Protein AF-A0A7H8QL61-F1 (afdb_monomer_lite)

Organism: Talaromyces rugulosus (NCBI:txid121627)

Structure (mmCIF, N/CA/C/O backbone):
data_AF-A0A7H8QL61-F1
#
_entry.id   AF-A0A7H8QL61-F1
#
loop_
_atom_site.group_PDB
_atom_site.id
_atom_site.type_symbol
_atom_site.label_atom_id
_atom_site.label_alt_id
_atom_site.label_comp_id
_atom_site.label_asym_id
_atom_site.label_entity_id
_atom_site.label_seq_id
_atom_site.pdbx_PDB_ins_code
_atom_site.Cartn_x
_atom_site.Cartn_y
_atom_site.Cartn_z
_atom_site.occupancy
_atom_site.B_iso_or_equiv
_atom_site.auth_seq_id
_atom_site.auth_comp_id
_atom_site.auth_asym_id
_atom_site.auth_atom_id
_atom_site.pdbx_PDB_model_num
ATOM 1 N N . MET A 1 1 ? 17.730 62.576 35.583 1.00 36.78 1 MET A N 1
ATOM 2 C CA . MET A 1 1 ? 17.629 61.205 36.121 1.00 36.78 1 MET A CA 1
ATOM 3 C C . MET A 1 1 ? 16.218 60.730 35.845 1.00 36.78 1 MET A C 1
ATOM 5 O O . MET A 1 1 ? 15.299 61.092 36.561 1.00 36.78 1 MET A O 1
ATOM 9 N N . THR A 1 2 ? 16.053 60.047 34.720 1.00 29.55 2 THR A N 1
ATOM 10 C CA . THR A 1 2 ? 14.777 59.590 34.162 1.00 29.55 2 THR A CA 1
ATOM 11 C C . THR A 1 2 ? 14.919 58.086 33.988 1.00 29.55 2 THR A C 1
ATOM 13 O O . THR A 1 2 ? 15.846 57.633 33.322 1.00 29.55 2 THR A O 1
ATOM 16 N N . GLN A 1 3 ? 14.065 57.328 34.669 1.00 27.47 3 GLN A N 1
ATOM 17 C CA . GLN A 1 3 ? 14.129 55.874 34.757 1.00 27.47 3 GLN A CA 1
ATOM 18 C C . GLN A 1 3 ? 13.051 55.303 33.830 1.00 27.47 3 GLN A C 1
ATOM 20 O O . GLN A 1 3 ? 11.861 55.432 34.103 1.00 27.47 3 GLN A O 1
ATOM 25 N N . THR A 1 4 ? 13.469 54.741 32.697 1.00 30.70 4 THR A N 1
ATOM 26 C CA . THR A 1 4 ? 12.606 54.014 31.759 1.00 30.70 4 THR A CA 1
ATOM 27 C C . THR A 1 4 ? 12.599 52.535 32.126 1.00 30.70 4 THR A C 1
ATOM 29 O O . THR A 1 4 ? 13.636 51.877 32.054 1.00 30.70 4 THR A O 1
ATOM 32 N N . HIS A 1 5 ? 11.429 52.032 32.519 1.00 31.16 5 HIS A N 1
ATOM 33 C CA . HIS A 1 5 ? 11.120 50.606 32.595 1.00 31.16 5 HIS A CA 1
ATOM 34 C C . HIS A 1 5 ? 11.002 50.058 31.165 1.00 31.16 5 HIS A C 1
ATOM 36 O O . HIS A 1 5 ? 10.161 50.523 30.400 1.00 31.16 5 HIS A O 1
ATOM 42 N N . PHE A 1 6 ? 11.860 49.104 30.809 1.00 31.16 6 PHE A N 1
ATOM 43 C CA . PHE A 1 6 ? 11.704 48.257 29.629 1.00 31.16 6 PHE A CA 1
ATOM 44 C C . PHE A 1 6 ? 11.325 46.861 30.121 1.00 31.16 6 PHE A C 1
ATOM 46 O O . PHE A 1 6 ? 12.157 46.164 30.700 1.00 31.16 6 PHE A O 1
ATOM 53 N N . ASP A 1 7 ? 10.070 46.481 29.899 1.00 29.92 7 ASP A N 1
ATOM 54 C CA . ASP A 1 7 ? 9.631 45.093 29.965 1.00 29.92 7 ASP A CA 1
ATOM 55 C C . ASP A 1 7 ? 10.060 44.402 28.665 1.00 29.92 7 ASP A C 1
ATOM 57 O O . ASP A 1 7 ? 9.711 44.829 27.564 1.00 29.92 7 ASP A O 1
ATOM 61 N N . HIS A 1 8 ? 10.873 43.354 28.794 1.00 31.70 8 HIS A N 1
ATOM 62 C CA . HIS A 1 8 ? 11.233 42.469 27.693 1.00 31.70 8 HIS A CA 1
ATOM 63 C C . HIS A 1 8 ? 10.261 41.283 27.698 1.00 31.70 8 HIS A C 1
ATOM 65 O O . HIS A 1 8 ? 10.480 40.289 28.390 1.00 31.70 8 HIS A O 1
ATOM 71 N N . GLU A 1 9 ? 9.183 41.382 26.918 1.00 29.83 9 GLU A N 1
ATOM 72 C CA . GLU A 1 9 ? 8.489 40.196 26.418 1.00 29.83 9 GLU A CA 1
ATOM 73 C C . GLU A 1 9 ? 9.414 39.506 25.407 1.00 29.83 9 GLU A C 1
ATOM 75 O O . GLU A 1 9 ? 9.765 40.058 24.364 1.00 29.83 9 GLU A O 1
ATOM 80 N N . MET A 1 10 ? 9.869 38.301 25.756 1.00 28.53 10 MET A N 1
ATOM 81 C CA . MET A 1 10 ? 10.497 37.396 24.803 1.00 28.53 10 MET A CA 1
ATOM 82 C C . MET A 1 10 ? 9.413 36.834 23.885 1.00 28.53 10 MET A C 1
ATOM 84 O O . MET A 1 10 ? 8.697 35.906 24.262 1.00 28.53 10 MET A O 1
ATOM 88 N N . ASP A 1 11 ? 9.340 37.362 22.666 1.00 29.83 11 ASP A N 1
ATOM 89 C CA . ASP A 1 11 ? 8.674 36.701 21.549 1.00 29.83 11 ASP A CA 1
ATOM 90 C C . ASP A 1 11 ? 9.391 35.377 21.252 1.00 29.83 11 ASP A C 1
ATOM 92 O O . ASP A 1 11 ? 10.403 35.307 20.548 1.00 29.83 11 ASP A O 1
ATOM 96 N N . VAL A 1 12 ? 8.861 34.289 21.811 1.00 33.69 12 VAL A N 1
ATOM 97 C CA . VAL A 1 12 ? 9.177 32.935 21.361 1.00 33.69 12 VAL A CA 1
ATOM 98 C C . VAL A 1 12 ? 8.496 32.748 20.010 1.00 33.69 12 VAL A C 1
ATOM 100 O O . VAL A 1 12 ? 7.330 32.360 19.922 1.00 33.69 12 VAL A O 1
ATOM 103 N N . VAL A 1 13 ? 9.243 33.030 18.943 1.00 34.31 13 VAL A N 1
ATOM 104 C CA . VAL A 1 13 ? 8.882 32.675 17.569 1.00 34.31 13 VAL A CA 1
ATOM 105 C C . VAL A 1 13 ? 8.776 31.149 17.490 1.00 34.31 13 VAL A C 1
ATOM 107 O O . VAL A 1 13 ? 9.766 30.437 17.333 1.00 34.31 13 VAL A O 1
ATOM 110 N N . SER A 1 14 ? 7.558 30.637 17.662 1.00 37.06 14 SER A N 1
ATOM 111 C CA . SER A 1 14 ? 7.235 29.225 17.465 1.00 37.06 14 SER A CA 1
ATOM 112 C C . SER A 1 14 ? 7.157 28.940 15.969 1.00 37.06 14 SER A C 1
ATOM 114 O O . SER A 1 14 ? 6.320 29.502 15.263 1.00 37.06 14 SER A O 1
ATOM 116 N N . GLY A 1 15 ? 8.066 28.087 15.501 1.00 34.19 15 GLY A N 1
ATOM 117 C CA . GLY A 1 15 ? 8.167 27.658 14.112 1.00 34.19 15 GLY A CA 1
ATOM 118 C C . GLY A 1 15 ? 6.968 26.838 13.626 1.00 34.19 15 GLY A C 1
ATOM 119 O O . GLY A 1 15 ? 6.341 26.101 14.386 1.00 34.19 15 GLY A O 1
ATOM 120 N N . ASP A 1 16 ? 6.697 26.989 12.329 1.00 37.16 16 ASP A N 1
ATOM 121 C CA . ASP A 1 16 ? 5.943 26.096 11.444 1.00 37.16 16 ASP A CA 1
ATOM 122 C C . ASP A 1 16 ? 4.621 25.520 11.977 1.00 37.16 16 ASP A C 1
ATOM 124 O O . ASP A 1 16 ? 4.396 24.308 12.035 1.00 37.16 16 ASP A O 1
ATOM 128 N N . LEU A 1 17 ? 3.666 26.414 12.249 1.00 33.31 17 LEU A N 1
ATOM 129 C CA . LEU A 1 17 ? 2.247 26.073 12.152 1.00 33.31 17 LEU A CA 1
ATOM 130 C C . LEU A 1 17 ? 1.888 25.893 10.670 1.00 33.31 17 LEU A C 1
ATOM 132 O O . LEU A 1 17 ? 1.946 26.834 9.879 1.00 33.31 17 LEU A O 1
ATOM 136 N N . TRP A 1 18 ? 1.509 24.670 10.295 1.00 33.56 18 TRP A N 1
ATOM 137 C CA . TRP A 1 18 ? 0.942 24.348 8.984 1.00 33.56 18 TRP A CA 1
ATOM 138 C C . TRP A 1 18 ? -0.126 25.380 8.583 1.00 33.56 18 TRP A C 1
ATOM 140 O O . TRP A 1 18 ? -1.030 25.679 9.367 1.00 33.56 18 TRP A O 1
ATOM 150 N N . THR A 1 19 ? -0.047 25.901 7.355 1.00 32.31 19 THR A N 1
ATOM 151 C CA . THR A 1 19 ? -1.044 26.836 6.806 1.00 32.31 19 THR A CA 1
ATOM 152 C C . THR A 1 19 ? -2.458 26.250 6.947 1.00 32.31 19 THR A C 1
ATOM 154 O O . THR A 1 19 ? -2.797 25.236 6.344 1.00 32.31 19 THR A O 1
ATOM 157 N N . GLY A 1 20 ? -3.275 26.856 7.815 1.00 38.41 20 GLY A N 1
ATOM 158 C CA . GLY A 1 20 ? -4.647 26.417 8.104 1.00 38.41 20 GLY A CA 1
ATOM 159 C C . GLY A 1 20 ? -4.865 25.721 9.453 1.00 38.41 20 GLY A C 1
ATOM 160 O O . GLY A 1 20 ? -6.012 25.447 9.804 1.00 38.41 20 GLY A O 1
ATOM 161 N N . GLN A 1 21 ? -3.824 25.480 10.254 1.00 35.97 21 GLN A N 1
ATOM 162 C CA . GLN A 1 21 ? -3.994 24.999 11.625 1.00 35.97 21 GLN A CA 1
ATOM 163 C C . GLN A 1 21 ? -4.376 26.171 12.545 1.00 35.97 21 GLN A C 1
ATOM 165 O O . GLN A 1 21 ? -3.539 26.774 13.212 1.00 35.97 21 GLN A O 1
ATOM 170 N N . ARG A 1 22 ? -5.664 26.530 12.574 1.00 43.59 22 ARG A N 1
ATOM 171 C CA . ARG A 1 22 ? -6.192 27.400 13.632 1.00 43.59 22 ARG A CA 1
ATOM 172 C C . ARG A 1 22 ? -6.087 26.637 14.955 1.00 43.59 22 ARG A C 1
ATOM 174 O O . ARG A 1 22 ? -6.590 25.519 15.058 1.00 43.59 22 ARG A O 1
ATOM 181 N N . ASN A 1 23 ? -5.458 27.235 15.968 1.00 41.97 23 ASN A N 1
ATOM 182 C CA . ASN A 1 23 ? -5.631 26.775 17.345 1.00 41.97 23 ASN A CA 1
ATOM 183 C C . ASN A 1 23 ? -7.133 26.837 17.645 1.00 41.97 23 ASN A C 1
ATOM 185 O O . ASN A 1 23 ? -7.677 27.942 17.544 1.00 41.97 23 ASN A O 1
ATOM 189 N N . PRO A 1 24 ? -7.811 25.708 17.946 1.00 45.84 24 PRO A N 1
ATOM 190 C CA . PRO A 1 24 ? -9.238 25.730 18.232 1.00 45.84 24 PRO A CA 1
ATOM 191 C C . PRO A 1 24 ? -9.469 26.752 19.338 1.00 45.84 24 PRO A C 1
ATOM 193 O O . PRO A 1 24 ? -8.945 26.631 20.448 1.00 45.84 24 PRO A O 1
ATOM 196 N N . GLY A 1 25 ? -10.159 27.830 18.981 1.00 43.91 25 GLY A N 1
ATOM 197 C CA . GLY A 1 25 ? -10.408 28.921 19.900 1.00 43.91 25 GLY A CA 1
ATOM 198 C C . GLY A 1 25 ? -11.442 28.475 20.918 1.00 43.91 25 GLY A C 1
ATOM 199 O O . GLY A 1 25 ? -12.283 27.625 20.632 1.00 43.91 25 GLY A O 1
ATOM 200 N N . ARG A 1 26 ? -11.452 29.108 22.092 1.00 43.12 26 ARG A N 1
ATOM 201 C CA . ARG A 1 26 ? -12.521 28.925 23.090 1.00 43.12 26 ARG A CA 1
ATOM 202 C C . ARG A 1 26 ? -13.927 29.099 22.478 1.00 43.12 26 ARG A C 1
ATOM 204 O O . ARG A 1 26 ? -14.863 28.441 22.912 1.00 43.12 26 ARG A O 1
ATOM 211 N N . LEU A 1 27 ? -14.021 29.913 21.423 1.00 42.91 27 LEU A N 1
ATOM 212 C CA . LEU A 1 27 ? -15.224 30.186 20.636 1.00 42.91 27 LEU A CA 1
ATOM 213 C C . LEU A 1 27 ? -15.675 29.021 19.732 1.00 42.91 27 LEU A C 1
ATOM 215 O O . LEU A 1 27 ? -16.872 28.871 19.521 1.00 42.91 27 LEU A O 1
ATOM 219 N N . ASP A 1 28 ? -14.764 28.165 19.249 1.00 47.31 28 ASP A N 1
ATOM 220 C CA . ASP A 1 28 ? -15.132 27.018 18.393 1.00 47.31 28 ASP A CA 1
ATOM 221 C C . ASP A 1 28 ? -15.873 25.942 19.195 1.00 47.31 28 ASP A C 1
ATOM 223 O O . ASP A 1 28 ? -16.761 25.275 18.682 1.00 47.31 28 ASP A O 1
ATOM 227 N N . GLY A 1 29 ? -15.545 25.815 20.485 1.00 48.03 29 GLY A N 1
ATOM 228 C CA . GLY A 1 29 ? -16.305 24.987 21.416 1.00 48.03 29 GLY A CA 1
ATOM 229 C C . GLY A 1 29 ? -17.595 25.645 21.906 1.00 48.03 29 GLY A C 1
ATOM 230 O O . GLY A 1 29 ? -18.494 24.923 22.303 1.00 48.03 29 GLY A O 1
ATOM 231 N N . GLN A 1 30 ? -17.703 26.980 21.894 1.00 43.88 30 GLN A N 1
ATOM 232 C CA . GLN A 1 30 ? -18.900 27.688 22.366 1.00 43.88 30 GLN A CA 1
ATOM 233 C C . GLN A 1 30 ? -20.026 27.691 21.328 1.00 43.88 30 GLN A C 1
ATOM 235 O O . GLN A 1 30 ? -21.161 27.448 21.709 1.00 43.88 30 GLN A O 1
ATOM 240 N N . HIS A 1 31 ? -19.731 27.852 20.033 1.00 46.06 31 HIS A N 1
ATOM 241 C CA . HIS A 1 31 ? -20.774 27.794 18.997 1.00 46.06 31 HIS A CA 1
ATOM 242 C C . HIS A 1 31 ? -21.376 26.396 18.781 1.00 46.06 31 HIS A C 1
ATOM 244 O O . HIS A 1 31 ? -22.549 26.301 18.441 1.00 46.06 31 HIS A O 1
ATOM 250 N N . ASP A 1 32 ? -20.626 25.319 19.041 1.00 46.34 32 ASP A N 1
ATOM 251 C CA . ASP A 1 32 ? -21.171 23.947 19.067 1.00 46.34 32 ASP A CA 1
ATOM 252 C C . ASP A 1 32 ? -21.830 23.593 20.420 1.00 46.34 32 ASP A C 1
ATOM 254 O O . ASP A 1 32 ? -22.556 22.603 20.519 1.00 46.34 32 ASP A O 1
ATOM 258 N N . GLN A 1 33 ? -21.575 24.377 21.477 1.00 44.91 33 GLN A N 1
ATOM 259 C CA . GLN A 1 33 ? -22.156 24.198 22.816 1.00 44.91 33 GLN A CA 1
ATOM 260 C C . GLN A 1 33 ? -23.347 25.112 23.111 1.00 44.91 33 GLN A C 1
ATOM 262 O O . GLN A 1 33 ? -23.918 24.984 24.193 1.00 44.91 33 GLN A O 1
ATOM 267 N N . ASP A 1 34 ? -23.784 25.937 22.158 1.00 43.25 34 ASP A N 1
ATOM 268 C CA . ASP A 1 34 ? -25.073 26.649 22.198 1.00 43.25 34 ASP A CA 1
ATOM 269 C C . ASP A 1 34 ? -26.264 25.684 21.964 1.00 43.25 34 ASP A C 1
ATOM 271 O O . ASP A 1 34 ? -27.269 26.020 21.342 1.00 43.25 34 ASP A O 1
ATOM 275 N N . VAL A 1 35 ? -26.155 24.446 22.459 1.00 49.41 35 VAL A N 1
ATOM 276 C CA . VAL A 1 35 ? -27.286 23.540 22.662 1.00 49.41 35 VAL A CA 1
ATOM 277 C C . VAL A 1 35 ? -27.703 23.699 24.117 1.00 49.41 35 VAL A C 1
ATOM 279 O O . VAL A 1 35 ? -26.905 23.440 25.018 1.00 49.41 35 VAL A O 1
ATOM 282 N N . ASP A 1 36 ? -28.958 24.092 24.327 1.00 45.34 36 ASP A N 1
ATOM 283 C CA . ASP A 1 36 ? -29.560 24.538 25.593 1.00 45.34 36 ASP A CA 1
ATOM 284 C C . ASP A 1 36 ? -29.460 23.576 26.800 1.00 45.34 36 ASP A C 1
ATOM 286 O O . ASP A 1 36 ? -29.956 23.902 27.877 1.00 45.34 36 ASP A O 1
ATOM 290 N N . ASP A 1 37 ? -28.808 22.410 26.701 1.00 53.06 37 ASP A N 1
ATOM 291 C CA . ASP A 1 37 ? -28.731 21.488 27.836 1.00 53.06 37 ASP A CA 1
ATOM 292 C C . ASP A 1 37 ? -27.472 20.594 27.871 1.00 53.06 37 ASP A C 1
ATOM 294 O O . ASP A 1 37 ? -27.464 19.413 27.503 1.00 53.06 37 ASP A O 1
ATOM 298 N N . GLN A 1 38 ? -26.371 21.143 28.403 1.00 53.56 38 GLN A N 1
ATOM 299 C CA . GLN A 1 38 ? -25.111 20.419 28.654 1.00 53.56 38 GLN A CA 1
ATOM 300 C C . GLN A 1 38 ? -25.268 19.182 29.564 1.00 53.56 38 GLN A C 1
ATOM 302 O O . GLN A 1 38 ? -24.379 18.328 29.597 1.00 53.56 38 GLN A O 1
ATOM 307 N N . ARG A 1 39 ? -26.384 19.051 30.296 1.00 53.34 39 ARG A N 1
ATOM 308 C CA . ARG A 1 39 ? -26.647 17.935 31.223 1.00 53.34 39 ARG A CA 1
ATOM 309 C C . ARG A 1 39 ? -26.895 16.609 30.509 1.00 53.34 39 ARG A C 1
ATOM 311 O O . ARG A 1 39 ? -26.642 15.554 31.083 1.00 53.34 39 ARG A O 1
ATOM 318 N N . LEU A 1 40 ? -27.343 16.658 29.255 1.00 55.00 40 LEU A N 1
ATOM 319 C CA . LEU A 1 40 ? -27.649 15.476 28.447 1.00 55.00 40 LEU A CA 1
ATOM 320 C C . LEU A 1 40 ? -26.459 14.961 27.654 1.00 55.00 40 LEU A C 1
ATOM 322 O O . LEU A 1 40 ? -26.428 13.791 27.277 1.00 55.00 40 LEU A O 1
ATOM 326 N N . LEU A 1 41 ? -25.467 15.818 27.421 1.00 59.81 41 LEU A N 1
ATOM 327 C CA . LEU A 1 41 ? -24.284 15.484 26.648 1.00 59.81 41 LEU A CA 1
ATOM 328 C C . LEU A 1 41 ? -23.544 14.240 27.193 1.00 59.81 41 LEU A C 1
ATOM 330 O O . LEU A 1 41 ? -23.167 13.398 26.380 1.00 59.81 41 LEU A O 1
ATOM 334 N N . PRO A 1 42 ? -23.362 14.037 28.516 1.00 59.12 42 PRO A N 1
ATOM 335 C CA . PRO A 1 42 ? -22.746 12.821 29.049 1.00 59.12 42 PRO A CA 1
ATOM 336 C C . PRO A 1 42 ? -23.552 11.551 28.759 1.00 59.12 42 PRO A C 1
ATOM 338 O O . PRO A 1 42 ? -22.964 10.523 28.438 1.00 59.12 42 PRO A O 1
ATOM 341 N N . ALA A 1 43 ? -24.882 11.617 28.844 1.00 57.09 43 ALA A N 1
ATOM 342 C CA . ALA A 1 43 ? -25.759 10.470 28.636 1.00 57.09 43 ALA A CA 1
ATOM 343 C C . ALA A 1 43 ? -25.941 10.154 27.139 1.00 57.09 43 ALA A C 1
ATOM 345 O O . ALA A 1 43 ? -25.905 8.990 26.751 1.00 57.09 43 ALA A O 1
ATOM 346 N N . PHE A 1 44 ? -25.986 11.179 26.282 1.00 60.72 44 PHE A N 1
ATOM 347 C CA . PHE A 1 44 ? -25.921 11.041 24.825 1.00 60.72 44 PHE A CA 1
ATOM 348 C C . PHE A 1 44 ? -24.585 10.441 24.375 1.00 60.72 44 PHE A C 1
ATOM 350 O O . PHE A 1 44 ? -24.558 9.501 23.584 1.00 60.72 44 PHE A O 1
ATOM 357 N N . LYS A 1 45 ? -23.465 10.926 24.934 1.00 61.62 45 LYS A N 1
ATOM 358 C CA . LYS A 1 45 ? -22.140 10.315 24.753 1.00 61.62 45 LYS A CA 1
ATOM 359 C C . LYS A 1 45 ? -22.156 8.861 25.204 1.00 61.62 45 LYS A C 1
ATOM 361 O O . LYS A 1 45 ? -21.721 7.997 24.459 1.00 61.62 45 LYS A O 1
ATOM 366 N N . ALA A 1 46 ? -22.674 8.570 26.394 1.00 59.59 46 ALA A N 1
ATOM 367 C CA . ALA A 1 46 ? -22.733 7.206 26.904 1.00 59.59 46 ALA A CA 1
ATOM 368 C C . ALA A 1 46 ? -23.570 6.283 26.007 1.00 59.59 46 ALA A C 1
ATOM 370 O O . ALA A 1 46 ? -23.159 5.149 25.798 1.00 59.59 46 ALA A O 1
ATOM 371 N N . ALA A 1 47 ? -24.685 6.767 25.458 1.00 61.72 47 ALA A N 1
ATOM 372 C CA . ALA A 1 47 ? -25.551 6.032 24.544 1.00 61.72 47 ALA A CA 1
ATOM 373 C C . ALA A 1 47 ? -24.878 5.787 23.185 1.00 61.72 47 ALA A C 1
ATOM 375 O O . ALA A 1 47 ? -24.710 4.634 22.790 1.00 61.72 47 ALA A O 1
ATOM 376 N N . LEU A 1 48 ? -24.408 6.847 22.514 1.00 61.66 48 LEU A N 1
ATOM 377 C CA . LEU A 1 48 ? -23.797 6.764 21.182 1.00 61.66 48 LEU A CA 1
ATOM 378 C C . LEU A 1 48 ? -22.478 5.983 21.178 1.00 61.66 48 LEU A C 1
ATOM 380 O O . LEU A 1 48 ? -22.107 5.384 20.174 1.00 61.66 48 LEU A O 1
ATOM 384 N N . LEU A 1 49 ? -21.765 5.995 22.302 1.00 55.22 49 LEU A N 1
ATOM 385 C CA . LEU A 1 49 ? -20.499 5.292 22.465 1.00 55.22 49 LEU A CA 1
ATOM 386 C C . LEU A 1 49 ? -20.660 3.896 23.089 1.00 55.22 49 LEU A C 1
ATOM 388 O O . LEU A 1 49 ? -19.663 3.191 23.245 1.00 55.22 49 LEU A O 1
ATOM 392 N N . SER A 1 50 ? -21.876 3.497 23.478 1.00 56.06 50 SER A N 1
ATOM 393 C CA . SER A 1 50 ? -22.150 2.152 23.987 1.00 56.06 50 SER A CA 1
ATOM 394 C C . SER A 1 50 ? -22.651 1.227 22.886 1.00 56.06 50 SER A C 1
ATOM 396 O O . SER A 1 50 ? -23.495 1.598 22.079 1.00 56.06 50 SER A O 1
ATOM 398 N N . GLN A 1 51 ? -22.185 -0.020 22.901 1.00 47.53 51 GLN A N 1
ATOM 399 C CA . GLN A 1 51 ? -22.709 -1.074 22.025 1.00 47.53 51 GLN A CA 1
ATOM 400 C C . GLN A 1 51 ? -24.027 -1.682 22.525 1.00 47.53 51 GLN A C 1
ATOM 402 O O . GLN A 1 51 ? -24.641 -2.496 21.838 1.00 47.53 51 GLN A O 1
ATOM 407 N N . HIS A 1 52 ? -24.463 -1.310 23.730 1.00 52.12 52 HIS A N 1
ATOM 408 C CA . HIS A 1 52 ? -25.642 -1.874 24.370 1.00 52.12 52 HIS A CA 1
ATOM 409 C C . HIS A 1 52 ? -26.861 -0.985 24.138 1.00 52.12 52 HIS A C 1
ATOM 411 O O . HIS A 1 52 ? -26.943 0.126 24.660 1.00 52.12 52 HIS A O 1
ATOM 417 N N . GLN A 1 53 ? -27.845 -1.527 23.418 1.00 51.22 53 GLN A N 1
ATOM 418 C CA . GLN A 1 53 ? -29.140 -0.889 23.154 1.00 51.22 53 GLN A CA 1
ATOM 419 C C . GLN A 1 53 ? -29.834 -0.375 24.430 1.00 51.22 53 GLN A C 1
ATOM 421 O O . GLN A 1 53 ? -30.510 0.650 24.377 1.00 51.22 53 GLN A O 1
ATOM 426 N N . SER A 1 54 ? -29.605 -1.030 25.577 1.00 51.88 54 SER A N 1
ATOM 427 C CA . SER A 1 54 ? -30.162 -0.641 26.878 1.00 51.88 54 SER A CA 1
ATOM 428 C C . SER A 1 54 ? -29.769 0.774 27.315 1.00 51.88 54 SER A C 1
ATOM 430 O O . SER A 1 54 ? -30.594 1.503 27.852 1.00 51.88 54 SER A O 1
ATOM 432 N N . ARG A 1 55 ? -28.550 1.234 27.015 1.00 54.84 55 ARG A N 1
ATOM 433 C CA . ARG A 1 55 ? -28.115 2.588 27.398 1.00 54.84 55 ARG A CA 1
ATOM 434 C C . ARG A 1 55 ? -28.731 3.683 26.529 1.00 54.84 55 ARG A C 1
ATOM 436 O O . ARG A 1 55 ? -28.924 4.796 27.010 1.00 54.84 55 ARG A O 1
ATOM 443 N N . CYS A 1 56 ? -29.078 3.378 25.278 1.00 52.50 56 CYS A N 1
ATOM 444 C CA . CYS A 1 56 ? -29.872 4.281 24.441 1.00 52.50 56 CYS A CA 1
ATOM 445 C C . CYS A 1 56 ? -31.303 4.416 24.971 1.00 52.50 56 CYS A C 1
ATOM 447 O O . CYS A 1 56 ? -31.832 5.526 25.010 1.00 52.50 56 CYS A O 1
ATOM 449 N N . THR A 1 57 ? -31.922 3.313 25.405 1.00 54.19 57 THR A N 1
ATOM 450 C CA . THR A 1 57 ? -33.257 3.358 26.017 1.00 54.19 57 THR A CA 1
ATOM 451 C C . THR A 1 57 ? -33.242 4.083 27.358 1.00 54.19 57 THR A C 1
ATOM 453 O O . THR A 1 57 ? -34.141 4.878 27.609 1.00 54.19 57 THR A O 1
ATOM 456 N N . ASP A 1 58 ? -32.193 3.906 28.164 1.00 57.47 58 ASP A N 1
ATOM 457 C CA . ASP A 1 58 ? -32.030 4.619 29.435 1.00 57.47 58 ASP A CA 1
ATOM 458 C C . ASP A 1 58 ? -31.823 6.127 29.211 1.00 57.47 58 ASP A C 1
ATOM 460 O O . ASP A 1 58 ? -32.410 6.953 29.911 1.00 57.47 58 ASP A O 1
ATOM 464 N N . TYR A 1 59 ? -31.051 6.509 28.185 1.00 59.97 59 TYR A N 1
ATOM 465 C CA . TYR A 1 59 ? -30.896 7.909 27.782 1.00 59.97 59 TYR A CA 1
ATOM 466 C C . TYR A 1 59 ? -32.236 8.534 27.390 1.00 59.97 59 TYR A C 1
ATOM 468 O O . TYR A 1 59 ? -32.604 9.571 27.938 1.00 59.97 59 TYR A O 1
ATOM 476 N N . LEU A 1 60 ? -32.991 7.883 26.501 1.00 57.78 60 LEU A N 1
ATOM 477 C CA . LEU A 1 60 ? -34.301 8.372 26.068 1.00 57.78 60 LEU A CA 1
ATOM 478 C C . LEU A 1 60 ? -35.307 8.427 27.226 1.00 57.78 60 LEU A C 1
ATOM 480 O O . LEU A 1 60 ? -36.089 9.368 27.299 1.00 57.78 60 LEU A O 1
ATOM 484 N N . ALA A 1 61 ? -35.261 7.469 28.154 1.00 63.66 61 ALA A N 1
ATOM 485 C CA . ALA A 1 61 ? -36.116 7.457 29.341 1.00 63.66 61 ALA A CA 1
ATOM 486 C C . ALA A 1 61 ? -35.770 8.570 30.347 1.00 63.66 61 ALA A C 1
ATOM 488 O O . ALA A 1 61 ? -36.644 9.025 31.081 1.00 63.66 61 ALA A O 1
ATOM 489 N N . SER A 1 62 ? -34.509 9.011 30.382 1.00 62.50 62 SER A N 1
ATOM 490 C CA . SER A 1 62 ? -34.023 10.081 31.269 1.00 62.50 62 SER A CA 1
ATOM 491 C C . SER A 1 62 ? -34.042 11.482 30.643 1.00 62.50 62 SER A C 1
ATOM 493 O O . SER A 1 62 ? -33.731 12.463 31.322 1.00 62.50 62 SER A O 1
ATOM 495 N N . ALA A 1 63 ? -34.389 11.595 29.359 1.00 62.91 63 ALA A N 1
ATOM 496 C CA . ALA A 1 63 ? -34.396 12.864 28.649 1.00 62.91 63 ALA A CA 1
ATOM 497 C C . ALA A 1 63 ? -35.554 13.778 29.119 1.00 62.91 63 ALA A C 1
ATOM 499 O O . ALA A 1 63 ? -36.682 13.304 29.272 1.00 62.91 63 ALA A O 1
ATOM 500 N N . PRO A 1 64 ? -35.315 15.093 29.310 1.00 71.94 64 PRO A N 1
ATOM 501 C CA . PRO A 1 64 ? -36.349 16.079 29.584 1.00 71.94 64 PRO A CA 1
ATOM 502 C C . PRO A 1 64 ? -37.508 15.989 28.580 1.00 71.94 64 PRO A C 1
ATOM 504 O O . PRO A 1 64 ? -37.260 15.798 27.381 1.00 71.94 64 PRO A O 1
ATOM 507 N N . PRO A 1 65 ? -38.763 16.177 29.021 1.00 70.00 65 PRO A N 1
ATOM 508 C CA . PRO A 1 65 ? -39.935 16.146 28.147 1.00 70.00 65 PRO A CA 1
ATOM 509 C C . PRO A 1 65 ? -39.829 17.106 26.954 1.00 70.00 65 PRO A C 1
ATOM 511 O O . PRO A 1 65 ? -40.310 16.790 25.869 1.00 70.00 65 PRO A O 1
ATOM 514 N N . GLU A 1 66 ? -39.175 18.257 27.124 1.00 63.12 66 GLU A N 1
ATOM 515 C CA . GLU A 1 66 ? -38.932 19.254 26.077 1.00 63.12 66 GLU A CA 1
ATOM 516 C C . GLU A 1 66 ? -37.951 18.753 25.006 1.00 63.12 66 GLU A C 1
ATOM 518 O O . GLU A 1 66 ? -38.165 18.975 23.809 1.00 63.12 66 GLU A O 1
ATOM 523 N N . LEU A 1 67 ? -36.907 18.022 25.412 1.00 60.66 67 LEU A N 1
ATOM 524 C CA . LEU A 1 67 ? -35.968 17.382 24.492 1.00 60.66 67 LEU A CA 1
ATOM 525 C C . LEU A 1 67 ? -36.656 16.241 23.745 1.00 60.66 67 LEU A C 1
ATOM 527 O O . LEU A 1 67 ? -36.532 16.147 22.528 1.00 60.66 67 LEU A O 1
ATOM 531 N N . LEU A 1 68 ? -37.431 15.411 24.450 1.00 63.03 68 LEU A N 1
ATOM 532 C CA . LEU A 1 68 ? -38.236 14.363 23.826 1.00 63.03 68 LEU A CA 1
ATOM 533 C C . LEU A 1 68 ? -39.223 14.960 22.827 1.00 63.03 68 LEU A C 1
ATOM 535 O O . LEU A 1 68 ? -39.328 14.445 21.720 1.00 63.03 68 LEU A O 1
ATOM 539 N N . ARG A 1 69 ? -39.878 16.083 23.151 1.00 64.62 69 ARG A N 1
ATOM 540 C CA . ARG A 1 69 ? -40.724 16.826 22.204 1.00 64.62 69 ARG A CA 1
ATOM 541 C C . ARG A 1 69 ? -39.938 17.304 20.994 1.00 64.62 69 ARG A C 1
ATOM 543 O O . ARG A 1 69 ? -40.446 17.187 19.893 1.00 64.62 69 ARG A O 1
ATOM 550 N N . THR A 1 70 ? -38.723 17.811 21.170 1.00 61.31 70 THR A N 1
ATOM 551 C CA . THR A 1 70 ? -37.870 18.258 20.057 1.00 61.31 70 THR A CA 1
ATOM 552 C C . THR A 1 70 ? -37.420 17.087 19.176 1.00 61.31 70 THR A C 1
ATOM 554 O O . THR A 1 70 ? -37.481 17.186 17.957 1.00 61.31 70 THR A O 1
ATOM 557 N N . LEU A 1 71 ? -37.040 15.956 19.780 1.00 57.44 71 LEU A N 1
ATOM 558 C CA . LEU A 1 71 ? -36.600 14.736 19.089 1.00 57.44 71 LEU A CA 1
ATOM 559 C C . LEU A 1 71 ? -37.745 13.975 18.402 1.00 57.44 71 LEU A C 1
ATOM 561 O O . LEU A 1 71 ? -37.515 13.288 17.411 1.00 57.44 71 LEU A O 1
ATOM 565 N N . THR A 1 72 ? -38.966 14.063 18.937 1.00 60.12 72 THR A N 1
ATOM 566 C CA . THR A 1 72 ? -40.164 13.385 18.402 1.00 60.12 72 THR A CA 1
ATOM 567 C C . THR A 1 72 ? -41.051 14.298 17.561 1.00 60.12 72 THR A C 1
ATOM 569 O O . THR A 1 72 ? -41.960 13.808 16.890 1.00 60.12 72 THR A O 1
ATOM 572 N N . SER A 1 73 ? -40.804 15.612 17.569 1.00 58.31 73 SER A N 1
ATOM 573 C CA . SER A 1 73 ? -41.545 16.561 16.745 1.00 58.31 73 SER A CA 1
ATOM 574 C C . SER A 1 73 ? -41.220 16.298 15.271 1.00 58.31 73 SER A C 1
ATOM 576 O O . SER A 1 73 ? -40.065 16.436 14.873 1.00 58.31 73 SER A O 1
ATOM 578 N N . PRO A 1 74 ? -42.216 15.986 14.423 1.00 54.78 74 PRO A N 1
ATOM 579 C CA . PRO A 1 74 ? -42.024 15.727 12.993 1.00 54.78 74 PRO A CA 1
ATOM 580 C C . PRO A 1 74 ? -41.672 16.991 12.182 1.00 54.78 74 PRO A C 1
ATOM 582 O O . PRO A 1 74 ? -41.731 16.989 10.954 1.00 54.78 74 PRO A O 1
ATOM 585 N N . SER A 1 75 ? -41.331 18.098 12.848 1.00 53.69 75 SER A N 1
ATOM 586 C CA . SER A 1 75 ? -40.763 19.279 12.206 1.00 53.69 75 SER A CA 1
ATOM 587 C C . SER A 1 75 ? -39.464 18.913 11.486 1.00 53.69 75 SER A C 1
ATOM 589 O O . SER A 1 75 ? -38.645 18.195 12.043 1.00 53.69 75 SER A O 1
ATOM 591 N N . ASN A 1 76 ? -39.277 19.446 10.274 1.00 50.59 76 ASN A N 1
ATOM 592 C CA . ASN A 1 76 ? -38.140 19.286 9.348 1.00 50.59 76 ASN A CA 1
ATOM 593 C C . ASN A 1 76 ? -36.746 19.683 9.909 1.00 50.59 76 ASN A C 1
ATOM 595 O O . ASN A 1 76 ? -35.922 20.242 9.180 1.00 50.59 76 ASN A O 1
ATOM 599 N N . SER A 1 77 ? -36.451 19.462 11.188 1.00 56.94 77 SER A N 1
ATOM 600 C CA . SER A 1 77 ? -35.118 19.653 11.740 1.00 56.94 77 SER A CA 1
ATOM 601 C C . SER A 1 77 ? -34.219 18.567 11.169 1.00 56.94 77 SER A C 1
ATOM 603 O O . SER A 1 77 ? -34.256 17.415 11.605 1.00 56.94 77 SER A O 1
ATOM 605 N N . ARG A 1 78 ? -33.421 18.940 10.163 1.00 58.28 78 ARG A N 1
ATOM 606 C CA . ARG A 1 78 ? -32.240 18.165 9.781 1.00 58.28 78 ARG A CA 1
ATOM 607 C C . ARG A 1 78 ? -31.470 17.830 11.063 1.00 58.28 78 ARG A C 1
ATOM 609 O O . ARG A 1 78 ? -31.255 18.751 11.857 1.00 58.28 78 ARG A O 1
ATOM 616 N N . PRO A 1 79 ? -31.115 16.560 11.294 1.00 60.47 79 PRO A N 1
ATOM 617 C CA . PRO A 1 79 ? -30.317 16.168 12.444 1.00 60.47 79 PRO A CA 1
ATOM 618 C C . PRO A 1 79 ? -29.126 17.102 12.662 1.00 60.47 79 PRO A C 1
ATOM 620 O O . PRO A 1 79 ? -28.454 17.542 11.727 1.00 60.47 79 PRO A O 1
ATOM 623 N N . SER A 1 80 ? -28.885 17.460 13.920 1.00 65.69 80 SER A N 1
ATOM 624 C CA . SER A 1 80 ? -27.757 18.310 14.282 1.00 65.69 80 SER A CA 1
ATOM 625 C C . SER A 1 80 ? -26.451 17.523 14.190 1.00 65.69 80 SER A C 1
ATOM 627 O O . SER A 1 80 ? -26.415 16.288 14.246 1.00 65.69 80 SER A O 1
ATOM 629 N N . PHE A 1 81 ? -25.337 18.229 14.045 1.00 60.44 81 PHE A N 1
ATOM 630 C CA . PHE A 1 81 ? -24.022 17.618 14.192 1.00 60.44 81 PHE A CA 1
ATOM 631 C C . PHE A 1 81 ? -23.875 17.008 15.607 1.00 60.44 81 PHE A C 1
ATOM 633 O O . PHE A 1 81 ? -24.286 17.649 16.572 1.00 60.44 81 PHE A O 1
ATOM 640 N N . PRO A 1 82 ? -23.314 15.791 15.777 1.00 66.12 82 PRO A N 1
ATOM 641 C CA . PRO A 1 82 ? -22.763 14.885 14.764 1.00 66.12 82 PRO A CA 1
ATOM 642 C C . PRO A 1 82 ? -23.761 13.835 14.232 1.00 66.12 82 PRO A C 1
ATOM 644 O O . PRO A 1 82 ? -23.381 12.986 13.427 1.00 66.12 82 PRO A O 1
ATOM 647 N N . THR A 1 83 ? -25.029 13.846 14.660 1.00 65.44 83 THR A N 1
ATOM 648 C CA . THR A 1 83 ? -26.041 12.867 14.206 1.00 65.44 83 THR A CA 1
ATOM 649 C C . THR A 1 83 ? -26.328 12.940 12.707 1.00 65.44 83 THR A C 1
ATOM 651 O O . THR A 1 83 ? -26.623 11.914 12.091 1.00 65.44 83 THR A O 1
ATOM 654 N N . SER A 1 84 ? -26.114 14.107 12.095 1.00 70.06 84 SER A N 1
ATOM 655 C CA . SER A 1 84 ? -26.184 14.300 10.644 1.00 70.06 84 SER A CA 1
ATOM 656 C C . SER A 1 84 ? -25.265 13.375 9.840 1.00 70.06 84 SER A C 1
ATOM 658 O O . SER A 1 84 ? -25.576 13.036 8.697 1.00 70.06 84 SER A O 1
ATOM 660 N N . TYR A 1 85 ? -24.178 12.858 10.432 1.00 69.88 85 TYR A N 1
ATOM 661 C CA . TYR A 1 85 ? -23.329 11.860 9.773 1.00 69.88 85 TYR A CA 1
ATOM 662 C C . TYR A 1 85 ? -24.059 10.543 9.469 1.00 69.88 85 TYR A C 1
ATOM 664 O O . TYR A 1 85 ? -23.645 9.810 8.564 1.00 69.88 85 TYR A O 1
ATOM 672 N N . PHE A 1 86 ? -25.144 10.239 10.186 1.00 72.69 86 PHE A N 1
ATOM 673 C CA . PHE A 1 86 ? -25.894 8.989 10.057 1.00 72.69 86 PHE A CA 1
ATOM 674 C C . PHE A 1 86 ? -27.233 9.130 9.326 1.00 72.69 86 PHE A C 1
ATOM 676 O O . PHE A 1 86 ? -27.854 8.111 9.048 1.00 72.69 86 PHE A O 1
ATOM 683 N N . GLU A 1 87 ? -27.640 10.337 8.919 1.00 66.81 87 GLU A N 1
ATOM 684 C CA . GLU A 1 87 ? -28.908 10.601 8.207 1.00 66.81 87 GLU A CA 1
ATOM 685 C C . GLU A 1 87 ? -29.146 9.707 6.983 1.00 66.81 87 GLU A C 1
ATOM 687 O O . GLU A 1 87 ? -30.275 9.353 6.662 1.00 66.81 87 GLU A O 1
ATOM 692 N N . SER A 1 88 ? -28.070 9.331 6.290 1.00 65.88 88 SER A N 1
ATOM 693 C CA . SER A 1 88 ? -28.122 8.496 5.081 1.00 65.88 88 SER A CA 1
ATOM 694 C C . SER A 1 88 ? -27.907 7.001 5.343 1.00 65.88 88 SER A C 1
ATOM 696 O O . SER A 1 88 ? -27.756 6.229 4.396 1.00 65.88 88 SER A O 1
ATOM 698 N N . VAL A 1 89 ? -27.835 6.570 6.606 1.00 70.44 89 VAL A N 1
ATOM 699 C CA . VAL A 1 89 ? -27.700 5.153 6.969 1.00 70.44 89 VAL A CA 1
ATOM 700 C C . VAL A 1 89 ? -29.100 4.576 7.141 1.00 70.44 89 VAL A C 1
ATOM 702 O O . VAL A 1 89 ? -29.716 4.740 8.185 1.00 70.44 89 VAL A O 1
ATOM 705 N N . ALA A 1 90 ? -29.603 3.911 6.097 1.00 59.84 90 ALA A N 1
ATOM 706 C CA . ALA A 1 90 ? -30.969 3.386 6.079 1.00 59.84 90 ALA A CA 1
ATOM 707 C C . ALA A 1 90 ? -31.246 2.416 7.242 1.00 59.84 90 ALA A C 1
ATOM 709 O O . ALA A 1 90 ? -32.306 2.502 7.854 1.00 59.84 90 ALA A O 1
ATOM 710 N N . GLN A 1 91 ? -30.291 1.531 7.564 1.00 75.81 91 GLN A N 1
ATOM 711 C CA . GLN A 1 91 ? -30.319 0.643 8.732 1.00 75.81 91 GLN A CA 1
ATOM 712 C C . GLN A 1 91 ? -28.881 0.308 9.178 1.00 75.81 91 GLN A C 1
ATOM 714 O O . GLN A 1 91 ? -28.023 0.090 8.315 1.00 75.81 91 GLN A O 1
ATOM 719 N N . PRO A 1 92 ? -28.577 0.280 10.490 1.00 77.50 92 PRO A N 1
ATOM 720 C CA . PRO A 1 92 ? -27.295 -0.221 10.982 1.00 77.50 92 PRO A CA 1
ATOM 721 C C . PRO A 1 92 ? -27.178 -1.740 10.742 1.00 77.50 92 PRO A C 1
ATOM 723 O O . PRO A 1 92 ? -28.197 -2.433 10.740 1.00 77.50 92 PRO A O 1
ATOM 726 N N . PRO A 1 93 ? -25.960 -2.279 10.550 1.00 87.00 93 PRO A N 1
ATOM 727 C CA . PRO A 1 93 ? -25.770 -3.718 10.411 1.00 87.00 93 PRO A CA 1
ATOM 728 C C . PRO A 1 93 ? -26.139 -4.436 11.710 1.00 87.00 93 PRO A C 1
ATOM 730 O O . PRO A 1 93 ? -25.953 -3.896 12.802 1.00 87.00 93 PRO A O 1
ATOM 733 N N . LEU A 1 94 ? -26.618 -5.675 11.592 1.00 88.12 94 LEU A N 1
ATOM 734 C CA . LEU A 1 94 ? -26.829 -6.542 12.749 1.00 88.12 94 LEU A CA 1
ATOM 735 C C . LEU A 1 94 ? -25.486 -6.813 13.441 1.00 88.12 94 LEU A C 1
ATOM 737 O O . LEU A 1 94 ? -24.497 -7.131 12.779 1.00 88.12 94 LEU A O 1
ATOM 741 N N . ASN A 1 95 ? -25.457 -6.727 14.773 1.00 88.75 95 ASN A N 1
ATOM 742 C CA . ASN A 1 95 ? -24.232 -6.942 15.553 1.00 88.75 95 ASN A CA 1
ATOM 743 C C . ASN A 1 95 ? -23.615 -8.327 15.296 1.00 88.75 95 ASN A C 1
ATOM 745 O O . ASN A 1 95 ? -22.401 -8.432 15.148 1.00 88.75 95 ASN A O 1
ATOM 749 N N . GLU A 1 96 ? -24.451 -9.362 15.160 1.00 92.00 96 GLU A N 1
ATOM 750 C CA . GLU A 1 96 ? -24.020 -10.733 14.852 1.00 92.00 96 GLU A CA 1
ATOM 751 C C . GLU A 1 96 ? -23.256 -10.819 13.524 1.00 92.00 96 GLU A C 1
ATOM 753 O O . GLU A 1 96 ? -22.261 -11.535 13.413 1.00 92.00 96 GLU A O 1
ATOM 758 N N . GLU A 1 97 ? -23.686 -10.048 12.522 1.00 93.50 97 GLU A N 1
ATOM 759 C CA . GLU A 1 97 ? -23.045 -10.015 11.211 1.00 93.50 97 GLU A CA 1
ATOM 760 C C . GLU A 1 97 ? -21.703 -9.276 11.268 1.00 93.50 97 GLU A C 1
ATOM 762 O O . GLU A 1 97 ? -20.706 -9.762 10.731 1.00 93.50 97 GLU A O 1
ATOM 767 N N . VAL A 1 98 ? -21.637 -8.142 11.978 1.00 93.50 98 VAL A N 1
ATOM 768 C CA . VAL A 1 98 ? -20.375 -7.412 12.202 1.00 93.50 98 VAL A CA 1
ATOM 769 C C . VAL A 1 98 ? -19.367 -8.294 12.934 1.00 93.50 98 VAL A C 1
ATOM 771 O O . VAL A 1 98 ? -18.200 -8.348 12.547 1.00 93.50 98 VAL A O 1
ATOM 774 N N . GLU A 1 99 ? -19.803 -9.020 13.961 1.00 92.06 99 GLU A N 1
ATOM 775 C CA . GLU A 1 99 ? -18.962 -9.951 14.710 1.00 92.06 99 GLU A CA 1
ATOM 776 C C . GLU A 1 99 ? -18.487 -11.120 13.836 1.00 92.06 99 GLU A C 1
ATOM 778 O O . GLU A 1 99 ? -17.304 -11.472 13.854 1.00 92.06 99 GLU A O 1
ATOM 783 N N . ARG A 1 100 ? -19.382 -11.719 13.041 1.00 94.81 100 ARG A N 1
ATOM 784 C CA . ARG A 1 100 ? -19.040 -12.800 12.105 1.00 94.81 100 ARG A CA 1
ATOM 785 C C . ARG A 1 100 ? -17.986 -12.348 11.092 1.00 94.81 100 ARG A C 1
ATOM 787 O O . ARG A 1 100 ? -16.988 -13.041 10.900 1.00 94.81 100 ARG A O 1
ATOM 794 N N . LEU A 1 101 ? -18.177 -11.184 10.473 1.00 95.25 101 LEU A N 1
ATOM 795 C CA . LEU A 1 101 ? -17.234 -10.614 9.508 1.00 95.25 101 LEU A CA 1
ATOM 796 C C . LEU A 1 101 ? -15.908 -10.203 10.167 1.00 95.25 101 LEU A C 1
ATOM 798 O O . LEU A 1 101 ? -14.844 -10.437 9.600 1.00 95.25 101 LEU A O 1
ATOM 802 N N . SER A 1 102 ? -15.937 -9.655 11.383 1.00 93.00 102 SER A N 1
ATOM 803 C CA . SER A 1 102 ? -14.714 -9.318 12.130 1.00 93.00 102 SER A CA 1
ATOM 804 C C . SER A 1 102 ? -13.880 -10.564 12.443 1.00 93.00 102 SER A C 1
ATOM 806 O O . SER A 1 102 ? -12.656 -10.538 12.325 1.00 93.00 102 SER A O 1
ATOM 808 N N . ARG A 1 103 ? -14.531 -11.691 12.762 1.00 92.12 103 ARG A N 1
ATOM 809 C CA . ARG A 1 103 ? -13.851 -12.986 12.931 1.00 92.12 103 ARG A CA 1
ATOM 810 C C . ARG A 1 103 ? -13.206 -13.480 11.636 1.00 92.12 103 ARG A C 1
ATOM 812 O O . ARG A 1 103 ? -12.100 -14.009 11.686 1.00 92.12 103 ARG A O 1
ATOM 819 N N . LEU A 1 104 ? -13.845 -13.263 10.484 1.00 92.44 104 LEU A N 1
ATOM 820 C CA . LEU A 1 104 ? -13.243 -13.568 9.181 1.00 92.44 104 LEU A CA 1
ATOM 821 C C . LEU A 1 104 ? -12.012 -12.701 8.899 1.00 92.44 104 LEU A C 1
ATOM 823 O O . LEU A 1 104 ? -11.028 -13.210 8.374 1.00 92.44 104 LEU A O 1
ATOM 827 N N . TYR A 1 105 ? -12.024 -11.421 9.281 1.00 91.81 105 TYR A N 1
ATOM 828 C CA . TYR A 1 105 ? -10.823 -10.583 9.226 1.00 91.81 105 TYR A CA 1
ATOM 829 C C . TYR A 1 105 ? -9.686 -11.164 10.073 1.00 91.81 105 TYR A C 1
ATOM 831 O O . TYR A 1 105 ? -8.567 -11.298 9.579 1.00 91.81 105 TYR A O 1
ATOM 839 N N . LEU A 1 106 ? -9.968 -11.546 11.321 1.00 90.38 106 LEU A N 1
ATOM 840 C CA . LEU A 1 106 ? -8.953 -12.122 12.203 1.00 90.38 106 LEU A CA 1
ATOM 841 C C . LEU A 1 106 ? -8.374 -13.420 11.627 1.00 90.38 106 LEU A C 1
ATOM 843 O O . LEU A 1 106 ? -7.159 -13.584 11.594 1.00 90.38 106 LEU A O 1
ATOM 847 N N . ALA A 1 107 ? -9.233 -14.311 11.128 1.00 89.19 107 ALA A N 1
ATOM 848 C CA . ALA A 1 107 ? -8.821 -15.603 10.590 1.00 89.19 107 ALA A CA 1
ATOM 849 C C . ALA A 1 107 ? -8.049 -15.490 9.266 1.00 89.19 107 ALA A C 1
ATOM 851 O O . ALA A 1 107 ? -7.046 -16.181 9.085 1.00 89.19 107 ALA A O 1
ATOM 852 N N . ASN A 1 108 ? -8.508 -14.625 8.355 1.00 86.81 108 ASN A N 1
ATOM 853 C CA . ASN A 1 108 ? -8.041 -14.612 6.968 1.00 86.81 108 ASN A CA 1
ATOM 854 C C . ASN A 1 108 ? -7.042 -13.501 6.656 1.00 86.81 108 ASN A C 1
ATOM 856 O O . ASN A 1 108 ? -6.349 -13.607 5.656 1.00 86.81 108 ASN A O 1
ATOM 860 N N . VAL A 1 109 ? -6.997 -12.421 7.438 1.00 87.25 109 VAL A N 1
ATOM 861 C CA . VAL A 1 109 ? -6.199 -11.233 7.096 1.00 87.25 109 VAL A CA 1
ATOM 862 C C . VAL A 1 109 ? -5.223 -10.885 8.209 1.00 87.25 109 VAL A C 1
ATOM 864 O O . VAL A 1 109 ? -4.033 -10.749 7.949 1.00 87.25 109 VAL A O 1
ATOM 867 N N . HIS A 1 110 ? -5.692 -10.777 9.455 1.00 87.69 110 HIS A N 1
ATOM 868 C CA . HIS A 1 110 ? -4.850 -10.356 10.579 1.00 87.69 110 HIS A CA 1
ATOM 869 C C . HIS A 1 110 ? -3.645 -11.278 10.779 1.00 87.69 110 HIS A C 1
ATOM 871 O O . HIS A 1 110 ? -2.520 -10.807 10.889 1.00 87.69 110 HIS A O 1
ATOM 877 N N . THR A 1 111 ? -3.878 -12.591 10.777 1.00 83.75 111 THR A N 1
ATOM 878 C CA . THR A 1 111 ? -2.840 -13.627 10.920 1.00 83.75 111 THR A CA 1
ATOM 879 C C . THR A 1 111 ? -1.801 -13.601 9.806 1.00 83.75 111 THR A C 1
ATOM 881 O O . THR A 1 111 ? -0.680 -14.063 10.006 1.00 83.75 111 THR A O 1
ATOM 884 N N . GLN A 1 112 ? -2.166 -13.073 8.638 1.00 81.38 112 GLN A N 1
ATOM 885 C CA . GLN A 1 112 ? -1.284 -13.025 7.480 1.00 81.38 112 GLN A CA 1
ATOM 886 C C . GLN A 1 112 ? -0.511 -11.703 7.373 1.00 81.38 112 GLN A C 1
ATOM 888 O O . GLN A 1 112 ? 0.468 -11.603 6.638 1.00 81.38 112 GLN A O 1
ATOM 893 N N . LEU A 1 113 ? -0.925 -10.679 8.120 1.00 80.44 113 LEU A N 1
ATOM 894 C CA . LEU A 1 113 ? -0.225 -9.407 8.206 1.00 80.44 113 LEU A CA 1
ATOM 895 C C . LEU A 1 113 ? 0.732 -9.449 9.397 1.00 80.44 113 LEU A C 1
ATOM 897 O O . LEU A 1 113 ? 0.371 -9.060 10.503 1.00 80.44 113 LEU A O 1
ATOM 901 N N . HIS A 1 114 ? 1.968 -9.902 9.167 1.00 74.75 114 HIS A N 1
ATOM 902 C CA . HIS A 1 114 ? 2.960 -10.153 10.223 1.00 74.75 114 HIS A CA 1
ATOM 903 C C . HIS A 1 114 ? 3.145 -9.002 11.229 1.00 74.75 114 HIS A C 1
ATOM 905 O O . HIS A 1 114 ? 3.332 -9.251 12.417 1.00 74.75 114 HIS A O 1
ATOM 911 N N . PHE A 1 115 ? 3.034 -7.748 10.791 1.00 74.44 115 PHE A N 1
ATOM 912 C CA . PHE A 1 115 ? 3.138 -6.570 11.659 1.00 74.44 115 PHE A CA 1
ATOM 913 C C . PHE A 1 115 ? 1.912 -6.362 12.561 1.00 74.44 115 PHE A C 1
ATOM 915 O O . PHE A 1 115 ? 2.032 -5.709 13.589 1.00 74.44 115 PHE A O 1
ATOM 922 N N . LEU A 1 116 ? 0.741 -6.911 12.230 1.00 77.81 116 LEU A N 1
ATOM 923 C CA . LEU A 1 116 ? -0.414 -6.892 13.129 1.00 77.81 116 LEU A CA 1
ATOM 924 C C . LEU A 1 116 ? -0.305 -7.953 14.222 1.00 77.81 116 LEU A C 1
ATOM 926 O O . LEU A 1 116 ? -1.016 -7.846 15.208 1.00 77.81 116 LEU A O 1
ATOM 930 N N . ASN A 1 117 ? 0.612 -8.922 14.134 1.00 77.00 117 ASN A N 1
ATOM 931 C CA . ASN A 1 117 ? 0.783 -9.920 15.199 1.00 77.00 117 ASN A CA 1
ATOM 932 C C . ASN A 1 117 ? 1.228 -9.299 16.534 1.00 77.00 117 ASN A C 1
ATOM 934 O O . ASN A 1 117 ? 0.955 -9.864 17.590 1.00 77.00 117 ASN A O 1
ATOM 938 N N . GLY A 1 118 ? 1.886 -8.133 16.498 1.00 75.12 118 GLY A N 1
ATOM 939 C CA . GLY A 1 118 ? 2.208 -7.352 17.697 1.00 75.12 118 GLY A CA 1
ATOM 940 C C . GLY A 1 118 ? 0.993 -6.659 18.328 1.00 75.12 118 GLY A C 1
ATOM 941 O O . GLY A 1 118 ? 1.073 -6.172 19.453 1.00 75.12 118 GLY A O 1
ATOM 942 N N . ILE A 1 119 ? -0.136 -6.619 17.620 1.00 77.62 119 ILE A N 1
ATOM 943 C CA . ILE A 1 119 ? -1.417 -6.107 18.092 1.00 77.62 119 ILE A CA 1
ATOM 944 C C . ILE A 1 119 ? -2.246 -7.321 18.513 1.00 77.62 119 ILE A C 1
ATOM 946 O O . ILE A 1 119 ? -2.628 -8.143 17.684 1.00 77.62 119 ILE A O 1
ATOM 950 N N . SER A 1 120 ? -2.503 -7.469 19.816 1.00 79.31 120 SER A N 1
ATOM 951 C CA . SER A 1 120 ? -3.266 -8.621 20.313 1.00 79.31 120 SER A CA 1
ATOM 952 C C . SER A 1 120 ? -4.614 -8.725 19.592 1.00 79.31 120 SER A C 1
ATOM 954 O O . SER A 1 120 ? -5.324 -7.725 19.473 1.00 79.31 120 SER A O 1
ATOM 956 N N . ALA A 1 121 ? -5.017 -9.927 19.173 1.00 78.00 121 ALA A N 1
ATOM 957 C CA . ALA A 1 121 ? -6.362 -10.154 18.642 1.00 78.00 121 ALA A CA 1
ATOM 958 C C . ALA A 1 121 ? -7.447 -9.716 19.649 1.00 78.00 121 ALA A C 1
ATOM 960 O O . ALA A 1 121 ? -8.506 -9.237 19.248 1.00 78.00 121 ALA A O 1
ATOM 961 N N . ASP A 1 122 ? -7.139 -9.765 20.950 1.00 75.38 122 ASP A N 1
ATOM 962 C CA . ASP A 1 122 ? -8.012 -9.279 22.023 1.00 75.38 122 ASP A CA 1
ATOM 963 C C . ASP A 1 122 ? -8.131 -7.746 22.042 1.00 75.38 122 ASP A C 1
ATOM 965 O O . ASP A 1 122 ? -9.128 -7.201 22.512 1.00 75.38 122 ASP A O 1
ATOM 969 N N . SER A 1 123 ? -7.153 -7.013 21.499 1.00 68.00 123 SER A N 1
ATOM 970 C CA . SER A 1 123 ? -7.278 -5.559 21.287 1.00 68.00 123 SER A CA 1
ATOM 971 C C . SER A 1 123 ? -8.214 -5.225 20.121 1.00 68.00 123 SER A C 1
ATOM 973 O O . SER A 1 123 ? -8.797 -4.149 20.068 1.00 68.00 123 SER A O 1
ATOM 975 N N . VAL A 1 124 ? -8.471 -6.190 19.234 1.00 64.69 124 VAL A N 1
ATOM 976 C CA . VAL A 1 124 ? -9.581 -6.118 18.272 1.00 64.69 124 VAL A CA 1
ATOM 977 C C . VAL A 1 124 ? -10.913 -6.484 18.947 1.00 64.69 124 VAL A C 1
ATOM 979 O O . VAL A 1 124 ? -11.935 -6.590 18.269 1.00 64.69 124 VAL A O 1
ATOM 982 N N . SER A 1 125 ? -10.946 -6.650 20.282 1.00 62.66 125 SER A N 1
ATOM 983 C CA . SER A 1 125 ? -12.200 -6.823 21.016 1.00 62.66 125 SER A CA 1
ATOM 984 C C . SER A 1 125 ? -13.179 -5.731 20.613 1.00 62.66 125 SER A C 1
ATOM 986 O O . SER A 1 125 ? -12.847 -4.544 20.552 1.00 62.66 125 SER A O 1
ATOM 988 N N . LEU A 1 126 ? -14.409 -6.162 20.337 1.00 62.00 126 LEU A N 1
ATOM 989 C CA . LEU A 1 126 ? -15.455 -5.374 19.695 1.00 62.00 126 LEU A CA 1
ATOM 990 C C . LEU A 1 126 ? -15.817 -4.083 20.445 1.00 62.00 126 LEU A C 1
ATOM 992 O O . LEU A 1 126 ? -16.617 -3.322 19.940 1.00 62.00 126 LEU A O 1
ATOM 996 N N . THR A 1 127 ? -15.225 -3.782 21.601 1.00 68.81 127 THR A N 1
ATOM 997 C CA . THR A 1 127 ? -15.515 -2.620 22.455 1.00 68.81 127 THR A CA 1
ATOM 998 C C . THR A 1 127 ? -15.627 -1.285 21.709 1.00 68.81 127 THR A C 1
ATOM 1000 O O . THR A 1 127 ? -16.514 -0.491 22.026 1.00 68.81 127 THR A O 1
ATOM 1003 N N . GLU A 1 128 ? -14.792 -1.037 20.694 1.00 83.44 128 GLU A N 1
ATOM 1004 C CA . GLU A 1 128 ? -14.901 0.152 19.845 1.00 83.44 128 GLU A CA 1
ATOM 1005 C C . GLU A 1 128 ? -15.652 -0.154 18.543 1.00 83.44 128 GLU A C 1
ATOM 1007 O O . GLU A 1 128 ? -15.201 -0.911 17.676 1.00 83.44 128 GLU A O 1
ATOM 1012 N N . GLN A 1 129 ? -16.804 0.500 18.368 1.00 86.06 129 GLN A N 1
ATOM 1013 C CA . GLN A 1 129 ? -17.680 0.289 17.214 1.00 86.06 129 GLN A CA 1
ATOM 1014 C C . GLN A 1 129 ? -16.981 0.608 15.884 1.00 86.06 129 GLN A C 1
ATOM 1016 O O . GLN A 1 129 ? -17.145 -0.125 14.910 1.00 86.06 129 GLN A O 1
ATOM 1021 N N . CYS A 1 130 ? -16.175 1.675 15.826 1.00 90.56 130 CYS A N 1
ATOM 1022 C CA . CYS A 1 130 ? -15.462 2.036 14.599 1.00 90.56 130 CYS A CA 1
ATOM 1023 C C . CYS A 1 130 ? -14.455 0.951 14.179 1.00 90.56 130 CYS A C 1
ATOM 1025 O O . CYS A 1 130 ? -14.413 0.601 12.999 1.00 90.56 130 CYS A O 1
ATOM 1027 N N . LEU A 1 131 ? -13.715 0.368 15.128 1.00 91.81 131 LEU A N 1
ATOM 1028 C CA . LEU A 1 131 ? -12.775 -0.719 14.860 1.00 91.81 131 LEU A CA 1
ATOM 1029 C C . LEU A 1 131 ? -13.506 -1.986 14.415 1.00 91.81 131 LEU A C 1
ATOM 1031 O O . LEU A 1 131 ? -13.131 -2.565 13.401 1.00 91.81 131 LEU A O 1
ATOM 1035 N N . SER A 1 132 ? -14.593 -2.349 15.097 1.00 92.00 132 SER A N 1
ATOM 1036 C CA . SER A 1 132 ? -15.434 -3.500 14.732 1.00 92.00 132 SER A CA 1
ATOM 1037 C C . SER A 1 132 ? -15.955 -3.394 13.298 1.00 92.00 132 SER A C 1
ATOM 1039 O O . SER A 1 132 ? -15.856 -4.329 12.512 1.00 92.00 132 SER A O 1
ATOM 1041 N N . LEU A 1 133 ? -16.453 -2.216 12.913 1.00 94.25 133 LEU A N 1
ATOM 1042 C CA . LEU A 1 133 ? -16.926 -1.965 11.552 1.00 94.25 133 LEU A CA 1
ATOM 1043 C C . LEU A 1 133 ? -15.787 -1.978 10.521 1.00 94.25 133 LEU A C 1
ATOM 1045 O O . LEU A 1 133 ? -15.992 -2.442 9.403 1.00 94.25 133 LEU A O 1
ATOM 1049 N N . ALA A 1 134 ? -14.595 -1.482 10.872 1.00 94.25 134 ALA A N 1
ATOM 1050 C CA . ALA A 1 134 ? -13.431 -1.523 9.985 1.00 94.25 134 ALA A CA 1
ATOM 1051 C C . ALA A 1 134 ? -12.944 -2.965 9.769 1.00 94.25 134 ALA A C 1
ATOM 1053 O O . ALA A 1 134 ? -12.707 -3.373 8.633 1.00 94.25 134 ALA A O 1
ATOM 1054 N N . ALA A 1 135 ? -12.847 -3.749 10.845 1.00 93.94 135 ALA A N 1
ATOM 1055 C CA . ALA A 1 135 ? -12.507 -5.166 10.796 1.00 93.94 135 ALA A CA 1
ATOM 1056 C C . ALA A 1 135 ? -13.539 -5.948 9.971 1.00 93.94 135 ALA A C 1
ATOM 1058 O O . ALA A 1 135 ? -13.167 -6.669 9.049 1.00 93.94 135 ALA A O 1
ATOM 1059 N N . ALA A 1 136 ? -14.835 -5.735 10.217 1.00 94.75 136 ALA A N 1
ATOM 1060 C CA . ALA A 1 136 ? -15.906 -6.334 9.427 1.00 94.75 136 ALA A CA 1
ATOM 1061 C C . ALA A 1 136 ? -15.838 -5.941 7.942 1.00 94.75 136 ALA A C 1
ATOM 1063 O O . ALA A 1 136 ? -16.058 -6.787 7.078 1.00 94.75 136 ALA A O 1
ATOM 1064 N N . ALA A 1 137 ? -15.484 -4.691 7.623 1.00 95.44 137 ALA A N 1
ATOM 1065 C CA . ALA A 1 137 ? -15.301 -4.250 6.242 1.00 95.44 137 ALA A CA 1
ATOM 1066 C C . ALA A 1 137 ? -14.211 -5.057 5.523 1.00 95.44 137 ALA A C 1
ATOM 1068 O O . ALA A 1 137 ? -14.426 -5.534 4.408 1.00 95.44 137 ALA A O 1
ATOM 1069 N N . LEU A 1 138 ? -13.058 -5.246 6.168 1.00 93.62 138 LEU A N 1
ATOM 1070 C CA . LEU A 1 138 ? -11.951 -6.010 5.596 1.00 93.62 138 LEU A CA 1
ATOM 1071 C C . LEU A 1 138 ? -12.237 -7.523 5.574 1.00 93.62 138 LEU A C 1
ATOM 1073 O O . LEU A 1 138 ? -11.853 -8.206 4.629 1.00 93.62 138 LEU A O 1
ATOM 1077 N N . GLY A 1 139 ? -12.981 -8.037 6.556 1.00 94.19 139 GLY A N 1
ATOM 1078 C CA . GLY A 1 139 ? -13.476 -9.415 6.569 1.00 94.19 139 GLY A CA 1
ATOM 1079 C C . GLY A 1 139 ? -14.503 -9.703 5.470 1.00 94.19 139 GLY A C 1
ATOM 1080 O O . GLY A 1 139 ? -14.488 -10.776 4.881 1.00 94.19 139 GLY A O 1
ATOM 1081 N N . SER A 1 140 ? -15.353 -8.731 5.131 1.00 95.38 140 SER A N 1
ATOM 1082 C CA . SER A 1 140 ? -16.261 -8.807 3.977 1.00 95.38 140 SER A CA 1
ATOM 1083 C C . SER A 1 140 ? -15.488 -8.860 2.657 1.00 95.38 140 SER A C 1
ATOM 1085 O O . SER A 1 140 ? -15.816 -9.630 1.758 1.00 95.38 140 SER A O 1
ATOM 1087 N N . ILE A 1 141 ? -14.417 -8.073 2.549 1.00 93.88 141 ILE A N 1
ATOM 1088 C CA . ILE A 1 141 ? -13.546 -8.059 1.370 1.00 93.88 141 ILE A CA 1
ATOM 1089 C C . ILE A 1 141 ? -12.801 -9.380 1.198 1.00 93.88 141 ILE A C 1
ATOM 1091 O O . ILE A 1 141 ? -12.679 -9.848 0.069 1.00 93.88 141 ILE A O 1
ATOM 1095 N N . SER A 1 142 ? -12.335 -9.996 2.288 1.00 91.25 142 SER A N 1
ATOM 1096 C CA . SER A 1 142 ? -11.579 -11.253 2.214 1.00 91.25 142 SER A CA 1
ATOM 1097 C C . SER A 1 142 ? -12.409 -12.433 1.695 1.00 91.25 142 SER A C 1
ATOM 1099 O O . SER A 1 142 ? -11.840 -13.408 1.214 1.00 91.25 142 SER A O 1
ATOM 1101 N N . ILE A 1 143 ? -13.744 -12.330 1.729 1.00 92.25 143 ILE A N 1
ATOM 1102 C CA . ILE A 1 143 ? -14.677 -13.295 1.124 1.00 92.25 143 ILE A CA 1
ATOM 1103 C C . ILE A 1 143 ? -15.245 -12.829 -0.230 1.00 92.25 143 ILE A C 1
ATOM 1105 O O . ILE A 1 143 ? -16.160 -13.454 -0.760 1.00 92.25 143 ILE A O 1
ATOM 1109 N N . GLY A 1 144 ? -14.727 -11.733 -0.791 1.00 90.62 144 GLY A N 1
ATOM 1110 C CA . GLY A 1 144 ? -15.118 -11.201 -2.100 1.00 90.62 144 GLY A CA 1
ATOM 1111 C C . GLY A 1 144 ? -16.325 -10.253 -2.106 1.00 90.62 144 GLY A C 1
ATOM 1112 O O . GLY A 1 144 ? -16.672 -9.727 -3.164 1.00 90.62 144 GLY A O 1
ATOM 1113 N N . ASP A 1 145 ? -16.947 -9.962 -0.959 1.00 94.25 145 ASP A N 1
ATOM 1114 C CA . ASP A 1 145 ? -18.072 -9.023 -0.872 1.00 94.25 145 ASP A CA 1
ATOM 1115 C C . ASP A 1 145 ? -17.576 -7.573 -0.720 1.00 94.25 145 ASP A C 1
ATOM 1117 O O . ASP A 1 145 ? -17.481 -6.997 0.372 1.00 94.25 145 ASP A O 1
ATOM 1121 N N . THR A 1 146 ? -17.227 -6.981 -1.865 1.00 93.62 146 THR A N 1
ATOM 1122 C CA . THR A 1 146 ? -16.705 -5.609 -1.969 1.00 93.62 146 THR A CA 1
ATOM 1123 C C . THR A 1 146 ? -17.753 -4.531 -1.709 1.00 93.62 146 THR A C 1
ATOM 1125 O O . THR A 1 146 ? -17.407 -3.447 -1.234 1.00 93.62 146 THR A O 1
ATOM 1128 N N . VAL A 1 147 ? -19.028 -4.799 -2.010 1.00 93.62 147 VAL A N 1
ATOM 1129 C CA . VAL A 1 147 ? -20.115 -3.822 -1.860 1.00 93.62 147 VAL A CA 1
ATOM 1130 C C . VAL A 1 147 ? -20.401 -3.603 -0.382 1.00 93.62 147 VAL A C 1
ATOM 1132 O O . VAL A 1 147 ? -20.396 -2.455 0.081 1.00 93.62 147 VAL A O 1
ATOM 1135 N N . ASN A 1 148 ? -20.578 -4.694 0.364 1.00 93.94 148 ASN A N 1
ATOM 1136 C CA . ASN A 1 148 ? -20.766 -4.644 1.806 1.00 93.94 148 ASN A CA 1
ATOM 1137 C C . ASN A 1 148 ? -19.505 -4.119 2.507 1.00 93.94 148 ASN A C 1
ATOM 1139 O O . ASN A 1 148 ? -19.596 -3.214 3.335 1.00 93.94 148 ASN A O 1
ATOM 1143 N N . GLY A 1 149 ? -18.313 -4.565 2.088 1.00 93.75 149 GLY A N 1
ATOM 1144 C CA . GLY A 1 149 ? -17.040 -4.059 2.611 1.00 93.75 149 GLY A CA 1
ATOM 1145 C C . GLY A 1 149 ? -16.887 -2.540 2.460 1.00 93.75 149 GLY A C 1
ATOM 1146 O O . GLY A 1 149 ? -16.570 -1.837 3.422 1.00 93.75 149 GLY A O 1
ATOM 1147 N N . ALA A 1 150 ? -17.196 -1.991 1.282 1.00 92.94 150 ALA A N 1
ATOM 1148 C CA . ALA A 1 150 ? -17.167 -0.547 1.051 1.00 92.94 150 ALA A CA 1
ATOM 1149 C C . ALA A 1 150 ? -18.206 0.209 1.899 1.00 92.94 150 ALA A C 1
ATOM 1151 O O . ALA A 1 150 ? -17.936 1.317 2.374 1.00 92.94 150 ALA A O 1
ATOM 1152 N N . TRP A 1 151 ? -19.400 -0.360 2.088 1.00 92.94 151 TRP A N 1
ATOM 1153 C CA . TRP A 1 151 ? -20.438 0.227 2.937 1.00 92.94 151 TRP A CA 1
ATOM 1154 C C . TRP A 1 151 ? -20.034 0.240 4.419 1.00 92.94 151 TRP A C 1
ATOM 1156 O O . TRP A 1 151 ? -20.069 1.309 5.036 1.00 92.94 151 TRP A O 1
ATOM 1166 N N . LEU A 1 152 ? -19.553 -0.884 4.958 1.00 94.31 152 LEU A N 1
ATOM 1167 C CA . LEU A 1 152 ? -19.039 -0.997 6.327 1.00 94.31 152 LEU A CA 1
ATOM 1168 C C . LEU A 1 152 ? -17.858 -0.051 6.573 1.00 94.31 152 LEU A C 1
ATOM 1170 O O . LEU A 1 152 ? -17.799 0.601 7.614 1.00 94.31 152 LEU A O 1
ATOM 1174 N N . CYS A 1 153 ? -16.959 0.108 5.597 1.00 93.75 153 CYS A N 1
ATOM 1175 C CA . CYS A 1 153 ? -15.847 1.056 5.684 1.00 93.75 153 CYS A CA 1
ATOM 1176 C C . CYS A 1 153 ? -16.335 2.508 5.820 1.00 93.75 153 CYS A C 1
ATOM 1178 O O . CYS A 1 153 ? -15.817 3.267 6.642 1.00 93.75 153 CYS A O 1
ATOM 1180 N N . ARG A 1 154 ? -17.354 2.909 5.044 1.00 91.38 154 ARG A N 1
ATOM 1181 C CA . ARG A 1 154 ? -17.961 4.248 5.162 1.00 91.38 154 ARG A CA 1
ATOM 1182 C C . ARG A 1 154 ? -18.666 4.433 6.502 1.00 91.38 154 ARG A C 1
ATOM 1184 O O . ARG A 1 154 ? -18.565 5.508 7.093 1.00 91.38 154 ARG A O 1
ATOM 1191 N N . LEU A 1 155 ? -19.362 3.405 6.985 1.00 90.62 155 LEU A N 1
ATOM 1192 C CA . LEU A 1 155 ? -20.022 3.447 8.286 1.00 90.62 155 LEU A CA 1
ATOM 1193 C C . LEU A 1 155 ? -18.997 3.567 9.422 1.00 90.62 155 LEU A C 1
ATOM 1195 O O . LEU A 1 155 ? -19.151 4.419 10.289 1.00 90.62 155 LEU A O 1
ATOM 1199 N N . SER A 1 156 ? -17.904 2.805 9.355 1.00 92.38 156 SER A N 1
ATOM 1200 C CA . SER A 1 156 ? -16.777 2.891 10.285 1.00 92.38 156 SER A CA 1
ATOM 1201 C C . SER A 1 156 ? -16.176 4.302 10.331 1.00 92.38 156 SER A C 1
ATOM 1203 O O . SER A 1 156 ? -15.951 4.844 11.415 1.00 92.38 156 SER A O 1
ATOM 1205 N N . ALA A 1 157 ? -15.970 4.939 9.173 1.00 90.31 157 ALA A N 1
ATOM 1206 C CA . ALA A 1 157 ? -15.474 6.313 9.095 1.00 90.31 157 ALA A CA 1
ATOM 1207 C C . ALA A 1 157 ? -16.431 7.308 9.768 1.00 90.31 157 ALA A C 1
ATOM 1209 O O . ALA A 1 157 ? -15.997 8.153 10.548 1.00 90.31 157 ALA A O 1
ATOM 1210 N N . ARG A 1 158 ? -17.740 7.181 9.525 1.00 88.25 158 ARG A N 1
ATOM 1211 C CA . ARG A 1 158 ? -18.771 8.013 10.170 1.00 88.25 158 ARG A CA 1
ATOM 1212 C C . ARG A 1 158 ? -18.809 7.809 11.684 1.00 88.25 158 ARG A C 1
ATOM 1214 O O . ARG A 1 158 ? -18.819 8.793 12.417 1.00 88.25 158 ARG A O 1
ATOM 1221 N N . SER A 1 159 ? -18.748 6.561 12.155 1.00 87.25 159 SER A N 1
ATOM 1222 C CA . SER A 1 159 ? -18.638 6.235 13.584 1.00 87.25 159 SER A CA 1
ATOM 1223 C C . SER A 1 159 ? -17.391 6.843 14.218 1.00 87.25 159 SER A C 1
ATOM 1225 O O . SER A 1 159 ? -17.465 7.372 15.324 1.00 87.25 159 SER A O 1
ATOM 1227 N N . MET A 1 160 ? -16.262 6.835 13.509 1.00 88.00 160 MET A N 1
ATOM 1228 C CA . MET A 1 160 ? -15.038 7.492 13.959 1.00 88.00 160 MET A CA 1
ATOM 1229 C C . MET A 1 160 ? -15.226 9.007 14.105 1.00 88.00 160 MET A C 1
ATOM 1231 O O . MET A 1 160 ? -14.920 9.558 15.159 1.00 88.00 160 MET A O 1
ATOM 1235 N N . PHE A 1 161 ? -15.765 9.678 13.082 1.00 85.25 161 PHE A N 1
ATOM 1236 C CA . PHE A 1 161 ? -16.018 11.122 13.115 1.00 85.25 161 PHE A CA 1
ATOM 1237 C C . PHE A 1 161 ? -16.982 11.526 14.221 1.00 85.25 161 PHE A C 1
ATOM 1239 O O . PHE A 1 161 ? -16.713 12.482 14.941 1.00 85.25 161 PHE A O 1
ATOM 1246 N N . ALA A 1 162 ? -18.079 10.787 14.379 1.00 83.94 162 ALA A N 1
ATOM 1247 C CA . ALA A 1 162 ? -19.033 11.032 15.449 1.00 83.94 162 ALA A CA 1
ATOM 1248 C C . ALA A 1 162 ? -18.382 10.841 16.827 1.00 83.94 162 ALA A C 1
ATOM 1250 O O . ALA A 1 162 ? -18.542 11.687 17.703 1.00 83.94 162 ALA A O 1
ATOM 1251 N N . GLY A 1 163 ? -17.584 9.782 17.000 1.00 81.50 163 GLY A N 1
ATOM 1252 C CA . GLY A 1 163 ? -16.835 9.539 18.232 1.00 81.50 163 GLY A CA 1
ATOM 1253 C C . GLY A 1 163 ? -15.848 10.662 18.562 1.00 81.50 163 GLY A C 1
ATOM 1254 O O . GLY A 1 163 ? -15.795 11.105 19.707 1.00 81.50 163 GLY A O 1
ATOM 1255 N N . LEU A 1 164 ? -15.111 11.160 17.564 1.00 80.25 164 LEU A N 1
ATOM 1256 C CA . LEU A 1 164 ? -14.164 12.270 17.719 1.00 80.25 164 LEU A CA 1
ATOM 1257 C C . LEU A 1 164 ? -14.866 13.598 18.021 1.00 80.25 164 LEU A C 1
ATOM 1259 O O . LEU A 1 164 ? -14.445 14.317 18.922 1.00 80.25 164 LEU A O 1
ATOM 1263 N N . ALA A 1 165 ? -15.954 13.898 17.309 1.00 79.88 165 ALA A N 1
ATOM 1264 C CA . ALA A 1 165 ? -16.765 15.093 17.530 1.00 79.88 165 ALA A CA 1
ATOM 1265 C C . ALA A 1 165 ? -17.317 15.153 18.960 1.00 79.88 165 ALA A C 1
ATOM 1267 O O . ALA A 1 165 ? -17.319 16.205 19.595 1.00 79.88 165 ALA A O 1
ATOM 1268 N N . LEU A 1 166 ? -17.752 14.007 19.487 1.00 77.62 166 LEU A N 1
ATOM 1269 C CA . LEU A 1 166 ? -18.263 13.913 20.847 1.00 77.62 166 LEU A CA 1
ATOM 1270 C C . LEU A 1 166 ? -17.159 13.933 21.898 1.00 77.62 166 LEU A C 1
ATOM 1272 O O . LEU A 1 166 ? -17.295 14.588 22.933 1.00 77.62 166 LEU A O 1
ATOM 1276 N N . ASP A 1 167 ? -16.078 13.200 21.675 1.00 77.31 167 ASP A N 1
ATOM 1277 C CA . ASP A 1 167 ? -14.994 13.106 22.633 1.00 77.31 167 ASP A CA 1
ATOM 1278 C C . ASP A 1 167 ? -13.635 13.052 21.941 1.00 77.31 167 ASP A C 1
ATOM 1280 O O . ASP A 1 167 ? -13.085 11.991 21.644 1.00 77.31 167 ASP A O 1
ATOM 1284 N N . ASN A 1 168 ? -13.031 14.229 21.790 1.00 76.75 168 ASN A N 1
ATOM 1285 C CA . ASN A 1 168 ? -11.670 14.369 21.286 1.00 76.75 168 ASN A CA 1
ATOM 1286 C C . ASN A 1 168 ? -10.624 13.615 22.128 1.00 76.75 168 ASN A C 1
ATOM 1288 O O . ASN A 1 168 ? -9.518 13.390 21.641 1.00 76.75 168 ASN A O 1
ATOM 1292 N N . ARG A 1 169 ? -10.916 13.189 23.368 1.00 75.25 169 ARG A N 1
ATOM 1293 C CA . ARG A 1 169 ? -9.988 12.337 24.134 1.00 75.25 169 ARG A CA 1
ATOM 1294 C C . ARG A 1 169 ? -9.884 10.939 23.531 1.00 75.25 169 ARG A C 1
ATOM 1296 O O . ARG A 1 169 ? -8.814 10.341 23.607 1.00 75.25 169 ARG A O 1
ATOM 1303 N N . ARG A 1 170 ? -10.927 10.460 22.839 1.00 69.94 170 ARG A N 1
ATOM 1304 C CA . ARG A 1 170 ? -10.882 9.216 22.049 1.00 69.94 170 ARG A CA 1
ATOM 1305 C C . ARG A 1 170 ? -9.907 9.292 20.880 1.00 69.94 170 ARG A C 1
ATOM 1307 O O . ARG A 1 170 ? -9.448 8.255 20.415 1.00 69.94 170 ARG A O 1
ATOM 1314 N N . ALA A 1 171 ? -9.483 10.499 20.492 1.00 68.19 171 ALA A N 1
ATOM 1315 C CA . ALA A 1 171 ? -8.364 10.699 19.574 1.00 68.19 171 ALA A CA 1
ATOM 1316 C C . ALA A 1 171 ? -7.014 10.185 20.129 1.00 68.19 171 ALA A C 1
ATOM 1318 O O . ALA A 1 171 ? -5.996 10.280 19.453 1.00 68.19 171 ALA A O 1
ATOM 1319 N N . ARG A 1 172 ? -6.964 9.679 21.367 1.00 72.50 172 ARG A N 1
ATOM 1320 C CA . ARG A 1 172 ? -5.785 9.025 21.956 1.00 72.50 172 ARG A CA 1
ATOM 1321 C C . ARG A 1 172 ? -5.935 7.503 22.058 1.00 72.50 172 ARG A C 1
ATOM 1323 O O . ARG A 1 172 ? -5.101 6.857 22.673 1.00 72.50 172 ARG A O 1
ATOM 1330 N N . ASN A 1 173 ? -6.991 6.924 21.484 1.00 83.12 173 ASN A N 1
ATOM 1331 C CA . ASN A 1 173 ? -7.208 5.482 21.508 1.00 83.12 173 ASN A CA 1
ATOM 1332 C C . ASN A 1 173 ? -6.536 4.813 20.292 1.00 83.12 173 ASN A C 1
ATOM 1334 O O . ASN A 1 173 ? -6.848 5.137 19.142 1.00 83.12 173 ASN A O 1
ATOM 1338 N N . HIS A 1 174 ? -5.643 3.852 20.540 1.00 85.19 174 HIS A N 1
ATOM 1339 C CA . HIS A 1 174 ? -4.975 3.068 19.500 1.00 85.19 174 HIS A CA 1
ATOM 1340 C C . HIS A 1 174 ? -5.964 2.264 18.637 1.00 85.19 174 HIS A C 1
ATOM 1342 O O . HIS A 1 174 ? -5.719 2.098 17.444 1.00 85.19 174 HIS A O 1
ATOM 1348 N N . HIS A 1 175 ? -7.125 1.866 19.175 1.00 87.00 175 HIS A N 1
ATOM 1349 C CA . HIS A 1 175 ? -8.192 1.224 18.398 1.00 87.00 175 HIS A CA 1
ATOM 1350 C C . HIS A 1 175 ? -8.714 2.124 17.271 1.00 87.00 175 HIS A C 1
ATOM 1352 O O . HIS A 1 175 ? -9.009 1.644 16.179 1.00 87.00 175 HIS A O 1
ATOM 1358 N N . VAL A 1 176 ? -8.801 3.437 17.507 1.00 88.06 176 VAL A N 1
ATOM 1359 C CA . VAL A 1 176 ? -9.257 4.407 16.500 1.00 88.06 176 VAL A CA 1
ATOM 1360 C C . VAL A 1 176 ? -8.200 4.593 15.407 1.00 88.06 176 VAL A C 1
ATOM 1362 O O . VAL A 1 176 ? -8.541 4.671 14.226 1.00 88.06 176 VAL A O 1
ATOM 1365 N N . ILE A 1 177 ? -6.914 4.605 15.783 1.00 89.31 177 ILE A N 1
ATOM 1366 C CA . ILE A 1 177 ? -5.794 4.625 14.830 1.00 89.31 177 ILE A CA 1
ATOM 1367 C C . ILE A 1 177 ? -5.849 3.372 13.952 1.00 89.31 177 ILE A C 1
ATOM 1369 O O . ILE A 1 177 ? -5.879 3.485 12.727 1.00 89.31 177 ILE A O 1
ATOM 1373 N N . LEU A 1 178 ? -5.937 2.191 14.571 1.00 90.75 178 LEU A N 1
ATOM 1374 C CA . LEU A 1 178 ? -6.026 0.913 13.871 1.00 90.75 178 LEU A CA 1
ATOM 1375 C C . LEU A 1 178 ? -7.241 0.859 12.938 1.00 90.75 178 LEU A C 1
ATOM 1377 O O . LEU A 1 178 ? -7.099 0.469 11.781 1.00 90.75 178 LEU A O 1
ATOM 1381 N N . ALA A 1 179 ? -8.411 1.320 13.394 1.00 92.25 179 ALA A N 1
ATOM 1382 C CA . ALA A 1 179 ? -9.611 1.408 12.567 1.00 92.25 179 ALA A CA 1
ATOM 1383 C C . ALA A 1 179 ? -9.366 2.258 11.311 1.00 92.25 179 ALA A C 1
ATOM 1385 O O . ALA A 1 179 ? -9.712 1.846 10.206 1.00 92.25 179 ALA A O 1
ATOM 1386 N N . GLY A 1 180 ? -8.718 3.417 11.457 1.00 92.50 180 GLY A N 1
ATOM 1387 C CA . GLY A 1 180 ? -8.365 4.272 10.327 1.00 92.50 180 GLY A CA 1
ATOM 1388 C C . GLY A 1 180 ? -7.342 3.650 9.369 1.00 92.50 180 GLY A C 1
ATOM 1389 O O . GLY A 1 180 ? -7.462 3.834 8.159 1.00 92.50 180 GLY A O 1
ATOM 1390 N N . LEU A 1 181 ? -6.370 2.881 9.868 1.00 92.50 181 LEU A N 1
ATOM 1391 C CA . LEU A 1 181 ? -5.412 2.153 9.023 1.00 92.50 181 LEU A CA 1
ATOM 1392 C C . LEU A 1 181 ? -6.077 0.993 8.263 1.00 92.50 181 LEU A C 1
ATOM 1394 O O . LEU A 1 181 ? -5.839 0.812 7.067 1.00 92.50 181 LEU A O 1
ATOM 1398 N N . ILE A 1 182 ? -6.978 0.250 8.915 1.00 93.00 182 ILE A N 1
ATOM 1399 C CA . ILE A 1 182 ? -7.785 -0.793 8.265 1.00 93.00 182 ILE A CA 1
ATOM 1400 C C . ILE A 1 182 ? -8.678 -0.179 7.179 1.00 93.00 182 ILE A C 1
ATOM 1402 O O . ILE A 1 182 ? -8.724 -0.699 6.069 1.00 93.00 182 ILE A O 1
ATOM 1406 N N . GLN A 1 183 ? -9.325 0.963 7.436 1.00 93.12 183 GLN A N 1
ATOM 1407 C CA . GLN A 1 183 ? -10.100 1.678 6.412 1.00 93.12 183 GLN A CA 1
ATOM 1408 C C . GLN A 1 183 ? -9.246 2.065 5.198 1.00 93.12 183 GLN A C 1
ATOM 1410 O O . GLN A 1 183 ? -9.676 1.893 4.060 1.00 93.12 183 GLN A O 1
ATOM 1415 N N . GLN A 1 184 ? -8.028 2.570 5.416 1.00 92.25 184 GLN A N 1
ATOM 1416 C CA . GLN A 1 184 ? -7.114 2.894 4.317 1.00 92.25 184 GLN A CA 1
ATOM 1417 C C . GLN A 1 184 ? -6.708 1.646 3.523 1.00 92.25 184 GLN A C 1
ATOM 1419 O O . GLN A 1 184 ? -6.616 1.708 2.298 1.00 92.25 184 GLN A O 1
ATOM 1424 N N . THR A 1 185 ? -6.541 0.509 4.199 1.00 93.00 185 THR A N 1
ATOM 1425 C CA . THR A 1 185 ? -6.291 -0.790 3.557 1.00 93.00 185 THR A CA 1
ATOM 1426 C C . THR A 1 185 ? -7.472 -1.207 2.692 1.00 93.00 185 THR A C 1
ATOM 1428 O O . THR A 1 185 ? -7.292 -1.507 1.518 1.00 93.00 185 THR A O 1
ATOM 1431 N N . VAL A 1 186 ? -8.696 -1.134 3.224 1.00 92.94 186 VAL A N 1
ATOM 1432 C CA . VAL A 1 186 ? -9.931 -1.382 2.466 1.00 92.94 186 VAL A CA 1
ATOM 1433 C C . VAL A 1 186 ? -9.983 -0.508 1.211 1.00 92.94 186 VAL A C 1
ATOM 1435 O O . VAL A 1 186 ? -10.231 -1.010 0.118 1.00 92.94 186 VAL A O 1
ATOM 1438 N N . ALA A 1 187 ? -9.710 0.791 1.341 1.00 91.25 187 ALA A N 1
ATOM 1439 C CA . ALA A 1 187 ? -9.721 1.699 0.201 1.00 91.25 187 ALA A CA 1
ATOM 1440 C C . ALA A 1 187 ? -8.634 1.397 -0.833 1.00 91.25 187 ALA A C 1
ATOM 1442 O O . ALA A 1 187 ? -8.888 1.584 -2.016 1.00 91.25 187 ALA A O 1
ATOM 1443 N N . ALA A 1 188 ? -7.455 0.933 -0.418 1.00 90.12 188 ALA A N 1
ATOM 1444 C CA . ALA A 1 188 ? -6.418 0.482 -1.343 1.00 90.12 188 ALA A CA 1
ATOM 1445 C C . ALA A 1 188 ? -6.801 -0.835 -2.042 1.00 90.12 188 ALA A C 1
ATOM 1447 O O . ALA A 1 188 ? -6.474 -1.046 -3.205 1.00 90.12 188 ALA A O 1
ATOM 1448 N N . MET A 1 189 ? -7.515 -1.730 -1.358 1.00 91.00 189 MET A N 1
ATOM 1449 C CA . MET A 1 189 ? -7.864 -3.047 -1.901 1.00 91.00 189 MET A CA 1
ATOM 1450 C C . MET A 1 189 ? -9.138 -3.044 -2.755 1.00 91.00 189 MET A C 1
ATOM 1452 O O . MET A 1 189 ? -9.353 -3.973 -3.530 1.00 91.00 189 MET A O 1
ATOM 1456 N N . ILE A 1 190 ? -9.973 -2.006 -2.661 1.00 89.94 190 ILE A N 1
ATOM 1457 C CA . ILE A 1 190 ? -11.144 -1.818 -3.521 1.00 89.94 190 ILE A CA 1
ATOM 1458 C C . ILE A 1 190 ? -10.834 -0.721 -4.544 1.00 89.94 190 ILE A C 1
ATOM 1460 O O . ILE A 1 190 ? -10.593 0.425 -4.174 1.00 89.94 190 ILE A O 1
ATOM 1464 N N . HIS A 1 191 ? -10.946 -1.012 -5.843 1.00 81.50 191 HIS A N 1
ATOM 1465 C CA . HIS A 1 191 ? -10.870 0.004 -6.902 1.00 81.50 191 HIS A CA 1
ATOM 1466 C C . HIS A 1 191 ? -12.149 0.879 -6.953 1.00 81.50 191 HIS A C 1
ATOM 1468 O O . HIS A 1 191 ? -12.839 0.995 -7.965 1.00 81.50 191 HIS A O 1
ATOM 1474 N N . ASN A 1 192 ? -12.524 1.506 -5.835 1.00 83.81 192 ASN A N 1
ATOM 1475 C CA . ASN A 1 192 ? -13.706 2.356 -5.725 1.00 83.81 192 ASN A CA 1
ATOM 1476 C C . ASN A 1 192 ? -13.296 3.787 -5.363 1.00 83.81 192 ASN A C 1
ATOM 1478 O O . ASN A 1 192 ? -12.933 4.092 -4.226 1.00 83.81 192 ASN A O 1
ATOM 1482 N N . THR A 1 193 ? -13.430 4.688 -6.338 1.00 79.00 193 THR A N 1
ATOM 1483 C CA . THR A 1 193 ? -13.088 6.110 -6.204 1.00 79.00 193 THR A CA 1
ATOM 1484 C C . THR A 1 193 ? -13.835 6.822 -5.083 1.00 79.00 193 THR A C 1
ATOM 1486 O O . THR A 1 193 ? -13.280 7.733 -4.476 1.00 79.00 193 THR A O 1
ATOM 1489 N N . ASP A 1 194 ? -15.074 6.431 -4.787 1.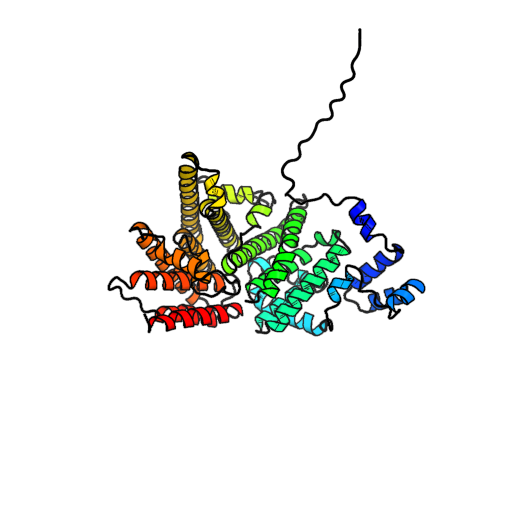00 84.56 194 ASP A N 1
ATOM 1490 C CA . ASP A 1 194 ? -15.848 7.063 -3.719 1.00 84.56 194 ASP A CA 1
ATOM 1491 C C . ASP A 1 194 ? -15.354 6.610 -2.350 1.00 84.56 194 ASP A C 1
ATOM 1493 O O . ASP A 1 194 ? -15.204 7.437 -1.452 1.00 84.56 194 ASP A O 1
ATOM 1497 N N . THR A 1 195 ? -15.033 5.322 -2.203 1.00 85.00 195 THR A N 1
ATOM 1498 C CA . THR A 1 195 ? -14.417 4.788 -0.975 1.00 85.00 195 THR A CA 1
ATOM 1499 C C . THR A 1 195 ? -13.071 5.465 -0.731 1.00 85.00 195 THR A C 1
ATOM 1501 O O . THR A 1 195 ? -12.844 5.988 0.356 1.00 85.00 195 THR A O 1
ATOM 1504 N N . TRP A 1 196 ? -12.249 5.590 -1.776 1.00 81.94 196 TRP A N 1
ATOM 1505 C CA . TRP A 1 196 ? -10.979 6.313 -1.732 1.00 81.94 196 TRP A CA 1
ATOM 1506 C C . TRP A 1 196 ? -11.128 7.786 -1.323 1.00 81.94 196 TRP A C 1
ATOM 1508 O O . TRP A 1 196 ? -10.406 8.261 -0.443 1.00 81.94 196 TRP A O 1
ATOM 1518 N N . ARG A 1 197 ? -12.079 8.523 -1.921 1.00 82.81 197 ARG A N 1
ATOM 1519 C CA . ARG A 1 197 ? -12.354 9.923 -1.546 1.00 82.81 197 ARG A CA 1
ATOM 1520 C C . ARG A 1 197 ? -12.685 10.034 -0.062 1.00 82.81 197 ARG A C 1
ATOM 1522 O O . ARG A 1 197 ? -12.130 10.894 0.613 1.00 82.81 197 ARG A O 1
ATOM 1529 N N . HIS A 1 198 ? -13.539 9.148 0.447 1.00 81.69 198 HIS A N 1
ATOM 1530 C CA . HIS A 1 198 ? -13.912 9.139 1.861 1.00 81.69 198 HIS A CA 1
ATOM 1531 C C . HIS A 1 198 ? -12.714 8.844 2.767 1.00 81.69 198 HIS A C 1
ATOM 1533 O O . HIS A 1 198 ? -12.494 9.564 3.738 1.00 81.69 198 HIS A O 1
ATOM 1539 N N . THR A 1 199 ? -11.897 7.842 2.440 1.00 81.69 199 THR A N 1
ATOM 1540 C CA . THR A 1 199 ? -10.724 7.507 3.259 1.00 81.69 199 THR A CA 1
ATOM 1541 C C . THR A 1 199 ? -9.616 8.552 3.189 1.00 81.69 199 THR A C 1
ATOM 1543 O O . THR A 1 199 ? -8.858 8.716 4.138 1.00 81.69 199 THR A O 1
ATOM 1546 N N . ASN A 1 200 ? -9.518 9.315 2.099 1.00 81.50 200 ASN A N 1
ATOM 1547 C CA . ASN A 1 200 ? -8.595 10.447 2.043 1.00 81.50 200 ASN A CA 1
ATOM 1548 C C . ASN A 1 200 ? -9.000 11.571 2.999 1.00 81.50 200 ASN A C 1
ATOM 1550 O O . ASN A 1 200 ? -8.122 12.189 3.596 1.00 81.50 200 ASN A O 1
ATOM 1554 N N . ILE A 1 201 ? -10.305 11.808 3.176 1.00 81.19 201 ILE A N 1
ATOM 1555 C CA . ILE A 1 201 ? -10.807 12.763 4.173 1.00 81.19 201 ILE A CA 1
ATOM 1556 C C . ILE A 1 201 ? -10.446 12.273 5.584 1.00 81.19 201 ILE A C 1
ATOM 1558 O O . ILE A 1 201 ? -10.050 13.074 6.428 1.00 81.19 201 ILE A O 1
ATOM 1562 N N . THR A 1 202 ? -10.510 10.960 5.842 1.00 81.81 202 THR A N 1
ATOM 1563 C CA . THR A 1 202 ? -10.188 10.395 7.164 1.00 81.81 202 THR A CA 1
ATOM 1564 C C . THR A 1 202 ? -8.687 10.212 7.419 1.00 81.81 202 THR A C 1
ATOM 1566 O O . THR A 1 202 ? -8.280 10.101 8.572 1.00 81.81 202 THR A O 1
ATOM 1569 N N . ARG A 1 203 ? -7.829 10.226 6.388 1.00 83.06 203 ARG A N 1
ATOM 1570 C CA . ARG A 1 203 ? -6.381 9.943 6.507 1.00 83.06 203 ARG A CA 1
ATOM 1571 C C . ARG A 1 203 ? -5.655 10.851 7.499 1.00 83.06 203 ARG A C 1
ATOM 1573 O O . ARG A 1 203 ? -4.745 10.408 8.195 1.00 83.06 203 ARG A O 1
ATOM 1580 N N . GLY A 1 204 ? -6.030 12.129 7.554 1.00 81.69 204 GLY A N 1
ATOM 1581 C CA . GLY A 1 204 ? -5.382 13.096 8.443 1.00 81.69 204 GLY A CA 1
ATOM 1582 C C . GLY A 1 204 ? -5.504 12.727 9.924 1.00 81.69 204 GLY A C 1
ATOM 1583 O O . GLY A 1 204 ? -4.614 13.060 10.708 1.00 81.69 204 GLY A O 1
ATOM 1584 N N . PHE A 1 205 ? -6.563 12.001 10.301 1.00 83.19 205 PHE A N 1
ATOM 1585 C CA . PHE A 1 205 ? -6.855 11.690 11.698 1.00 83.19 205 PHE A CA 1
ATOM 1586 C C . PHE A 1 205 ? -5.891 10.656 12.282 1.00 83.19 205 PHE A C 1
ATOM 1588 O O . PHE A 1 205 ? -5.200 11.027 13.231 1.00 83.19 205 PHE A O 1
ATOM 1595 N N . PRO A 1 206 ? -5.734 9.432 11.727 1.00 84.94 206 PRO A N 1
ATOM 1596 C CA . PRO A 1 206 ? -4.750 8.479 12.239 1.00 84.94 206 PRO A CA 1
ATOM 1597 C C . PRO A 1 206 ? -3.346 9.076 12.320 1.00 84.94 206 PRO A C 1
ATOM 1599 O O . PRO A 1 206 ? -2.668 8.890 13.323 1.00 84.94 206 PRO A O 1
ATOM 1602 N N . ASN A 1 207 ? -2.936 9.870 11.325 1.00 84.06 207 ASN A N 1
ATOM 1603 C CA . ASN A 1 207 ? -1.611 10.495 11.299 1.00 84.06 207 ASN A CA 1
ATOM 1604 C C . ASN A 1 207 ? -1.425 11.490 12.453 1.00 84.06 207 ASN A C 1
ATOM 1606 O O . ASN A 1 207 ? -0.448 11.412 13.199 1.00 84.06 207 ASN A O 1
ATOM 1610 N N . GLY A 1 208 ? -2.380 12.408 12.629 1.00 84.12 208 GLY A N 1
ATOM 1611 C CA . GLY A 1 208 ? -2.346 13.373 13.727 1.00 84.12 208 GLY A CA 1
ATOM 1612 C C . GLY A 1 208 ? -2.443 12.705 15.101 1.00 84.12 208 GLY A C 1
ATOM 1613 O O . GLY A 1 208 ? -1.798 13.151 16.050 1.00 84.12 208 GLY A O 1
ATOM 1614 N N . MET A 1 209 ? -3.216 11.623 15.206 1.00 84.25 209 MET A N 1
ATOM 1615 C CA . MET A 1 209 ? -3.380 10.843 16.432 1.00 84.25 209 MET A CA 1
ATOM 1616 C C . MET A 1 209 ? -2.112 10.074 16.796 1.00 84.25 209 MET A C 1
ATOM 1618 O O . MET A 1 209 ? -1.674 10.180 17.936 1.00 84.25 209 MET A O 1
ATOM 1622 N N . MET A 1 210 ? -1.477 9.385 15.843 1.00 85.06 210 MET A N 1
ATOM 1623 C CA . MET A 1 210 ? -0.190 8.714 16.059 1.00 85.06 210 MET A CA 1
ATOM 1624 C C . MET A 1 210 ? 0.875 9.702 16.529 1.00 85.06 210 MET A C 1
ATOM 1626 O O . MET A 1 210 ? 1.541 9.443 17.527 1.00 85.06 210 MET A O 1
ATOM 1630 N N . LYS A 1 211 ? 0.985 10.870 15.877 1.00 83.00 211 LYS A N 1
ATOM 1631 C CA . LYS A 1 211 ? 1.927 11.912 16.306 1.00 83.00 211 LYS A CA 1
ATOM 1632 C C . LYS A 1 211 ? 1.675 12.314 17.760 1.00 83.00 211 LYS A C 1
ATOM 1634 O O . LYS A 1 211 ? 2.592 12.322 18.563 1.00 83.00 211 LYS A O 1
ATOM 1639 N N . ARG A 1 212 ? 0.423 12.585 18.138 1.00 79.94 212 ARG A N 1
ATOM 1640 C CA . ARG A 1 212 ? 0.080 12.970 19.520 1.00 79.94 212 ARG A CA 1
ATOM 1641 C C . ARG A 1 212 ? 0.315 11.857 20.538 1.00 79.94 212 ARG A C 1
ATOM 1643 O O . ARG A 1 212 ? 0.762 12.156 21.640 1.00 79.94 212 ARG A O 1
ATOM 1650 N N . LEU A 1 213 ? -0.032 10.618 20.193 1.00 77.75 213 LEU A N 1
ATOM 1651 C CA . LEU A 1 213 ? 0.069 9.474 21.094 1.00 77.75 213 LEU A CA 1
ATOM 1652 C C . LEU A 1 213 ? 1.538 9.178 21.408 1.00 77.75 213 LEU A C 1
ATOM 1654 O O . LEU A 1 213 ? 1.928 9.137 22.571 1.00 77.75 213 LEU A O 1
ATOM 1658 N N . TYR A 1 214 ? 2.368 9.095 20.371 1.00 74.81 214 TYR A N 1
ATOM 1659 C CA . TYR A 1 214 ? 3.762 8.678 20.505 1.00 74.81 214 TYR A CA 1
ATOM 1660 C C . TYR A 1 214 ? 4.750 9.828 20.741 1.00 74.81 214 TYR A C 1
ATOM 1662 O O . TYR A 1 214 ? 5.899 9.570 21.076 1.00 74.81 214 TYR A O 1
ATOM 1670 N N . SER A 1 215 ? 4.333 11.093 20.624 1.00 74.69 215 SER A N 1
ATOM 1671 C CA . SER A 1 215 ? 5.115 12.226 21.148 1.00 74.69 215 SER A CA 1
ATOM 1672 C C . SER A 1 215 ? 5.005 12.380 22.670 1.00 74.69 215 SER A C 1
ATOM 1674 O O . SER A 1 215 ? 5.742 13.178 23.242 1.00 74.69 215 SER A O 1
ATOM 1676 N N . SER A 1 216 ? 4.086 11.671 23.336 1.00 67.94 216 SER A N 1
ATOM 1677 C CA . SER A 1 216 ? 4.004 11.681 24.799 1.00 67.94 216 SER A CA 1
ATOM 1678 C C . SER A 1 216 ? 5.030 10.712 25.400 1.00 67.94 216 SER A C 1
ATOM 1680 O O . SER A 1 216 ? 5.225 9.626 24.864 1.00 67.94 216 SER A O 1
ATOM 1682 N N . ASP A 1 217 ? 5.677 11.079 26.512 1.00 64.94 217 ASP A N 1
ATOM 1683 C CA . ASP A 1 217 ? 6.755 10.322 27.193 1.00 64.94 217 ASP A CA 1
ATOM 1684 C C . ASP A 1 217 ? 6.339 8.930 27.748 1.00 64.94 217 ASP A C 1
ATOM 1686 O O . ASP A 1 217 ? 7.024 8.326 28.580 1.00 64.94 217 ASP A O 1
ATOM 1690 N N . ASN A 1 218 ? 5.201 8.385 27.315 1.00 64.31 218 ASN A N 1
ATOM 1691 C CA . ASN A 1 218 ? 4.590 7.194 27.882 1.00 64.31 218 ASN A CA 1
ATOM 1692 C C . ASN A 1 218 ? 5.208 5.902 27.310 1.00 64.31 218 ASN A C 1
ATOM 1694 O O . ASN A 1 218 ? 4.703 5.284 26.372 1.00 64.31 218 ASN A O 1
ATOM 1698 N N . ARG A 1 219 ? 6.334 5.472 27.895 1.00 58.91 219 ARG A N 1
ATOM 1699 C CA . ARG A 1 219 ? 7.171 4.374 27.372 1.00 58.91 219 ARG A CA 1
ATOM 1700 C C . ARG A 1 219 ? 6.518 2.983 27.319 1.00 58.91 219 ARG A C 1
ATOM 1702 O O . ARG A 1 219 ? 7.004 2.124 26.587 1.00 58.91 219 ARG A O 1
ATOM 1709 N N . GLN A 1 220 ? 5.447 2.729 28.073 1.00 58.22 220 GLN A N 1
ATOM 1710 C CA . GLN A 1 220 ? 4.794 1.408 28.104 1.00 58.22 220 GLN A CA 1
ATOM 1711 C C . GLN A 1 220 ? 3.944 1.107 26.853 1.00 58.22 220 GLN A C 1
ATOM 1713 O O . GLN A 1 220 ? 3.667 -0.056 26.576 1.00 58.22 220 GLN A O 1
ATOM 1718 N N . GLU A 1 221 ? 3.599 2.115 26.044 1.00 62.44 221 GLU A N 1
ATOM 1719 C CA . GLU A 1 221 ? 2.827 1.945 24.799 1.00 62.44 221 GLU A CA 1
ATOM 1720 C C . GLU A 1 221 ? 3.709 1.718 23.550 1.00 62.44 221 GLU A C 1
ATOM 1722 O O . GLU A 1 221 ? 3.195 1.536 22.443 1.00 62.44 221 GLU A O 1
ATOM 1727 N N . ILE A 1 222 ? 5.040 1.695 23.706 1.00 60.59 222 ILE A N 1
ATOM 1728 C CA . ILE A 1 222 ? 5.994 1.726 22.583 1.00 60.59 222 ILE A CA 1
ATOM 1729 C C . ILE A 1 222 ? 5.936 0.459 21.714 1.00 60.59 222 ILE A C 1
ATOM 1731 O O . ILE A 1 222 ? 6.025 0.564 20.491 1.00 60.59 222 ILE A O 1
ATOM 1735 N N . THR A 1 223 ? 5.751 -0.734 22.293 1.00 65.44 223 THR A N 1
ATOM 1736 C CA . THR A 1 223 ? 5.804 -1.991 21.517 1.00 65.44 223 THR A CA 1
ATOM 1737 C C . THR A 1 223 ? 4.667 -2.091 20.500 1.00 65.44 223 THR A C 1
ATOM 1739 O O . THR A 1 223 ? 4.916 -2.338 19.324 1.00 65.44 223 THR A O 1
ATOM 1742 N N . HIS A 1 224 ? 3.430 -1.801 20.921 1.00 73.38 224 HIS A N 1
ATOM 1743 C CA . HIS A 1 224 ? 2.279 -1.723 20.013 1.00 73.38 224 HIS A CA 1
ATOM 1744 C C . HIS A 1 224 ? 2.428 -0.556 19.025 1.00 73.38 224 HIS A C 1
ATOM 1746 O O . HIS A 1 224 ? 1.969 -0.633 17.884 1.00 73.38 224 HIS A O 1
ATOM 1752 N N . GLY A 1 225 ? 3.105 0.517 19.451 1.00 80.31 225 GLY A N 1
ATOM 1753 C CA . GLY A 1 225 ? 3.403 1.665 18.605 1.00 80.31 225 GLY A CA 1
ATOM 1754 C C . GLY A 1 225 ? 4.271 1.334 17.409 1.00 80.31 225 GLY A C 1
ATOM 1755 O O . GLY A 1 225 ? 3.956 1.761 16.302 1.00 80.31 225 GLY A O 1
ATOM 1756 N N . ARG A 1 226 ? 5.304 0.511 17.585 1.00 83.75 226 ARG A N 1
ATOM 1757 C CA . ARG A 1 226 ? 6.170 0.096 16.478 1.00 83.75 226 ARG A CA 1
ATOM 1758 C C . ARG A 1 226 ? 5.389 -0.618 15.370 1.00 83.75 226 ARG A C 1
ATOM 1760 O O . ARG A 1 226 ? 5.499 -0.238 14.202 1.00 83.75 226 ARG A O 1
ATOM 1767 N N . SER A 1 227 ? 4.578 -1.606 15.737 1.00 85.56 227 SER A N 1
ATOM 1768 C CA . SER A 1 227 ? 3.748 -2.374 14.806 1.00 85.56 227 SER A CA 1
ATOM 1769 C C . SER A 1 227 ? 2.743 -1.487 14.065 1.00 85.56 227 SER A C 1
ATOM 1771 O O . SER A 1 227 ? 2.635 -1.550 12.839 1.00 85.56 227 SER A O 1
ATOM 1773 N N . LEU A 1 228 ? 2.061 -0.590 14.787 1.00 87.19 228 LEU A N 1
ATOM 1774 C CA . LEU A 1 228 ? 1.115 0.365 14.201 1.00 87.19 228 LEU A CA 1
ATOM 1775 C C . LEU A 1 228 ? 1.789 1.359 13.250 1.00 87.19 228 LEU A C 1
ATOM 1777 O O . LEU A 1 228 ? 1.247 1.643 12.185 1.00 87.19 228 LEU A O 1
ATOM 1781 N N . ILE A 1 229 ? 2.969 1.871 13.604 1.00 87.25 229 ILE A N 1
ATOM 1782 C CA . ILE A 1 229 ? 3.718 2.819 12.770 1.00 87.25 229 ILE A CA 1
ATOM 1783 C C . ILE A 1 229 ? 4.227 2.132 11.504 1.00 87.25 229 ILE A C 1
ATOM 1785 O O . ILE A 1 229 ? 4.083 2.680 10.412 1.00 87.25 229 ILE A O 1
ATOM 1789 N N . THR A 1 230 ? 4.754 0.913 11.625 1.00 88.31 230 THR A N 1
ATOM 1790 C CA . THR A 1 230 ? 5.187 0.112 10.471 1.00 88.31 230 THR A CA 1
ATOM 1791 C C . THR A 1 230 ? 4.009 -0.178 9.541 1.00 88.31 230 THR A C 1
ATOM 1793 O O . THR A 1 230 ? 4.111 0.039 8.333 1.00 88.31 230 THR A O 1
ATOM 1796 N N . TYR A 1 231 ? 2.854 -0.562 10.097 1.00 90.69 231 TYR A N 1
ATOM 1797 C CA . TYR A 1 231 ? 1.632 -0.749 9.317 1.00 90.69 231 TYR A CA 1
ATOM 1798 C C . TYR A 1 231 ? 1.179 0.539 8.625 1.00 90.69 231 TYR A C 1
ATOM 1800 O O . TYR A 1 231 ? 0.825 0.529 7.447 1.00 90.69 231 TYR A O 1
ATOM 1808 N N . ALA A 1 232 ? 1.228 1.666 9.332 1.00 91.31 232 ALA A N 1
ATOM 1809 C CA . ALA A 1 232 ? 0.860 2.955 8.775 1.00 91.31 232 ALA A CA 1
ATOM 1810 C C . ALA A 1 232 ? 1.745 3.330 7.578 1.00 91.31 232 ALA A C 1
ATOM 1812 O O . ALA A 1 232 ? 1.228 3.696 6.524 1.00 91.31 232 ALA A O 1
ATOM 1813 N N . LEU A 1 233 ? 3.066 3.180 7.705 1.00 91.06 233 LEU A N 1
ATOM 1814 C CA . LEU A 1 233 ? 4.020 3.440 6.622 1.00 91.06 233 LEU A CA 1
ATOM 1815 C C . LEU A 1 233 ? 3.769 2.547 5.412 1.00 91.06 233 LEU A C 1
ATOM 1817 O O . LEU A 1 233 ? 3.785 3.029 4.278 1.00 91.06 233 LEU A O 1
ATOM 1821 N N . LEU A 1 234 ? 3.500 1.264 5.650 1.00 92.12 234 LEU A N 1
ATOM 1822 C CA . LEU A 1 234 ? 3.169 0.313 4.601 1.00 92.12 234 LEU A CA 1
ATOM 1823 C C . LEU A 1 234 ? 1.911 0.738 3.840 1.00 92.12 234 LEU A C 1
ATOM 1825 O O . LEU A 1 234 ? 1.937 0.842 2.617 1.00 92.12 234 LEU A O 1
ATOM 1829 N N . ILE A 1 235 ? 0.814 1.018 4.541 1.00 91.94 235 ILE A N 1
ATOM 1830 C CA . ILE A 1 235 ? -0.449 1.385 3.892 1.00 91.94 235 ILE A CA 1
ATOM 1831 C C . ILE A 1 235 ? -0.350 2.731 3.179 1.00 91.94 235 ILE A C 1
ATOM 1833 O O . ILE A 1 235 ? -0.883 2.885 2.079 1.00 91.94 235 ILE A O 1
ATOM 1837 N N . ASP A 1 236 ? 0.384 3.691 3.738 1.00 91.56 236 ASP A N 1
ATOM 1838 C CA . ASP A 1 236 ? 0.638 4.961 3.065 1.00 91.56 236 ASP A CA 1
ATOM 1839 C C . ASP A 1 236 ? 1.475 4.780 1.792 1.00 91.56 236 ASP A C 1
ATOM 1841 O O . ASP A 1 236 ? 1.181 5.419 0.781 1.00 91.56 236 ASP A O 1
ATOM 1845 N N . THR A 1 237 ? 2.437 3.851 1.811 1.00 91.31 237 THR A N 1
ATOM 1846 C CA . THR A 1 237 ? 3.239 3.443 0.648 1.00 91.31 237 THR A CA 1
ATOM 1847 C C . THR A 1 237 ? 2.375 2.791 -0.430 1.00 91.31 237 THR A C 1
ATOM 1849 O O . THR A 1 237 ? 2.392 3.215 -1.585 1.00 91.31 237 THR A O 1
ATOM 1852 N N . VAL A 1 238 ? 1.558 1.800 -0.062 1.00 91.50 238 VAL A N 1
ATOM 1853 C CA . VAL A 1 238 ? 0.646 1.107 -0.986 1.00 91.50 238 VAL A CA 1
ATOM 1854 C C . VAL A 1 238 ? -0.328 2.093 -1.619 1.00 91.50 238 VAL A C 1
ATOM 1856 O O . VAL A 1 238 ? -0.509 2.098 -2.834 1.00 91.50 238 VAL A O 1
ATOM 1859 N N . ARG A 1 239 ? -0.919 2.980 -0.815 1.00 89.38 239 ARG A N 1
ATOM 1860 C CA . ARG A 1 239 ? -1.836 4.022 -1.287 1.00 89.38 239 ARG A CA 1
ATOM 1861 C C . ARG A 1 239 ? -1.128 5.000 -2.223 1.00 89.38 239 ARG A C 1
ATOM 1863 O O . ARG A 1 239 ? -1.697 5.377 -3.246 1.00 89.38 239 ARG A O 1
ATOM 1870 N N . SER A 1 240 ? 0.095 5.399 -1.878 1.00 90.12 240 SER A N 1
ATOM 1871 C CA . SER A 1 240 ? 0.924 6.284 -2.694 1.00 90.12 240 SER A CA 1
ATOM 1872 C C . SER A 1 240 ? 1.138 5.702 -4.088 1.00 90.12 240 SER A C 1
ATOM 1874 O O . SER A 1 240 ? 0.759 6.315 -5.087 1.00 90.12 240 SER A O 1
ATOM 1876 N N . LEU A 1 241 ? 1.582 4.447 -4.141 1.00 90.88 241 LEU A N 1
ATOM 1877 C CA . LEU A 1 241 ? 1.792 3.696 -5.373 1.00 90.88 241 LEU A CA 1
ATOM 1878 C C . LEU A 1 241 ? 0.511 3.463 -6.168 1.00 90.88 241 LEU A C 1
ATOM 1880 O O . LEU A 1 241 ? 0.484 3.651 -7.382 1.00 90.88 241 LEU A O 1
ATOM 1884 N N . HIS A 1 242 ? -0.565 3.047 -5.506 1.00 89.44 242 HIS A N 1
ATOM 1885 C CA . HIS A 1 242 ? -1.792 2.652 -6.189 1.00 89.44 242 HIS A CA 1
ATOM 1886 C C . HIS A 1 242 ? -2.518 3.851 -6.797 1.00 89.44 242 HIS A C 1
ATOM 1888 O O . HIS A 1 242 ? -2.963 3.785 -7.946 1.00 89.44 242 HIS A O 1
ATOM 1894 N N . PHE A 1 243 ? -2.557 4.978 -6.082 1.00 85.06 243 PHE A N 1
ATOM 1895 C CA . PHE A 1 243 ? -3.331 6.157 -6.476 1.00 85.06 243 PHE A CA 1
ATOM 1896 C C . PHE A 1 243 ? -2.498 7.323 -7.019 1.00 85.06 243 PHE A C 1
ATOM 1898 O O . PHE A 1 243 ? -3.091 8.301 -7.467 1.00 85.06 243 PHE A O 1
ATOM 1905 N N . GLY A 1 244 ? -1.165 7.243 -6.995 1.00 85.31 244 GLY A N 1
ATOM 1906 C CA . GLY A 1 244 ? -0.294 8.340 -7.434 1.00 85.31 244 GLY A CA 1
ATOM 1907 C C . GLY A 1 244 ? -0.415 9.561 -6.522 1.00 85.31 244 GLY A C 1
ATOM 1908 O O . GLY A 1 244 ? -0.546 10.690 -6.990 1.00 85.31 244 GLY A O 1
ATOM 1909 N N . VAL A 1 245 ? -0.471 9.331 -5.209 1.00 84.94 245 VAL A N 1
ATOM 1910 C CA . VAL A 1 245 ? -0.613 10.382 -4.190 1.00 84.94 245 VAL A CA 1
ATOM 1911 C C . VAL A 1 245 ? 0.624 10.407 -3.302 1.00 84.94 245 VAL A C 1
ATOM 1913 O O . VAL A 1 245 ? 1.084 9.344 -2.917 1.00 84.94 245 VAL A O 1
ATOM 1916 N N . PRO A 1 246 ? 1.134 11.567 -2.865 1.00 84.88 246 PRO A N 1
ATOM 1917 C CA . PRO A 1 246 ? 2.328 11.580 -2.029 1.00 84.88 246 PRO A CA 1
ATOM 1918 C C . PRO A 1 246 ? 2.146 10.795 -0.720 1.00 84.88 246 PRO A C 1
ATOM 1920 O O . PRO A 1 246 ? 1.138 10.954 -0.005 1.00 84.88 246 PRO A O 1
ATOM 1923 N N . ALA A 1 247 ? 3.155 9.987 -0.389 1.00 86.44 247 ALA A N 1
ATOM 1924 C CA . ALA A 1 247 ? 3.336 9.461 0.955 1.00 86.44 247 ALA A CA 1
ATOM 1925 C C . ALA A 1 247 ? 3.602 10.628 1.923 1.00 86.44 247 ALA A C 1
ATOM 1927 O O . ALA A 1 247 ? 4.308 11.590 1.618 1.00 86.44 247 ALA A O 1
ATOM 1928 N N . SER A 1 248 ? 2.975 10.573 3.090 1.00 84.88 248 SER A N 1
ATOM 1929 C CA . SER A 1 248 ? 2.982 11.631 4.103 1.00 84.88 248 SER A CA 1
ATOM 1930 C C . SER A 1 248 ? 3.362 11.142 5.494 1.00 84.88 248 SER A C 1
ATOM 1932 O O . SER A 1 248 ? 3.806 11.951 6.307 1.00 84.88 248 SER A O 1
ATOM 1934 N N . ILE A 1 249 ? 3.204 9.846 5.780 1.00 84.25 249 ILE A N 1
ATOM 1935 C CA . ILE A 1 249 ? 3.354 9.313 7.133 1.00 84.25 249 ILE A CA 1
ATOM 1936 C C . ILE A 1 249 ? 4.807 9.388 7.585 1.00 84.25 249 ILE A C 1
ATOM 1938 O O . ILE A 1 249 ? 5.054 9.944 8.653 1.00 84.25 249 ILE A O 1
ATOM 1942 N N . ALA A 1 250 ? 5.753 8.958 6.744 1.00 80.00 250 ALA A N 1
ATOM 1943 C CA . ALA A 1 250 ? 7.187 9.017 7.037 1.00 80.00 250 ALA A CA 1
ATOM 1944 C C . ALA A 1 250 ? 7.642 10.430 7.446 1.00 80.00 250 ALA A C 1
ATOM 1946 O O . ALA A 1 250 ? 8.302 10.602 8.467 1.00 80.00 250 ALA A O 1
ATOM 1947 N N . ARG A 1 251 ? 7.194 11.461 6.715 1.00 80.94 251 ARG A N 1
ATOM 1948 C CA . ARG A 1 251 ? 7.476 12.865 7.062 1.00 80.94 251 ARG A CA 1
ATOM 1949 C C . ARG A 1 251 ? 6.766 13.297 8.343 1.00 80.94 251 ARG A C 1
ATOM 1951 O O . ARG A 1 251 ? 7.349 13.986 9.169 1.00 80.94 251 ARG A O 1
ATOM 1958 N N . SER A 1 252 ? 5.502 12.910 8.517 1.00 81.44 252 SER A N 1
ATOM 1959 C CA . SER A 1 252 ? 4.701 13.340 9.671 1.00 81.44 252 SER A CA 1
ATOM 1960 C C . SER A 1 252 ? 5.160 12.733 11.000 1.00 81.44 252 SER A C 1
ATOM 1962 O O . SER A 1 252 ? 4.966 13.357 12.044 1.00 81.44 252 SER A O 1
ATOM 1964 N N . LEU A 1 253 ? 5.766 11.542 10.952 1.00 80.25 253 LEU A N 1
ATOM 1965 C CA . LEU A 1 253 ? 6.232 10.787 12.113 1.00 80.25 253 LEU A CA 1
ATOM 1966 C C . LEU A 1 253 ? 7.753 10.863 12.307 1.00 80.25 253 LEU A C 1
ATOM 1968 O O . LEU A 1 253 ? 8.275 10.163 13.168 1.00 80.25 253 LEU A O 1
ATOM 1972 N N . ALA A 1 254 ? 8.461 11.713 11.555 1.00 80.44 254 ALA A N 1
ATOM 1973 C CA . ALA A 1 254 ? 9.917 11.843 11.618 1.00 80.44 254 ALA A CA 1
ATOM 1974 C C . ALA A 1 254 ? 10.440 12.031 13.057 1.00 80.44 254 ALA A C 1
ATOM 1976 O O . ALA A 1 254 ? 11.390 11.371 13.471 1.00 80.44 254 ALA A O 1
ATOM 1977 N N . ASP A 1 255 ? 9.771 12.854 13.860 1.00 80.19 255 ASP A N 1
ATOM 1978 C CA . ASP A 1 255 ? 10.213 13.160 15.227 1.00 80.19 255 ASP A CA 1
ATOM 1979 C C . ASP A 1 255 ? 9.686 12.181 16.285 1.00 80.19 255 ASP A C 1
ATOM 1981 O O . ASP A 1 255 ? 9.945 12.351 17.475 1.00 80.19 255 ASP A O 1
ATOM 1985 N N . VAL A 1 256 ? 8.931 11.157 15.883 1.00 76.69 256 VAL A N 1
ATOM 1986 C CA . VAL A 1 256 ? 8.312 10.228 16.828 1.00 76.69 256 VAL A CA 1
ATOM 1987 C C . VAL A 1 256 ? 9.359 9.230 17.350 1.00 76.69 256 VAL A C 1
ATOM 1989 O O . VAL A 1 256 ? 10.037 8.585 16.543 1.00 76.69 256 VAL A O 1
ATOM 1992 N N . PRO A 1 257 ? 9.516 9.077 18.681 1.00 74.38 257 PRO A N 1
ATOM 1993 C CA . PRO A 1 257 ? 10.378 8.066 19.288 1.00 74.38 257 PRO A CA 1
ATOM 1994 C C . PRO A 1 257 ? 9.750 6.673 19.141 1.00 74.38 257 PRO A C 1
ATOM 1996 O O . PRO A 1 257 ? 8.996 6.212 19.992 1.00 74.38 257 PRO A O 1
ATOM 1999 N N . CYS A 1 258 ? 10.045 5.999 18.031 1.00 67.00 258 CYS A N 1
ATOM 2000 C CA . CYS A 1 258 ? 9.454 4.696 17.709 1.00 67.00 258 CYS A CA 1
ATOM 2001 C C . CYS A 1 258 ? 10.275 3.511 18.239 1.00 67.00 258 CYS A C 1
ATOM 2003 O O . CYS A 1 258 ? 9.744 2.409 18.369 1.00 67.00 258 CYS A O 1
ATOM 2005 N N . PHE A 1 259 ? 11.569 3.712 18.519 1.00 70.44 259 PHE A N 1
ATOM 2006 C CA . PHE A 1 259 ? 12.493 2.622 18.827 1.00 70.44 259 PHE A CA 1
ATOM 2007 C C . PHE A 1 259 ? 13.185 2.855 20.172 1.00 70.44 259 PHE A C 1
ATOM 2009 O O . PHE A 1 259 ? 13.939 3.821 20.300 1.00 70.44 259 PHE A O 1
ATOM 2016 N N . PRO A 1 260 ? 13.019 1.949 21.158 1.00 62.72 260 PRO A N 1
ATOM 2017 C CA . PRO A 1 260 ? 13.635 2.089 22.479 1.00 62.72 260 PRO A CA 1
ATOM 2018 C C . PRO A 1 260 ? 15.159 2.274 22.440 1.00 62.72 260 PRO A C 1
ATOM 2020 O O . PRO A 1 260 ? 15.715 2.912 23.328 1.00 62.72 260 PRO A O 1
ATOM 2023 N N . GLN A 1 261 ? 15.826 1.704 21.428 1.00 66.44 261 GLN A N 1
ATOM 2024 C CA . GLN A 1 261 ? 17.288 1.707 21.292 1.00 66.44 261 GLN A CA 1
ATOM 2025 C C . GLN A 1 261 ? 17.810 2.626 20.176 1.00 66.44 261 GLN A C 1
ATOM 2027 O O . GLN A 1 261 ? 18.939 3.096 20.270 1.00 66.44 261 GLN A O 1
ATOM 2032 N N . ASN A 1 262 ? 16.995 2.923 19.156 1.00 64.50 262 ASN A N 1
ATOM 2033 C CA . ASN A 1 262 ? 17.428 3.676 17.966 1.00 64.50 262 ASN A CA 1
ATOM 2034 C C . ASN A 1 262 ? 16.860 5.101 17.904 1.00 64.50 262 ASN A C 1
ATOM 2036 O O . ASN A 1 262 ? 17.079 5.808 16.922 1.00 64.50 262 ASN A O 1
ATOM 2040 N N . GLY A 1 263 ? 16.137 5.514 18.948 1.00 79.31 263 GLY A N 1
ATOM 2041 C CA . GLY A 1 263 ? 15.600 6.858 19.089 1.00 79.31 263 GLY A CA 1
ATOM 2042 C C . GLY A 1 263 ? 14.428 7.145 18.149 1.00 79.31 263 GLY A C 1
ATOM 2043 O O . GLY A 1 263 ? 13.486 6.349 18.058 1.00 79.31 263 GLY A O 1
ATOM 2044 N N . SER A 1 264 ? 14.438 8.317 17.510 1.00 81.44 264 SER A N 1
ATOM 2045 C CA . SER A 1 264 ? 13.337 8.753 16.643 1.00 81.44 264 SER A CA 1
ATOM 2046 C C . SER A 1 264 ? 13.359 8.091 15.268 1.00 81.44 264 SER A C 1
ATOM 2048 O O . SER A 1 264 ? 14.381 7.592 14.795 1.00 81.44 264 SER A O 1
ATOM 2050 N N . PHE A 1 265 ? 12.217 8.116 14.586 1.00 77.50 265 PHE A N 1
ATOM 2051 C CA . PHE A 1 265 ? 12.102 7.653 13.206 1.00 77.50 265 PHE A CA 1
ATOM 2052 C C . PHE A 1 265 ? 13.094 8.353 12.262 1.00 77.50 265 PHE A C 1
ATOM 2054 O O . PHE A 1 265 ? 13.739 7.703 11.446 1.00 77.50 265 PHE A O 1
ATOM 2061 N N . SER A 1 266 ? 13.279 9.665 12.424 1.00 81.06 266 SER A N 1
ATOM 2062 C CA . SER A 1 266 ? 14.252 10.485 11.692 1.00 81.06 266 SER A CA 1
ATOM 2063 C C . SER A 1 266 ? 15.690 10.053 11.974 1.00 81.06 266 SER A C 1
ATOM 2065 O O . SER A 1 266 ? 16.507 9.989 11.059 1.00 81.06 266 SER A O 1
ATOM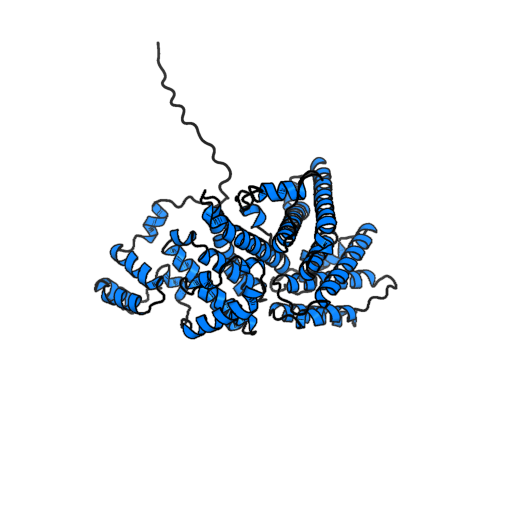 2067 N N . GLN A 1 267 ? 16.008 9.679 13.217 1.00 84.44 267 GLN A N 1
ATOM 2068 C CA . GLN A 1 267 ? 17.324 9.135 13.557 1.00 84.44 267 GLN A CA 1
ATOM 2069 C C . GLN A 1 267 ? 17.555 7.767 12.908 1.00 84.44 267 GLN A C 1
ATOM 2071 O O . GLN A 1 267 ? 18.621 7.544 12.332 1.00 84.44 267 GLN A O 1
ATOM 2076 N N . LEU A 1 268 ? 16.563 6.871 12.926 1.00 84.19 268 LEU A N 1
ATOM 2077 C CA . LEU A 1 268 ? 16.662 5.591 12.221 1.00 84.19 268 LEU A CA 1
ATOM 2078 C C . LEU A 1 268 ? 16.814 5.802 10.710 1.00 84.19 268 LEU A C 1
ATOM 2080 O O . LEU A 1 268 ? 17.649 5.166 10.072 1.00 84.19 268 LEU A O 1
ATOM 2084 N N . LEU A 1 269 ? 16.059 6.734 10.134 1.00 83.69 269 LEU A N 1
ATOM 2085 C CA . LEU A 1 269 ? 16.142 7.052 8.717 1.00 83.69 269 LEU A CA 1
ATOM 2086 C C . LEU A 1 269 ? 17.505 7.639 8.346 1.00 83.69 269 LEU A C 1
ATOM 2088 O O . LEU A 1 269 ? 18.147 7.187 7.401 1.00 83.69 269 LEU A O 1
ATOM 2092 N N . SER A 1 270 ? 17.981 8.597 9.138 1.00 85.56 270 SER A N 1
ATOM 2093 C CA . SER A 1 270 ? 19.275 9.242 8.951 1.00 85.56 270 SER A CA 1
ATOM 2094 C C . SER A 1 270 ? 20.422 8.240 9.068 1.00 85.56 270 SER A C 1
ATOM 2096 O O . SER A 1 270 ? 21.303 8.207 8.212 1.00 85.56 270 SER A O 1
ATOM 2098 N N . THR A 1 271 ? 20.384 7.345 10.057 1.00 84.75 271 THR A N 1
ATOM 2099 C CA . THR A 1 271 ? 21.391 6.280 10.197 1.00 84.75 271 THR A CA 1
ATOM 2100 C C . THR A 1 271 ? 21.309 5.241 9.077 1.00 84.75 271 THR A C 1
ATOM 2102 O O . THR A 1 271 ? 22.340 4.718 8.658 1.00 84.75 271 THR A O 1
ATOM 2105 N N . THR A 1 272 ? 20.119 4.979 8.538 1.00 82.88 272 THR A N 1
ATOM 2106 C CA . THR A 1 272 ? 19.914 4.035 7.429 1.00 82.88 272 THR A CA 1
ATOM 2107 C C . THR A 1 272 ? 20.409 4.603 6.094 1.00 82.88 272 THR A C 1
ATOM 2109 O O . THR A 1 272 ? 21.113 3.919 5.350 1.00 82.88 272 THR A O 1
ATOM 2112 N N . ILE A 1 273 ? 20.084 5.861 5.787 1.00 84.31 273 ILE A N 1
ATOM 2113 C CA . ILE A 1 273 ? 20.346 6.482 4.477 1.00 84.31 273 ILE A CA 1
ATOM 2114 C C . ILE A 1 273 ? 21.694 7.208 4.440 1.00 84.31 273 ILE A C 1
ATOM 2116 O O . ILE A 1 273 ? 22.444 7.089 3.470 1.00 84.31 273 ILE A O 1
ATOM 2120 N N . PHE A 1 274 ? 22.020 7.950 5.496 1.00 83.31 274 PHE A N 1
ATOM 2121 C CA . PHE A 1 274 ? 23.210 8.805 5.570 1.00 83.31 274 PHE A CA 1
ATOM 2122 C C . PHE A 1 274 ? 24.260 8.299 6.562 1.00 83.31 274 PHE A C 1
ATOM 2124 O O . PHE A 1 274 ? 25.341 8.883 6.667 1.00 83.31 274 PHE A O 1
ATOM 2131 N N . GLY A 1 275 ? 23.969 7.220 7.290 1.00 78.25 275 GLY A N 1
ATOM 2132 C CA . GLY A 1 275 ? 24.901 6.645 8.244 1.00 78.25 275 GLY A CA 1
ATOM 2133 C C . GLY A 1 275 ? 26.180 6.144 7.580 1.00 78.25 275 GLY A C 1
ATOM 2134 O O . GLY A 1 275 ? 26.214 5.741 6.414 1.00 78.25 275 GLY A O 1
ATOM 2135 N N . SER A 1 276 ? 27.263 6.144 8.357 1.00 75.06 276 SER A N 1
ATOM 2136 C CA . SER A 1 276 ? 28.508 5.509 7.929 1.00 75.06 276 SER A CA 1
ATOM 2137 C C . SER A 1 276 ? 28.281 4.020 7.637 1.00 75.06 276 SER A C 1
ATOM 2139 O O . SER A 1 276 ? 27.409 3.385 8.233 1.00 75.06 276 SER A O 1
ATOM 2141 N N . SER A 1 277 ? 29.125 3.418 6.795 1.00 71.81 277 SER A N 1
ATOM 2142 C CA . SER A 1 277 ? 29.117 1.964 6.553 1.00 71.81 277 SER A CA 1
ATOM 2143 C C . SER A 1 277 ? 29.291 1.125 7.827 1.00 71.81 277 SER A C 1
ATOM 2145 O O . SER A 1 277 ? 29.019 -0.069 7.808 1.00 71.81 277 SER A O 1
ATOM 2147 N N . ARG A 1 278 ? 29.721 1.744 8.936 1.00 72.12 278 ARG A N 1
ATOM 2148 C CA . ARG A 1 278 ? 29.897 1.120 10.253 1.00 72.12 278 ARG A CA 1
ATOM 2149 C C . ARG A 1 278 ? 28.679 1.240 11.172 1.00 72.12 278 ARG A C 1
ATOM 2151 O O . ARG A 1 278 ? 28.706 0.662 12.253 1.00 72.12 278 ARG A O 1
ATOM 2158 N N . ALA A 1 279 ? 27.640 1.991 10.796 1.00 80.06 279 ALA A N 1
ATOM 2159 C CA . ALA A 1 279 ? 26.426 2.092 11.604 1.00 80.06 279 ALA A CA 1
ATOM 2160 C C . ALA A 1 279 ? 25.780 0.707 11.708 1.00 80.06 279 ALA A C 1
ATOM 2162 O O . ALA A 1 279 ? 25.497 0.106 10.673 1.00 80.06 279 ALA A O 1
ATOM 2163 N N . GLN A 1 280 ? 25.581 0.188 12.920 1.00 83.12 280 GLN A N 1
ATOM 2164 C CA . GLN A 1 280 ? 24.934 -1.108 13.114 1.00 83.12 280 GLN A CA 1
ATOM 2165 C C . GLN A 1 280 ? 23.479 -1.020 12.656 1.00 83.12 280 GLN A C 1
ATOM 2167 O O . GLN A 1 280 ? 22.753 -0.105 13.042 1.00 83.12 280 GLN A O 1
ATOM 2172 N N . TRP A 1 281 ? 23.084 -1.939 11.780 1.00 86.62 281 TRP A N 1
ATOM 2173 C CA . TRP A 1 281 ? 21.687 -2.105 11.411 1.00 86.62 281 TRP A CA 1
ATOM 2174 C C . TRP A 1 281 ? 20.964 -2.931 12.470 1.00 86.62 281 TRP A C 1
ATOM 2176 O O . TRP A 1 281 ? 21.594 -3.588 13.300 1.00 86.62 281 TRP A O 1
ATOM 2186 N N . LEU A 1 282 ? 19.635 -2.855 12.450 1.00 86.94 282 LEU A N 1
ATOM 2187 C CA . LEU A 1 282 ? 18.789 -3.692 13.289 1.00 86.94 282 LEU A CA 1
ATOM 2188 C C . LEU A 1 282 ? 19.143 -5.181 13.093 1.00 86.94 282 LEU A C 1
ATOM 2190 O O . LEU A 1 282 ? 19.506 -5.580 11.989 1.00 86.94 282 LEU A O 1
ATOM 2194 N N . PRO A 1 283 ? 19.063 -6.024 14.135 1.00 90.75 283 PRO A N 1
ATOM 2195 C CA . PRO A 1 283 ? 19.186 -7.462 13.939 1.00 90.75 283 PRO A CA 1
ATOM 2196 C C . PRO A 1 283 ? 18.092 -7.949 12.982 1.00 90.75 283 PRO A C 1
ATOM 2198 O O . PRO A 1 283 ? 16.991 -7.395 12.955 1.00 90.75 283 PRO A O 1
ATOM 2201 N N . TYR A 1 284 ? 18.389 -8.991 12.201 1.00 93.19 284 TYR A N 1
ATOM 2202 C CA . TYR A 1 284 ? 17.407 -9.518 11.261 1.00 93.19 284 TYR A CA 1
ATOM 2203 C C . TYR A 1 284 ? 16.160 -10.016 12.003 1.00 93.19 284 TYR A C 1
ATOM 2205 O O . TYR A 1 284 ? 16.204 -10.947 12.807 1.00 93.19 284 TYR A O 1
ATOM 2213 N N . SER A 1 285 ? 15.042 -9.384 11.678 1.00 91.19 285 SER A N 1
ATOM 2214 C CA . SER A 1 285 ? 13.684 -9.864 11.871 1.00 91.19 285 SER A CA 1
ATOM 2215 C C . SER A 1 285 ? 12.925 -9.511 10.589 1.00 91.19 285 SER A C 1
ATOM 2217 O O . SER A 1 285 ? 13.300 -8.567 9.886 1.00 91.19 285 SER A O 1
ATOM 2219 N N . GLU A 1 286 ? 11.866 -10.245 10.261 1.00 88.75 286 GLU A N 1
ATOM 2220 C CA . GLU A 1 286 ? 11.085 -9.953 9.055 1.00 88.75 286 GLU A CA 1
ATOM 2221 C C . GLU A 1 286 ? 10.447 -8.550 9.113 1.00 88.75 286 GLU A C 1
ATOM 2223 O O . GLU A 1 286 ? 10.430 -7.824 8.118 1.00 88.75 286 GLU A O 1
ATOM 2228 N N . GLU A 1 287 ? 10.018 -8.116 10.303 1.00 87.25 287 GLU A N 1
ATOM 2229 C CA . GLU A 1 287 ? 9.485 -6.771 10.542 1.00 87.25 287 GLU A CA 1
ATOM 2230 C C . GLU A 1 287 ? 10.567 -5.690 10.387 1.00 87.25 287 GLU A C 1
ATOM 2232 O O . GLU A 1 287 ? 10.326 -4.657 9.764 1.00 87.25 287 GLU A O 1
ATOM 2237 N N . ASP A 1 288 ? 11.770 -5.923 10.918 1.00 89.81 288 ASP A N 1
ATOM 2238 C CA . ASP A 1 288 ? 12.902 -4.988 10.861 1.00 89.81 288 ASP A CA 1
ATOM 2239 C C . ASP A 1 288 ? 13.393 -4.823 9.417 1.00 89.81 288 ASP A C 1
ATOM 2241 O O . ASP A 1 288 ? 13.625 -3.704 8.953 1.00 89.81 288 ASP A O 1
ATOM 2245 N N . ALA A 1 289 ? 13.496 -5.932 8.682 1.00 92.75 289 ALA A N 1
ATOM 2246 C CA . ALA A 1 289 ? 13.891 -5.934 7.282 1.00 92.75 289 ALA A CA 1
ATOM 2247 C C . ALA A 1 289 ? 12.863 -5.201 6.403 1.00 92.75 289 ALA A C 1
ATOM 2249 O O . ALA A 1 289 ? 13.258 -4.376 5.572 1.00 92.75 289 ALA A O 1
ATOM 2250 N N . LEU A 1 290 ? 11.561 -5.443 6.613 1.00 91.69 290 LEU A N 1
ATOM 2251 C CA . LEU A 1 290 ? 10.482 -4.735 5.916 1.00 91.69 290 LEU A CA 1
ATOM 2252 C C . LEU A 1 290 ? 10.481 -3.242 6.234 1.00 91.69 290 LEU A C 1
ATOM 2254 O O . LEU A 1 290 ? 10.410 -2.421 5.321 1.00 91.69 290 LEU A O 1
ATOM 2258 N N . LEU A 1 291 ? 10.564 -2.888 7.517 1.00 90.44 291 LEU A N 1
ATOM 2259 C CA . LEU A 1 291 ? 10.604 -1.503 7.966 1.00 90.44 291 LEU A CA 1
ATOM 2260 C C . LEU A 1 291 ? 11.738 -0.751 7.268 1.00 90.44 291 LEU A C 1
ATOM 2262 O O . LEU A 1 291 ? 11.498 0.315 6.712 1.00 90.44 291 LEU A O 1
ATOM 2266 N N . LEU A 1 292 ? 12.949 -1.314 7.240 1.00 92.56 292 LEU A N 1
ATOM 2267 C CA . LEU A 1 292 ? 14.086 -0.690 6.563 1.00 92.56 292 LEU A CA 1
ATOM 2268 C C . LEU A 1 292 ? 13.835 -0.518 5.056 1.00 92.56 292 LEU A C 1
ATOM 2270 O O . LEU A 1 292 ? 14.150 0.545 4.527 1.00 92.56 292 LEU A O 1
ATOM 2274 N N . LEU A 1 293 ? 13.211 -1.484 4.366 1.00 94.69 293 LEU A N 1
ATOM 2275 C CA . LEU A 1 293 ? 12.803 -1.287 2.965 1.00 94.69 293 LEU A CA 1
ATOM 2276 C C . LEU A 1 293 ? 11.777 -0.164 2.812 1.00 94.69 293 LEU A C 1
ATOM 2278 O O . LEU A 1 293 ? 11.923 0.655 1.910 1.00 94.69 293 LEU A O 1
ATOM 2282 N N . LEU A 1 294 ? 10.770 -0.095 3.686 1.00 93.12 294 LEU A N 1
ATOM 2283 C CA . LEU A 1 294 ? 9.762 0.969 3.668 1.00 93.12 294 LEU A CA 1
ATOM 2284 C C . LEU A 1 294 ? 10.392 2.346 3.891 1.00 93.12 294 LEU A C 1
ATOM 2286 O O . LEU A 1 294 ? 10.011 3.298 3.218 1.00 93.12 294 LEU A O 1
ATOM 2290 N N . LEU A 1 295 ? 11.380 2.451 4.786 1.00 90.56 295 LEU A N 1
ATOM 2291 C CA . LEU A 1 295 ? 12.146 3.680 5.002 1.00 90.56 295 LEU A CA 1
ATOM 2292 C C . LEU A 1 295 ? 12.874 4.110 3.733 1.00 90.56 295 LEU A C 1
ATOM 2294 O O . LEU A 1 295 ? 12.701 5.241 3.277 1.00 90.56 295 LEU A O 1
ATOM 2298 N N . ILE A 1 296 ? 13.647 3.194 3.149 1.00 93.19 296 ILE A N 1
ATOM 2299 C CA . ILE A 1 296 ? 14.420 3.448 1.932 1.00 93.19 296 ILE A CA 1
ATOM 2300 C C . ILE A 1 296 ? 13.495 3.863 0.789 1.00 93.19 296 ILE A C 1
ATOM 2302 O O . ILE A 1 296 ? 13.740 4.868 0.124 1.00 93.19 296 ILE A O 1
ATOM 2306 N N . PHE A 1 297 ? 12.398 3.130 0.612 1.00 93.75 297 PHE A N 1
ATOM 2307 C CA . PHE A 1 297 ? 11.404 3.407 -0.410 1.00 93.75 297 PHE A CA 1
ATOM 2308 C C . PHE A 1 297 ? 10.715 4.759 -0.195 1.00 93.75 297 PHE A C 1
ATOM 2310 O O . PHE A 1 297 ? 10.529 5.525 -1.138 1.00 93.75 297 PHE A O 1
ATOM 2317 N N . SER A 1 298 ? 10.364 5.090 1.051 1.00 90.75 298 SER A N 1
ATOM 2318 C CA . SER A 1 298 ? 9.727 6.367 1.369 1.00 90.75 298 SER A CA 1
ATOM 2319 C C . SER A 1 298 ? 10.626 7.554 1.023 1.00 90.75 298 SER A C 1
ATOM 2321 O O . SER A 1 298 ? 10.154 8.498 0.391 1.00 90.75 298 SER A O 1
ATOM 2323 N N . GLU A 1 299 ? 11.923 7.487 1.335 1.00 89.56 299 GLU A N 1
ATOM 2324 C CA . GLU A 1 299 ? 12.886 8.529 0.956 1.00 89.56 299 GLU A CA 1
ATOM 2325 C C . GLU A 1 299 ? 13.035 8.643 -0.551 1.00 89.56 299 GLU A C 1
ATOM 2327 O O . GLU A 1 299 ? 13.079 9.745 -1.094 1.00 89.56 299 GLU A O 1
ATOM 2332 N N . GLU A 1 300 ? 13.019 7.514 -1.250 1.00 90.69 300 GLU A N 1
ATOM 2333 C CA . GLU A 1 300 ? 13.039 7.520 -2.699 1.00 90.69 300 GLU A CA 1
ATOM 2334 C C . GLU A 1 300 ? 11.816 8.228 -3.300 1.00 90.69 300 GLU A C 1
ATOM 2336 O O . GLU A 1 300 ? 11.956 9.057 -4.204 1.00 90.69 300 GLU A O 1
ATOM 2341 N N . GLN A 1 301 ? 10.615 7.976 -2.772 1.00 89.50 301 GLN A N 1
ATOM 2342 C CA . GLN A 1 301 ? 9.406 8.690 -3.192 1.00 89.50 301 GLN A CA 1
ATOM 2343 C C . GLN A 1 301 ? 9.498 10.192 -2.905 1.00 89.50 301 GLN A C 1
ATOM 2345 O O . GLN A 1 301 ? 9.111 11.015 -3.744 1.00 89.50 301 GLN A O 1
ATOM 2350 N N . VAL A 1 302 ? 10.019 10.566 -1.731 1.00 86.25 302 VAL A N 1
ATOM 2351 C CA . VAL A 1 302 ? 10.233 11.968 -1.354 1.00 86.25 302 VAL A CA 1
ATOM 2352 C C . VAL A 1 302 ? 11.185 12.646 -2.335 1.00 86.25 302 VAL A C 1
ATOM 2354 O O . VAL A 1 302 ? 10.836 13.699 -2.872 1.00 86.25 302 VAL A O 1
ATOM 2357 N N . TRP A 1 303 ? 12.333 12.026 -2.606 1.00 86.75 303 TRP A N 1
ATOM 2358 C CA . TRP A 1 303 ? 13.340 12.529 -3.533 1.00 86.75 303 TRP A CA 1
ATOM 2359 C C . TRP A 1 303 ? 12.774 12.703 -4.945 1.00 86.75 303 TRP A C 1
ATOM 2361 O O . TRP A 1 303 ? 12.909 13.777 -5.529 1.00 86.75 303 TRP A O 1
ATOM 2371 N N . ARG A 1 304 ? 12.052 11.707 -5.474 1.00 85.50 304 ARG A N 1
ATOM 2372 C CA . ARG A 1 304 ? 11.410 11.806 -6.798 1.00 85.50 304 ARG A CA 1
ATOM 2373 C C . ARG A 1 304 ? 10.417 12.953 -6.875 1.00 85.50 304 ARG A C 1
ATOM 2375 O O . ARG A 1 304 ? 10.454 13.737 -7.818 1.00 85.50 304 ARG A O 1
ATOM 2382 N N . THR A 1 305 ? 9.568 13.090 -5.860 1.00 83.31 305 THR A N 1
ATOM 2383 C CA . THR A 1 305 ? 8.582 14.178 -5.799 1.00 83.31 305 THR A CA 1
ATOM 2384 C C . THR A 1 305 ? 9.263 15.550 -5.826 1.00 83.31 305 THR A C 1
ATOM 2386 O O . THR A 1 305 ? 8.744 16.480 -6.439 1.00 83.31 305 THR A O 1
ATOM 2389 N N . MET A 1 306 ? 10.420 15.686 -5.169 1.00 81.50 306 MET A N 1
ATOM 2390 C CA . MET A 1 306 ? 11.207 16.924 -5.180 1.00 81.50 306 MET A CA 1
ATOM 2391 C C . MET A 1 306 ? 11.862 17.191 -6.540 1.00 81.50 306 MET A C 1
ATOM 2393 O O . MET A 1 306 ? 11.942 18.345 -6.947 1.00 81.50 306 MET A O 1
ATOM 2397 N N . MET A 1 307 ? 12.307 16.147 -7.246 1.00 79.88 307 MET A N 1
ATOM 2398 C CA . MET A 1 307 ? 13.014 16.281 -8.526 1.00 79.88 307 MET A CA 1
ATOM 2399 C C . MET A 1 307 ? 12.089 16.512 -9.724 1.00 79.88 307 MET A C 1
ATOM 2401 O O . MET A 1 307 ? 12.454 17.268 -10.622 1.00 79.88 307 MET A O 1
ATOM 2405 N N . PHE A 1 308 ? 10.916 15.873 -9.752 1.00 72.44 308 PHE A N 1
ATOM 2406 C CA . PHE A 1 308 ? 10.044 15.828 -10.935 1.00 72.44 308 PHE A CA 1
ATOM 2407 C C . PHE A 1 308 ? 8.826 16.761 -10.878 1.00 72.44 308 PHE A C 1
ATOM 2409 O O . PHE A 1 308 ? 8.108 16.879 -11.866 1.00 72.44 308 PHE A O 1
ATOM 2416 N N . ASN A 1 309 ? 8.575 17.448 -9.760 1.00 72.19 309 ASN A N 1
ATOM 2417 C CA . ASN A 1 309 ? 7.562 18.504 -9.734 1.00 72.19 309 ASN A CA 1
ATOM 2418 C C . ASN A 1 309 ? 8.163 19.827 -10.239 1.00 72.19 309 ASN A C 1
ATOM 2420 O O . ASN A 1 309 ? 8.791 20.565 -9.476 1.00 72.19 309 ASN A O 1
ATOM 2424 N N . ASP A 1 310 ? 7.914 20.140 -11.516 1.00 55.91 310 ASP A N 1
ATOM 2425 C CA . ASP A 1 310 ? 8.377 21.338 -12.246 1.00 55.91 310 ASP A CA 1
ATOM 2426 C C . ASP A 1 310 ? 8.130 22.665 -11.509 1.00 55.91 310 ASP A C 1
ATOM 2428 O O . ASP A 1 310 ? 8.916 23.608 -11.614 1.00 55.91 310 ASP A O 1
ATOM 2432 N N . SER A 1 311 ? 7.073 22.745 -10.697 1.00 56.84 311 SER A N 1
ATOM 2433 C CA . SER A 1 311 ? 6.765 23.932 -9.892 1.00 56.84 311 SER A CA 1
ATOM 2434 C C . SER A 1 311 ? 7.809 24.236 -8.809 1.00 56.84 311 SER A C 1
ATOM 2436 O O . SER A 1 311 ? 7.885 25.375 -8.358 1.00 56.84 311 SER A O 1
ATOM 2438 N N . HIS A 1 312 ? 8.629 23.260 -8.406 1.00 48.94 312 HIS A N 1
ATOM 2439 C CA . HIS A 1 312 ? 9.754 23.486 -7.496 1.00 48.94 312 HIS A CA 1
ATOM 2440 C C . HIS A 1 312 ? 11.075 23.740 -8.230 1.00 48.94 312 HIS A C 1
ATOM 2442 O O . HIS A 1 312 ? 11.906 24.482 -7.708 1.00 48.94 312 HIS A O 1
ATOM 2448 N N . GLN A 1 313 ? 11.268 23.215 -9.447 1.00 51.62 313 GLN A N 1
ATOM 2449 C CA . GLN A 1 313 ? 12.502 23.448 -10.211 1.00 51.62 313 GLN A CA 1
ATOM 2450 C C . GLN A 1 313 ? 12.732 24.933 -10.525 1.00 51.62 313 GLN A C 1
ATOM 2452 O O . GLN A 1 313 ? 13.870 25.390 -10.470 1.00 51.62 313 GLN A O 1
ATOM 2457 N N . ALA A 1 314 ? 11.665 25.710 -10.746 1.00 56.56 314 ALA A N 1
ATOM 2458 C CA . ALA A 1 314 ? 11.767 27.146 -11.017 1.00 56.56 314 ALA A CA 1
ATOM 2459 C C . ALA A 1 314 ? 12.397 27.967 -9.868 1.00 56.56 314 ALA A C 1
ATOM 2461 O O . ALA A 1 314 ? 12.898 29.065 -10.110 1.00 56.56 314 ALA A O 1
ATOM 2462 N N . CYS A 1 315 ? 12.394 27.454 -8.631 1.00 54.66 315 CYS A N 1
ATOM 2463 C CA . CYS A 1 315 ? 12.980 28.131 -7.469 1.00 54.66 315 CYS A CA 1
ATOM 2464 C C . CYS A 1 315 ? 14.402 27.658 -7.122 1.00 54.66 315 CYS A C 1
ATOM 2466 O O . CYS A 1 315 ? 15.080 28.333 -6.350 1.00 54.66 315 CYS A O 1
ATOM 2468 N N . PHE A 1 316 ? 14.868 26.531 -7.671 1.00 52.44 316 PHE A N 1
ATOM 2469 C CA . PHE A 1 316 ? 16.151 25.904 -7.311 1.00 52.44 316 PHE A CA 1
ATOM 2470 C C . PHE A 1 316 ? 17.205 25.967 -8.428 1.00 52.44 316 PHE A C 1
ATOM 2472 O O . PHE A 1 316 ? 18.122 25.151 -8.453 1.00 52.44 316 PHE A O 1
ATOM 2479 N N . SER A 1 317 ? 17.115 26.952 -9.323 1.00 49.72 317 SER A N 1
ATOM 2480 C CA . SER A 1 317 ? 17.953 27.150 -10.520 1.00 49.72 317 SER A CA 1
ATOM 2481 C C . SER A 1 317 ? 19.439 27.487 -10.259 1.00 49.72 317 SER A C 1
ATOM 2483 O O . SER A 1 317 ? 20.045 28.234 -11.024 1.00 49.72 317 SER A O 1
ATOM 2485 N N . GLY A 1 318 ? 20.036 26.986 -9.175 1.00 60.28 318 GLY A N 1
ATOM 2486 C CA . GLY A 1 318 ? 21.467 27.081 -8.889 1.00 60.28 318 GLY A CA 1
ATOM 2487 C C . GLY A 1 318 ? 22.178 25.740 -9.096 1.00 60.28 318 GLY A C 1
ATOM 2488 O O . GLY A 1 318 ? 21.650 24.689 -8.730 1.00 60.28 318 GLY A O 1
ATOM 2489 N N . ASP A 1 319 ? 23.411 25.777 -9.611 1.00 60.75 319 ASP A N 1
ATOM 2490 C CA . ASP A 1 319 ? 24.252 24.597 -9.895 1.00 60.75 319 ASP A CA 1
ATOM 2491 C C . ASP A 1 319 ? 24.413 23.632 -8.699 1.00 60.75 319 ASP A C 1
ATOM 2493 O O . ASP A 1 319 ? 24.624 22.430 -8.881 1.00 60.75 319 ASP A O 1
ATOM 2497 N N . SER A 1 320 ? 24.247 24.121 -7.464 1.00 61.25 320 SER A N 1
ATOM 2498 C CA . SER A 1 320 ? 24.338 23.330 -6.230 1.00 61.25 320 SER A CA 1
ATOM 2499 C C . SER A 1 320 ? 23.205 22.311 -6.038 1.00 61.25 320 SER A C 1
ATOM 2501 O O . SER A 1 320 ? 23.414 21.288 -5.379 1.00 61.25 320 SER A O 1
ATOM 2503 N N . ALA A 1 321 ? 22.021 22.528 -6.624 1.00 62.50 321 ALA A N 1
ATOM 2504 C CA . ALA A 1 321 ? 20.886 21.610 -6.490 1.00 62.50 321 ALA A CA 1
ATOM 2505 C C . ALA A 1 321 ? 21.128 20.281 -7.230 1.00 62.50 321 ALA A C 1
ATOM 2507 O O . ALA A 1 321 ? 20.780 19.205 -6.732 1.00 62.50 321 ALA A O 1
ATOM 2508 N N . SER A 1 322 ? 21.807 20.343 -8.381 1.00 67.00 322 SER A N 1
ATOM 2509 C CA . SER A 1 322 ? 22.114 19.171 -9.208 1.00 67.00 322 SER A CA 1
ATOM 2510 C C . SER A 1 322 ? 23.089 18.208 -8.514 1.00 67.00 322 SER A C 1
ATOM 2512 O O . SER A 1 322 ? 22.840 17.003 -8.465 1.00 67.00 322 SER A O 1
ATOM 2514 N N . ALA A 1 323 ? 24.149 18.719 -7.880 1.00 72.69 323 ALA A N 1
ATOM 2515 C CA . ALA A 1 323 ? 25.145 17.896 -7.193 1.00 72.69 323 ALA A CA 1
ATOM 2516 C C . ALA A 1 323 ? 24.553 17.159 -5.976 1.00 72.69 323 ALA A C 1
ATOM 2518 O O . ALA A 1 323 ? 24.819 15.969 -5.771 1.00 72.69 323 ALA A O 1
ATOM 2519 N N . ASN A 1 324 ? 23.692 17.836 -5.210 1.00 78.50 324 ASN A N 1
ATOM 2520 C CA . ASN A 1 324 ? 23.014 17.253 -4.050 1.00 78.50 324 ASN A CA 1
ATOM 2521 C C . ASN A 1 324 ? 22.029 16.141 -4.454 1.00 78.50 324 ASN A C 1
ATOM 2523 O O . ASN A 1 324 ? 21.925 15.130 -3.756 1.00 78.50 324 ASN A O 1
ATOM 2527 N N . SER A 1 325 ? 21.366 16.280 -5.611 1.00 79.88 325 SER A N 1
ATOM 2528 C CA . SER A 1 325 ? 20.434 15.272 -6.136 1.00 79.88 325 SER A CA 1
ATOM 2529 C C . SER A 1 325 ? 21.109 13.923 -6.407 1.00 79.88 325 SER A C 1
ATOM 2531 O O . SER A 1 325 ? 20.626 12.880 -5.959 1.00 79.88 325 SER A O 1
ATOM 2533 N N . VAL A 1 326 ? 22.269 13.956 -7.069 1.00 84.75 326 VAL A N 1
ATOM 2534 C CA . VAL A 1 326 ? 23.054 12.770 -7.432 1.00 84.75 326 VAL A CA 1
ATOM 2535 C C . VAL A 1 326 ? 23.653 12.124 -6.186 1.00 84.75 326 VAL A C 1
ATOM 2537 O O . VAL A 1 326 ? 23.694 10.896 -6.083 1.00 84.75 326 VAL A O 1
ATOM 2540 N N . GLY A 1 327 ? 24.105 12.933 -5.222 1.00 87.62 327 GLY A N 1
ATOM 2541 C CA . GLY A 1 327 ? 24.597 12.446 -3.934 1.00 87.62 327 GLY A CA 1
ATOM 2542 C C . GLY A 1 327 ? 23.536 11.655 -3.166 1.00 87.62 327 GLY A C 1
ATOM 2543 O O . GLY A 1 327 ? 23.823 10.560 -2.681 1.00 87.62 327 GLY A O 1
ATOM 2544 N N . HIS A 1 328 ? 22.303 12.167 -3.113 1.00 88.38 328 HIS A N 1
ATOM 2545 C CA . HIS A 1 328 ? 21.194 11.512 -2.421 1.00 88.38 328 HIS A CA 1
ATOM 2546 C C . HIS A 1 328 ? 20.787 10.189 -3.090 1.00 88.38 328 HIS A C 1
ATOM 2548 O O . HIS A 1 328 ? 20.704 9.165 -2.411 1.00 88.38 328 HIS A O 1
ATOM 2554 N N . LEU A 1 329 ? 20.649 10.165 -4.422 1.00 89.50 329 LEU A N 1
ATOM 2555 C CA . LEU A 1 329 ? 20.348 8.936 -5.168 1.00 89.50 329 LEU A CA 1
ATOM 2556 C C . LEU A 1 329 ? 21.412 7.848 -4.942 1.00 89.50 329 LEU A C 1
ATOM 2558 O O . LEU A 1 329 ? 21.085 6.687 -4.693 1.00 89.50 329 LEU A O 1
ATOM 2562 N N . LYS A 1 330 ? 22.698 8.224 -4.965 1.00 91.38 330 LYS A N 1
ATOM 2563 C CA . LYS A 1 330 ? 23.806 7.302 -4.664 1.00 91.38 330 LYS A CA 1
ATOM 2564 C C . LYS A 1 330 ? 23.738 6.758 -3.238 1.00 91.38 330 LYS A C 1
ATOM 2566 O O . LYS A 1 330 ? 24.128 5.611 -3.018 1.00 91.38 330 LYS A O 1
ATOM 2571 N N . SER A 1 331 ? 23.275 7.557 -2.276 1.00 92.12 331 SER A N 1
ATOM 2572 C CA . SER A 1 331 ? 23.067 7.102 -0.899 1.00 92.12 331 SER A CA 1
ATOM 2573 C C . SER A 1 331 ? 21.934 6.083 -0.814 1.00 92.12 331 SER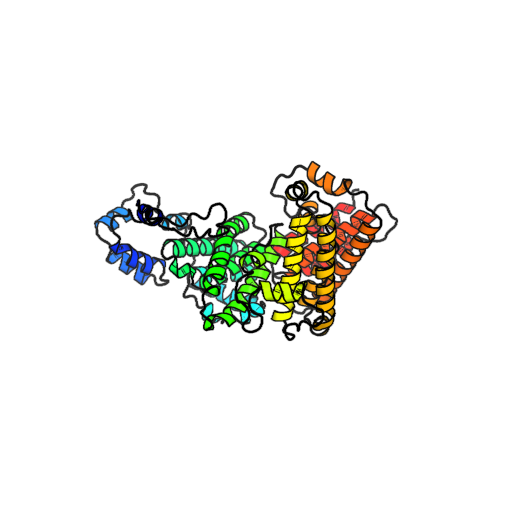 A C 1
ATOM 2575 O O . SER A 1 331 ? 22.177 5.000 -0.292 1.00 92.12 331 SER A O 1
ATOM 2577 N N . ILE A 1 332 ? 20.774 6.342 -1.432 1.00 93.56 332 ILE A N 1
ATOM 2578 C CA . ILE A 1 332 ? 19.661 5.375 -1.491 1.00 93.56 332 ILE A CA 1
ATOM 2579 C C . ILE A 1 332 ? 20.119 4.047 -2.117 1.00 93.56 332 ILE A C 1
ATOM 2581 O O . ILE A 1 332 ? 19.938 2.985 -1.522 1.00 93.56 332 ILE A O 1
ATOM 2585 N N . GLN A 1 333 ? 20.793 4.096 -3.272 1.00 94.38 333 GLN A N 1
ATOM 2586 C CA . GLN A 1 333 ? 21.327 2.900 -3.939 1.00 94.38 333 GLN A CA 1
ATOM 2587 C C . GLN A 1 333 ? 22.322 2.131 -3.059 1.00 94.38 333 GLN A C 1
ATOM 2589 O O . GLN A 1 333 ? 22.305 0.901 -3.010 1.00 94.38 333 GLN A O 1
ATOM 2594 N N . ARG A 1 334 ? 23.217 2.837 -2.356 1.00 94.25 334 ARG A N 1
ATOM 2595 C CA . ARG A 1 334 ? 24.167 2.209 -1.427 1.00 94.25 334 ARG A CA 1
ATOM 2596 C C . ARG A 1 334 ? 23.429 1.515 -0.286 1.00 94.25 334 ARG A C 1
ATOM 2598 O O . ARG A 1 334 ? 23.797 0.398 0.073 1.00 94.25 334 ARG A O 1
ATOM 2605 N N . THR A 1 335 ? 22.401 2.157 0.255 1.00 94.62 335 THR A N 1
ATOM 2606 C CA . THR A 1 335 ? 21.585 1.612 1.336 1.00 94.62 335 THR A CA 1
ATOM 2607 C C . THR A 1 335 ? 20.804 0.376 0.884 1.00 94.62 335 THR A C 1
ATOM 2609 O O . THR A 1 335 ? 20.844 -0.626 1.592 1.00 94.62 335 THR A O 1
ATOM 2612 N N . LEU A 1 336 ? 20.198 0.360 -0.311 1.00 96.00 336 LEU A N 1
ATOM 2613 C CA . LEU A 1 336 ? 19.572 -0.858 -0.853 1.00 96.00 336 LEU A CA 1
ATOM 2614 C C . LEU A 1 336 ? 20.574 -2.000 -1.047 1.00 96.00 336 LEU A C 1
ATOM 2616 O O . LEU A 1 336 ? 20.297 -3.133 -0.660 1.00 96.00 336 LEU A O 1
ATOM 2620 N N . ARG A 1 337 ? 21.767 -1.723 -1.587 1.00 96.00 337 ARG A N 1
ATOM 2621 C CA . ARG A 1 337 ? 22.813 -2.753 -1.733 1.00 96.00 337 ARG A CA 1
ATOM 2622 C C . ARG A 1 337 ? 23.243 -3.325 -0.390 1.00 96.00 337 ARG A C 1
ATOM 2624 O O . ARG A 1 337 ? 23.476 -4.527 -0.287 1.00 96.00 337 ARG A O 1
ATOM 2631 N N . ARG A 1 338 ? 23.339 -2.475 0.634 1.00 94.81 338 ARG A N 1
ATOM 2632 C CA . ARG A 1 338 ? 23.611 -2.917 2.001 1.00 94.81 338 ARG A CA 1
ATOM 2633 C C . ARG A 1 338 ? 22.476 -3.789 2.536 1.00 94.81 338 ARG A C 1
ATOM 2635 O O . ARG A 1 338 ? 22.758 -4.849 3.077 1.00 94.81 338 ARG A O 1
ATOM 2642 N N . TRP A 1 339 ? 21.221 -3.401 2.304 1.00 96.69 339 TRP A N 1
ATOM 2643 C CA . TRP A 1 339 ? 20.062 -4.216 2.675 1.00 96.69 339 TRP A CA 1
ATOM 2644 C C . TRP A 1 339 ? 20.116 -5.602 2.054 1.00 96.69 339 TRP A C 1
ATOM 2646 O O . TRP A 1 339 ? 19.958 -6.600 2.754 1.00 96.69 339 TRP A O 1
ATOM 2656 N N . LYS A 1 340 ? 20.439 -5.671 0.760 1.00 97.56 340 LYS A N 1
ATOM 2657 C CA . LYS A 1 340 ? 20.636 -6.942 0.071 1.00 97.56 340 LYS A CA 1
ATOM 2658 C C . LYS A 1 340 ? 21.740 -7.773 0.729 1.00 97.56 340 LYS A C 1
ATOM 2660 O O . LYS A 1 340 ? 21.527 -8.951 0.971 1.00 97.56 340 LYS A O 1
ATOM 2665 N N . ALA A 1 341 ? 22.896 -7.182 1.021 1.00 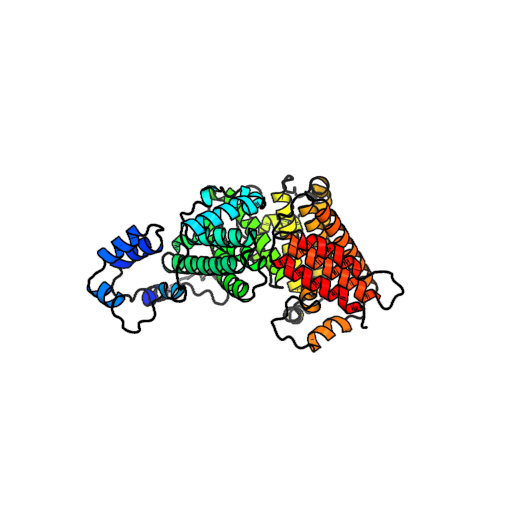96.19 341 ALA A N 1
ATOM 2666 C CA . ALA A 1 341 ? 24.022 -7.911 1.604 1.00 96.19 341 ALA A CA 1
ATOM 2667 C C . ALA A 1 341 ? 23.726 -8.483 3.003 1.00 96.19 341 ALA A C 1
ATOM 2669 O O . ALA A 1 341 ? 24.201 -9.567 3.319 1.00 96.19 341 ALA A O 1
ATOM 2670 N N . GLU A 1 342 ? 22.955 -7.769 3.825 1.00 95.38 342 GLU A N 1
ATOM 2671 C CA . GLU A 1 342 ? 22.690 -8.152 5.221 1.00 95.38 342 GLU A CA 1
ATOM 2672 C C . GLU A 1 342 ? 21.492 -9.110 5.354 1.00 95.38 342 GLU A C 1
ATOM 2674 O O . GLU A 1 342 ? 21.503 -10.010 6.197 1.00 95.38 342 GLU A O 1
ATOM 2679 N N . TYR A 1 343 ? 20.444 -8.933 4.537 1.00 96.75 343 TYR A N 1
ATOM 2680 C CA . TYR A 1 343 ? 19.154 -9.597 4.769 1.00 96.75 343 TYR A CA 1
ATOM 2681 C C . TYR A 1 343 ? 18.647 -10.480 3.631 1.00 96.75 343 TYR A C 1
ATOM 2683 O O . TYR A 1 343 ? 17.780 -11.314 3.886 1.00 96.75 343 TYR A O 1
ATOM 2691 N N . MET A 1 344 ? 19.150 -10.343 2.397 1.00 97.00 344 MET A N 1
ATOM 2692 C CA . MET A 1 344 ? 18.575 -11.034 1.229 1.00 97.00 344 MET A CA 1
ATOM 2693 C C . MET A 1 344 ? 18.496 -12.550 1.418 1.00 97.00 344 MET A C 1
ATOM 2695 O O . MET A 1 344 ? 17.476 -13.151 1.095 1.00 97.00 344 MET A O 1
ATOM 2699 N N . ASP A 1 345 ? 19.535 -13.176 1.967 1.00 97.06 345 ASP A N 1
ATOM 2700 C CA . ASP A 1 345 ? 19.585 -14.637 2.092 1.00 97.06 345 ASP A CA 1
ATOM 2701 C C . ASP A 1 345 ? 18.542 -15.178 3.082 1.00 97.06 345 ASP A C 1
ATOM 2703 O O . ASP A 1 345 ? 17.994 -16.261 2.876 1.00 97.06 345 ASP A O 1
ATOM 2707 N N . GLN A 1 346 ? 18.210 -14.394 4.110 1.00 96.56 346 GLN A N 1
ATOM 2708 C CA . GLN A 1 346 ? 17.255 -14.753 5.165 1.00 96.56 346 GLN A CA 1
ATOM 2709 C C . GLN A 1 346 ? 15.824 -14.292 4.851 1.00 96.56 346 GLN A C 1
ATOM 2711 O O . GLN A 1 346 ? 14.870 -14.826 5.417 1.00 96.56 346 GLN A O 1
ATOM 2716 N N . ALA A 1 347 ? 15.675 -13.314 3.953 1.00 94.94 347 ALA A N 1
ATOM 2717 C CA . ALA A 1 347 ? 14.407 -12.682 3.619 1.00 94.94 347 ALA A CA 1
ATOM 2718 C C . ALA A 1 347 ? 13.392 -13.670 3.021 1.00 94.94 347 ALA A C 1
ATOM 2720 O O . ALA A 1 347 ? 13.721 -14.510 2.168 1.00 94.94 347 ALA A O 1
ATOM 2721 N N . SER A 1 348 ? 12.130 -13.510 3.425 1.00 92.81 348 SER A N 1
ATOM 2722 C CA . SER A 1 348 ? 11.003 -14.216 2.822 1.00 92.81 348 SER A CA 1
ATOM 2723 C C . SER A 1 348 ? 10.836 -13.829 1.344 1.00 92.81 348 SER A C 1
ATOM 2725 O O . SER A 1 348 ? 11.285 -12.755 0.922 1.00 92.81 348 SER A O 1
ATOM 2727 N N . PRO A 1 349 ? 10.187 -14.671 0.519 1.00 93.19 349 PRO A N 1
ATOM 2728 C CA . PRO A 1 349 ? 9.957 -14.348 -0.888 1.00 93.19 349 PRO A CA 1
ATOM 2729 C C . PRO A 1 349 ? 9.222 -13.013 -1.096 1.00 93.19 349 PRO A C 1
ATOM 2731 O O . PRO A 1 349 ? 9.516 -12.291 -2.046 1.00 93.19 349 PRO A O 1
ATOM 2734 N N . GLU A 1 350 ? 8.320 -12.634 -0.186 1.00 92.00 350 GLU A N 1
ATOM 2735 C CA . GLU A 1 350 ? 7.586 -11.365 -0.260 1.00 92.00 350 GLU A CA 1
ATOM 2736 C C . GLU A 1 350 ? 8.501 -10.150 -0.049 1.00 92.00 350 GLU A C 1
ATOM 2738 O O . GLU A 1 350 ? 8.390 -9.158 -0.774 1.00 92.00 350 GLU A O 1
ATOM 2743 N N . LEU A 1 351 ? 9.454 -10.238 0.885 1.00 93.69 351 LEU A N 1
ATOM 2744 C CA . LEU A 1 351 ? 10.458 -9.192 1.088 1.00 93.69 351 LEU A CA 1
ATOM 2745 C C . LEU A 1 351 ? 11.456 -9.111 -0.063 1.00 93.69 351 LEU A C 1
ATOM 2747 O O . LEU A 1 351 ? 11.842 -8.013 -0.455 1.00 93.69 351 LEU A O 1
ATOM 2751 N N . LYS A 1 352 ? 11.839 -10.251 -0.647 1.00 96.38 352 LYS A N 1
ATOM 2752 C CA . LYS A 1 352 ? 12.687 -10.289 -1.850 1.00 96.38 352 LYS A CA 1
ATOM 2753 C C . LYS A 1 352 ? 11.996 -9.611 -3.031 1.00 96.38 352 LYS A C 1
ATOM 2755 O O . LYS A 1 352 ? 12.595 -8.772 -3.704 1.00 96.38 352 LYS A O 1
ATOM 2760 N N . ALA A 1 353 ? 10.711 -9.906 -3.233 1.00 96.06 353 ALA A N 1
ATOM 2761 C CA . ALA A 1 353 ? 9.880 -9.231 -4.222 1.00 96.06 353 ALA A CA 1
ATOM 2762 C C . ALA A 1 353 ? 9.806 -7.717 -3.960 1.00 96.06 353 ALA A C 1
ATOM 2764 O O . ALA A 1 353 ? 9.970 -6.929 -4.890 1.00 96.06 353 ALA A O 1
ATOM 2765 N N . PHE A 1 354 ? 9.629 -7.296 -2.703 1.00 96.19 354 PHE A N 1
ATOM 2766 C CA . PHE A 1 354 ? 9.591 -5.875 -2.355 1.00 96.19 354 PHE A CA 1
ATOM 2767 C C . PHE A 1 354 ? 10.945 -5.174 -2.550 1.00 96.19 354 PHE A C 1
ATOM 2769 O O . PHE A 1 354 ? 10.986 -4.067 -3.077 1.00 96.19 354 PHE A O 1
ATOM 2776 N N . TYR A 1 355 ? 12.066 -5.830 -2.242 1.00 97.81 355 TYR A N 1
ATOM 2777 C CA . TYR A 1 355 ? 13.400 -5.314 -2.562 1.00 97.81 355 TYR A CA 1
ATOM 2778 C C . TYR A 1 355 ? 13.578 -5.085 -4.070 1.00 97.81 355 TYR A C 1
ATOM 2780 O O . TYR A 1 355 ? 14.028 -4.019 -4.490 1.00 97.81 355 TYR A O 1
ATOM 2788 N N . HIS A 1 356 ? 13.198 -6.062 -4.899 1.00 98.19 356 HIS A N 1
ATOM 2789 C CA . HIS A 1 356 ? 13.278 -5.910 -6.351 1.00 98.19 356 HIS A CA 1
ATOM 2790 C C . HIS A 1 356 ? 12.329 -4.840 -6.877 1.00 98.19 356 HIS A C 1
ATOM 2792 O O . HIS A 1 356 ? 12.668 -4.155 -7.839 1.00 98.19 356 HIS A O 1
ATOM 2798 N N . PHE A 1 357 ? 11.187 -4.642 -6.220 1.00 97.88 357 PHE A N 1
ATOM 2799 C CA . PHE A 1 357 ? 10.331 -3.501 -6.500 1.00 97.88 357 PHE A CA 1
ATOM 2800 C C . PHE A 1 357 ? 11.041 -2.170 -6.218 1.00 97.88 357 PHE A C 1
ATOM 2802 O O . PHE A 1 357 ? 10.958 -1.283 -7.057 1.00 97.88 357 PHE A O 1
ATOM 2809 N N . CYS A 1 358 ? 11.774 -2.028 -5.108 1.00 97.44 358 CYS A N 1
ATOM 2810 C CA . CYS A 1 358 ? 12.547 -0.812 -4.818 1.00 97.44 358 CYS A CA 1
ATOM 2811 C C . CYS A 1 358 ? 13.646 -0.553 -5.867 1.00 97.44 358 CYS A C 1
ATOM 2813 O O . CYS A 1 358 ? 13.776 0.565 -6.352 1.00 97.44 358 CYS A O 1
ATOM 2815 N N . GLU A 1 359 ? 14.400 -1.579 -6.278 1.00 97.81 359 GLU A N 1
ATOM 2816 C CA . GLU A 1 359 ? 15.400 -1.445 -7.358 1.00 97.81 359 GLU A CA 1
ATOM 2817 C C . GLU A 1 359 ? 14.742 -1.055 -8.693 1.00 97.81 359 GLU A C 1
ATOM 2819 O O . GLU A 1 359 ? 15.198 -0.150 -9.391 1.00 97.81 359 GLU A O 1
ATOM 2824 N N . MET A 1 360 ? 13.623 -1.700 -9.038 1.00 96.94 360 MET A N 1
ATOM 2825 C CA . MET A 1 360 ? 12.839 -1.362 -10.225 1.00 96.94 360 MET A CA 1
ATOM 2826 C C . MET A 1 360 ? 12.312 0.074 -10.161 1.00 96.94 360 MET A C 1
ATOM 2828 O O . MET A 1 360 ? 12.358 0.783 -11.167 1.00 96.94 360 MET A O 1
ATOM 2832 N N . TYR A 1 361 ? 11.822 0.496 -8.991 1.00 95.12 361 TYR A N 1
ATOM 2833 C CA . TYR A 1 361 ? 11.343 1.848 -8.753 1.00 95.12 361 TYR A CA 1
ATOM 2834 C C . TYR A 1 361 ? 12.478 2.826 -9.038 1.00 95.12 361 TYR A C 1
ATOM 2836 O O . TYR A 1 361 ? 12.299 3.619 -9.955 1.00 95.12 361 TYR A O 1
ATOM 2844 N N . LEU A 1 362 ? 13.665 2.662 -8.432 1.00 94.06 362 LEU A N 1
ATOM 2845 C CA . LEU A 1 362 ? 14.859 3.499 -8.651 1.00 94.06 362 LEU A CA 1
ATOM 2846 C C . LEU A 1 362 ? 15.243 3.666 -10.110 1.00 94.06 362 LEU A C 1
ATOM 2848 O O . LEU A 1 362 ? 15.526 4.786 -10.540 1.00 94.06 362 LEU A O 1
ATOM 2852 N N . LEU A 1 363 ? 15.255 2.567 -10.854 1.00 94.56 363 LEU A N 1
ATOM 2853 C CA . LEU A 1 363 ? 15.681 2.546 -12.248 1.00 94.56 363 LEU A CA 1
ATOM 2854 C C . LEU A 1 363 ? 14.637 3.176 -13.176 1.00 94.56 363 LEU A C 1
ATOM 2856 O O . LEU A 1 363 ? 14.986 3.849 -14.140 1.00 94.56 363 LEU A O 1
ATOM 2860 N N . PHE A 1 364 ? 13.346 2.999 -12.888 1.00 92.88 364 PHE A N 1
ATOM 2861 C CA . PHE A 1 364 ? 12.279 3.432 -13.784 1.00 92.88 364 PHE A CA 1
ATOM 2862 C C . PHE A 1 364 ? 11.644 4.754 -13.321 1.00 92.88 364 PHE A C 1
ATOM 2864 O O . PHE A 1 364 ? 10.685 4.780 -12.546 1.00 92.88 364 PHE A O 1
ATOM 2871 N N . LYS A 1 365 ? 12.163 5.888 -13.812 1.00 87.94 365 LYS A N 1
ATOM 2872 C CA . LYS A 1 365 ? 11.771 7.256 -13.388 1.00 87.94 365 LYS A CA 1
ATOM 2873 C C . LYS A 1 365 ? 10.264 7.533 -13.481 1.00 87.94 365 LYS A C 1
ATOM 2875 O O . LYS A 1 365 ? 9.683 8.111 -12.570 1.00 87.94 365 LYS A O 1
ATOM 2880 N N . ASN A 1 366 ? 9.608 7.037 -14.529 1.00 86.81 366 ASN A N 1
ATOM 2881 C CA . ASN A 1 366 ? 8.200 7.332 -14.819 1.00 86.81 366 ASN A CA 1
ATOM 2882 C C . ASN A 1 366 ? 7.220 6.276 -14.287 1.00 86.81 366 ASN A C 1
ATOM 2884 O O . ASN A 1 366 ? 6.099 6.174 -14.792 1.00 86.81 366 ASN A O 1
ATOM 2888 N N . LEU A 1 367 ? 7.615 5.473 -13.290 1.00 91.44 367 LEU A N 1
ATOM 2889 C CA . LEU A 1 367 ? 6.833 4.304 -12.878 1.00 91.44 367 LEU A CA 1
ATOM 2890 C C . LEU A 1 367 ? 5.413 4.687 -12.443 1.00 91.44 367 LEU A C 1
ATOM 2892 O O . LEU A 1 367 ? 4.445 4.068 -12.878 1.00 91.44 367 LEU A O 1
ATOM 2896 N N . GLU A 1 368 ? 5.276 5.748 -11.646 1.00 89.94 368 GLU A N 1
ATOM 2897 C CA . GLU A 1 368 ? 3.989 6.203 -11.102 1.00 89.94 368 GLU A CA 1
ATOM 2898 C C . GLU A 1 368 ? 2.973 6.621 -12.176 1.00 89.94 368 GLU A C 1
ATOM 2900 O O . GLU A 1 368 ? 1.767 6.605 -11.912 1.00 89.94 368 GLU A O 1
ATOM 2905 N N . SER A 1 369 ? 3.454 6.965 -13.377 1.00 88.94 369 SER A N 1
ATOM 2906 C CA . SER A 1 369 ? 2.626 7.370 -14.517 1.00 88.94 369 SER A CA 1
ATOM 2907 C C . SER A 1 369 ? 2.102 6.186 -15.332 1.00 88.94 369 SER A C 1
ATOM 2909 O O . SER A 1 369 ? 1.084 6.317 -16.015 1.00 88.94 369 SER A O 1
ATOM 2911 N N . LEU A 1 370 ? 2.745 5.014 -15.251 1.00 92.12 370 LEU A N 1
ATOM 2912 C CA . LEU A 1 370 ? 2.380 3.864 -16.081 1.00 92.12 370 LEU A CA 1
ATOM 2913 C C . LEU A 1 370 ? 0.919 3.422 -15.904 1.00 92.12 370 LEU A C 1
ATOM 2915 O O . LEU A 1 370 ? 0.286 3.150 -16.922 1.00 92.12 370 LEU A O 1
ATOM 2919 N N . PRO A 1 371 ? 0.321 3.398 -14.692 1.00 93.12 371 PRO A N 1
ATOM 2920 C CA . PRO A 1 371 ? -1.098 3.071 -14.543 1.00 93.12 371 PRO A CA 1
ATOM 2921 C C . PRO A 1 371 ? -2.032 4.025 -15.297 1.00 93.12 371 PRO A C 1
ATOM 2923 O O . PRO A 1 371 ? -3.082 3.609 -15.789 1.00 93.12 371 PRO A O 1
ATOM 2926 N N . ASP A 1 372 ? -1.670 5.304 -15.403 1.00 89.06 372 ASP A N 1
ATOM 2927 C CA . ASP A 1 372 ? -2.436 6.299 -16.157 1.00 89.06 372 ASP A CA 1
ATOM 2928 C C . ASP A 1 372 ? -2.282 6.091 -17.672 1.00 89.06 372 ASP A C 1
ATOM 2930 O O . ASP A 1 372 ? -3.267 6.182 -18.419 1.00 89.06 372 ASP A O 1
ATOM 2934 N N . VAL A 1 373 ? -1.066 5.751 -18.118 1.00 88.75 373 VAL A N 1
ATOM 2935 C CA . VAL A 1 373 ? -0.759 5.395 -19.515 1.00 88.75 373 VAL A CA 1
ATOM 2936 C C . VAL A 1 373 ? -1.509 4.130 -19.937 1.00 88.75 373 VAL A C 1
ATOM 2938 O O . VAL A 1 373 ? -2.156 4.125 -20.984 1.00 88.75 373 VAL A O 1
ATOM 2941 N N . ALA A 1 374 ? -1.529 3.118 -19.071 1.00 91.25 374 ALA A N 1
ATOM 2942 C CA . ALA A 1 374 ? -2.272 1.870 -19.224 1.00 91.25 374 ALA A CA 1
ATOM 2943 C C . ALA A 1 374 ? -3.803 2.036 -19.157 1.00 91.25 374 ALA A C 1
ATOM 2945 O O . ALA A 1 374 ? -4.552 1.101 -19.439 1.00 91.25 374 ALA A O 1
ATOM 2946 N N . GLY A 1 375 ? -4.297 3.218 -18.774 1.00 89.94 375 GLY A N 1
ATOM 2947 C CA . GLY A 1 375 ? -5.726 3.511 -18.686 1.00 89.94 375 GLY A CA 1
ATOM 2948 C C . GLY A 1 375 ? -6.421 2.991 -17.424 1.00 89.94 375 GLY A C 1
ATOM 2949 O O . GLY A 1 375 ? -7.639 3.108 -17.332 1.00 89.94 375 GLY A O 1
ATOM 2950 N N . TYR A 1 376 ? -5.679 2.489 -16.437 1.00 89.56 376 TYR A N 1
ATOM 2951 C CA . TYR A 1 376 ? -6.230 1.902 -15.211 1.00 89.56 376 TYR A CA 1
ATOM 2952 C C . TYR A 1 376 ? -6.907 2.926 -14.290 1.00 89.56 376 TYR A C 1
ATOM 2954 O O . TYR A 1 376 ? -7.963 2.659 -13.730 1.00 89.56 376 TYR A O 1
ATOM 2962 N N . ARG A 1 377 ? -6.355 4.139 -14.156 1.00 78.62 377 ARG A N 1
ATOM 2963 C CA . ARG A 1 377 ? -6.889 5.178 -13.245 1.00 78.62 377 ARG A CA 1
ATOM 2964 C C . ARG A 1 377 ? -7.926 6.118 -13.884 1.00 78.62 377 ARG A C 1
ATOM 2966 O O . ARG A 1 377 ? -8.349 7.098 -13.261 1.00 78.62 377 ARG A O 1
ATOM 2973 N N . ARG A 1 378 ? -8.346 5.884 -15.136 1.00 60.53 378 ARG A N 1
ATOM 2974 C CA . ARG A 1 378 ? -9.144 6.848 -15.922 1.00 60.53 378 ARG A CA 1
ATOM 2975 C C . ARG A 1 378 ? -10.595 6.986 -15.436 1.00 60.53 378 ARG A C 1
ATOM 2977 O O . ARG A 1 378 ? -11.527 6.455 -16.029 1.00 60.53 378 ARG A O 1
ATOM 2984 N N . LYS A 1 379 ? -10.794 7.826 -14.416 1.00 55.50 379 LYS A N 1
ATOM 2985 C CA . LYS A 1 379 ? -12.046 8.580 -14.175 1.00 55.50 379 LYS A CA 1
ATOM 2986 C C . LYS A 1 379 ? -11.849 10.100 -14.137 1.00 55.50 379 LYS A C 1
ATOM 2988 O O . LYS A 1 379 ? -12.829 10.840 -14.108 1.00 55.50 379 LYS A O 1
ATOM 2993 N N . GLN A 1 380 ? -10.612 10.592 -14.185 1.00 53.03 380 GLN A N 1
ATOM 2994 C CA . GLN A 1 380 ? -10.340 12.010 -14.415 1.00 53.03 380 GLN A CA 1
ATOM 2995 C C . GLN A 1 380 ? -10.115 12.225 -15.912 1.00 53.03 380 GLN A C 1
ATOM 2997 O O . GLN A 1 380 ? -9.235 11.605 -16.504 1.00 53.03 380 GLN A O 1
ATOM 3002 N N . LYS A 1 381 ? -10.944 13.069 -16.535 1.00 48.66 381 LYS A N 1
ATOM 3003 C CA . LYS A 1 381 ? -10.836 13.481 -17.942 1.00 48.66 381 LYS A CA 1
ATOM 3004 C C . LYS A 1 381 ? -9.541 14.285 -18.159 1.00 48.66 381 LYS A C 1
ATOM 3006 O O . LYS A 1 381 ? -9.600 15.495 -18.335 1.00 48.66 381 LYS A O 1
ATOM 3011 N N . LYS A 1 382 ? -8.370 13.648 -18.111 1.00 54.34 382 LYS A N 1
ATOM 3012 C CA . LYS A 1 382 ? -7.142 14.255 -18.636 1.00 54.34 382 LYS A CA 1
ATOM 3013 C C . LYS A 1 382 ? -7.210 14.232 -20.160 1.00 54.34 382 LYS A C 1
ATOM 3015 O O . LYS A 1 382 ? -7.727 13.282 -20.756 1.00 54.34 382 LYS A O 1
ATOM 3020 N N . SER A 1 383 ? -6.763 15.317 -20.781 1.00 52.75 383 SER A N 1
ATOM 3021 C CA . SER A 1 383 ? -6.801 15.473 -22.230 1.00 52.75 383 SER A CA 1
ATOM 3022 C C . SER A 1 383 ? -5.890 14.423 -22.861 1.00 52.75 383 SER A C 1
ATOM 3024 O O . SER A 1 383 ? -4.768 14.215 -22.412 1.00 52.75 383 SER A O 1
ATOM 3026 N N . ARG A 1 384 ? -6.338 13.760 -23.933 1.00 53.72 384 ARG A N 1
ATOM 3027 C CA . ARG A 1 384 ? -5.540 12.766 -24.683 1.00 53.72 384 ARG A CA 1
ATOM 3028 C C . ARG A 1 384 ? -4.184 13.328 -25.156 1.00 53.72 384 ARG A C 1
ATOM 3030 O O . ARG A 1 384 ? -3.262 12.554 -25.392 1.00 53.72 384 ARG A O 1
ATOM 3037 N N . LYS A 1 385 ? -4.061 14.659 -25.243 1.00 55.19 385 LYS A N 1
ATOM 3038 C CA . LYS A 1 385 ? -2.815 15.377 -25.547 1.00 55.19 385 LYS A CA 1
ATOM 3039 C C . LYS A 1 385 ? -1.735 15.206 -24.466 1.00 55.19 385 LYS A C 1
ATOM 3041 O O . LYS A 1 385 ? -0.568 15.097 -24.818 1.00 55.19 385 LYS A O 1
ATOM 3046 N N . ASP A 1 386 ? -2.109 15.074 -23.192 1.00 55.56 386 ASP A N 1
ATOM 3047 C CA . ASP A 1 386 ? -1.152 14.936 -22.079 1.00 55.56 386 ASP A CA 1
ATOM 3048 C C . ASP A 1 386 ? -0.449 13.563 -22.105 1.00 55.56 386 ASP A C 1
ATOM 3050 O O . ASP A 1 386 ? 0.719 13.430 -21.751 1.00 55.56 386 ASP A O 1
ATOM 3054 N N . LEU A 1 387 ? -1.143 12.533 -22.601 1.00 53.34 387 LEU A N 1
ATOM 3055 C CA . LEU A 1 387 ? -0.600 11.180 -22.770 1.00 53.34 387 LEU A CA 1
ATOM 3056 C C . LEU A 1 387 ? 0.335 11.038 -23.979 1.00 53.34 387 LEU A C 1
ATOM 3058 O O . LEU A 1 387 ? 1.250 10.216 -23.954 1.00 53.34 387 LEU A O 1
ATOM 3062 N N . GLN A 1 388 ? 0.118 11.830 -25.031 1.00 54.00 388 GLN A N 1
ATOM 3063 C CA . GLN A 1 388 ? 1.017 11.866 -26.189 1.00 54.00 388 GLN A CA 1
ATOM 3064 C C . GLN A 1 388 ? 2.338 12.574 -25.850 1.00 54.00 388 GLN A C 1
ATOM 3066 O O . GLN A 1 388 ? 3.381 12.189 -26.367 1.00 54.00 388 GLN A O 1
ATOM 3071 N N . GLY A 1 389 ? 2.332 13.526 -24.909 1.00 54.22 389 GLY A N 1
ATOM 3072 C CA . GLY A 1 389 ? 3.561 14.104 -24.355 1.00 54.22 389 GLY A CA 1
ATOM 3073 C C . GLY A 1 389 ? 4.445 13.059 -23.659 1.00 54.22 389 GLY A C 1
ATOM 3074 O O . GLY A 1 389 ? 5.640 12.983 -23.921 1.00 54.22 389 GLY A O 1
ATOM 3075 N N . LEU A 1 390 ? 3.868 12.166 -22.854 1.00 54.84 390 LEU A N 1
ATOM 3076 C CA . LEU A 1 390 ? 4.630 11.106 -22.171 1.00 54.84 390 LEU A CA 1
ATOM 3077 C C . LEU A 1 390 ? 5.307 10.104 -23.123 1.00 54.84 390 LEU A C 1
ATOM 3079 O O . LEU A 1 390 ? 6.304 9.497 -22.751 1.00 54.84 390 LEU A O 1
ATOM 3083 N N . THR A 1 391 ? 4.785 9.937 -24.340 1.00 52.34 391 THR A N 1
ATOM 3084 C CA . THR A 1 391 ? 5.317 9.000 -25.347 1.00 52.34 391 THR A CA 1
ATOM 3085 C C . THR A 1 391 ? 6.233 9.662 -26.379 1.00 52.34 391 THR A C 1
ATOM 3087 O O . THR A 1 391 ? 7.066 8.975 -26.961 1.00 52.34 391 THR A O 1
ATOM 3090 N N . HIS A 1 392 ? 6.130 10.979 -26.592 1.00 47.28 392 HIS A N 1
ATOM 3091 C CA . HIS A 1 392 ? 6.904 11.694 -27.617 1.00 47.28 392 HIS A CA 1
ATOM 3092 C C . HIS A 1 392 ? 8.000 12.633 -27.087 1.00 47.28 392 HIS A C 1
ATOM 3094 O O . HIS A 1 392 ? 8.814 13.086 -27.888 1.00 47.28 392 HIS A O 1
ATOM 3100 N N . THR A 1 393 ? 8.062 12.939 -25.784 1.00 45.31 393 THR A N 1
ATOM 3101 C CA . THR A 1 393 ? 8.955 14.018 -25.290 1.00 45.31 393 THR A CA 1
ATOM 3102 C C . THR A 1 393 ? 10.332 13.553 -24.806 1.00 45.31 393 THR A C 1
ATOM 3104 O O . THR A 1 393 ? 11.173 14.388 -24.493 1.00 45.31 393 THR A O 1
ATOM 3107 N N . THR A 1 394 ? 10.640 12.257 -24.790 1.00 47.81 394 THR A N 1
ATOM 3108 C CA . THR A 1 394 ? 12.009 11.806 -24.497 1.00 47.81 394 THR A CA 1
ATOM 3109 C C . THR A 1 394 ? 12.616 11.224 -25.758 1.00 47.81 394 THR A C 1
ATOM 3111 O O . THR A 1 394 ? 12.293 10.100 -26.138 1.00 47.81 394 THR A O 1
ATOM 3114 N N . ALA A 1 395 ? 13.512 11.973 -26.402 1.00 50.72 395 ALA A N 1
ATOM 3115 C CA . ALA A 1 395 ? 14.550 11.351 -27.208 1.00 50.72 395 ALA A CA 1
ATOM 3116 C C . ALA A 1 395 ? 15.277 10.366 -26.281 1.00 50.72 395 ALA A C 1
ATOM 3118 O O . ALA A 1 395 ? 16.055 10.788 -25.432 1.00 50.72 395 ALA A O 1
ATOM 3119 N N . THR A 1 396 ? 14.914 9.083 -26.354 1.00 60.03 396 THR A N 1
ATOM 3120 C CA . THR A 1 396 ? 15.470 8.034 -25.499 1.00 60.03 396 THR A CA 1
ATOM 3121 C C . THR A 1 396 ? 16.968 8.008 -25.709 1.00 60.03 396 THR A C 1
ATOM 3123 O O . THR A 1 396 ? 17.443 7.663 -26.793 1.00 60.03 396 THR A O 1
ATOM 3126 N N . THR A 1 397 ? 17.704 8.413 -24.683 1.00 73.44 397 THR A N 1
ATOM 3127 C CA . THR A 1 397 ? 19.150 8.243 -24.666 1.00 73.44 397 THR A CA 1
ATOM 3128 C C . THR A 1 397 ? 19.468 6.752 -24.525 1.00 73.44 397 THR A C 1
ATOM 3130 O O . THR A 1 397 ? 18.624 5.963 -24.089 1.00 73.44 397 THR A O 1
ATOM 3133 N N . SER A 1 398 ? 20.683 6.336 -24.888 1.00 76.75 398 SER A N 1
ATOM 3134 C CA . SER A 1 398 ? 21.132 4.952 -24.661 1.00 76.75 398 SER A CA 1
ATOM 3135 C C . SER A 1 398 ? 21.041 4.542 -23.188 1.00 76.75 398 SER A C 1
ATOM 3137 O O . SER A 1 398 ? 20.792 3.378 -22.876 1.00 76.75 398 SER A O 1
ATOM 3139 N N . ASP A 1 399 ? 21.214 5.506 -22.284 1.00 80.12 399 ASP A N 1
ATOM 3140 C CA . ASP A 1 399 ? 21.175 5.285 -20.842 1.00 80.12 399 ASP A CA 1
ATOM 3141 C C . ASP A 1 399 ? 19.749 4.963 -20.371 1.00 80.12 399 ASP A C 1
ATOM 3143 O O . ASP A 1 399 ? 19.562 4.023 -19.598 1.00 80.12 399 ASP A O 1
ATOM 3147 N N . ASP A 1 400 ? 18.733 5.638 -20.923 1.00 84.25 400 ASP A N 1
ATOM 3148 C CA . ASP A 1 400 ? 17.320 5.367 -20.615 1.00 84.25 400 ASP A CA 1
ATOM 3149 C C . ASP A 1 400 ? 16.888 3.957 -21.060 1.00 84.25 400 ASP A C 1
ATOM 3151 O O . ASP A 1 400 ? 16.054 3.313 -20.418 1.00 84.25 400 ASP A O 1
ATOM 3155 N N . GLU A 1 401 ? 17.446 3.446 -22.163 1.00 87.62 401 GLU A N 1
ATOM 3156 C CA . GLU A 1 401 ? 17.191 2.076 -22.623 1.00 87.62 401 GLU A CA 1
ATOM 3157 C C . GLU A 1 401 ? 17.811 1.025 -21.692 1.00 87.62 401 GLU A C 1
ATOM 3159 O O . GLU A 1 401 ? 17.171 0.008 -21.389 1.00 87.62 401 GLU A O 1
ATOM 3164 N N . ASN A 1 402 ? 19.029 1.270 -21.205 1.00 90.94 402 ASN A N 1
ATOM 3165 C CA . ASN A 1 402 ? 19.692 0.386 -20.251 1.00 90.94 402 ASN A CA 1
ATOM 3166 C C . ASN A 1 402 ? 18.960 0.373 -18.898 1.00 90.94 402 ASN A C 1
ATOM 3168 O O . ASN A 1 402 ? 18.645 -0.703 -18.391 1.00 90.94 402 ASN A O 1
ATOM 3172 N N . GLU A 1 403 ? 18.616 1.545 -18.349 1.00 91.56 403 GLU A N 1
ATOM 3173 C CA . GLU A 1 403 ? 17.829 1.671 -17.109 1.00 91.56 403 GLU A CA 1
ATOM 3174 C C . GLU A 1 403 ? 16.486 0.933 -17.226 1.00 91.56 403 GLU A C 1
ATOM 3176 O O . GLU A 1 403 ? 16.125 0.141 -16.353 1.00 91.56 403 GLU A O 1
ATOM 3181 N N . ARG A 1 404 ? 15.775 1.109 -18.350 1.00 92.25 404 ARG A N 1
ATOM 3182 C CA . ARG A 1 404 ? 14.512 0.410 -18.630 1.00 92.25 404 ARG A CA 1
ATOM 3183 C C . ARG A 1 404 ? 14.680 -1.107 -18.683 1.00 92.25 404 ARG A C 1
ATOM 3185 O O . ARG A 1 404 ? 13.867 -1.836 -18.118 1.00 92.25 404 ARG A O 1
ATOM 3192 N N . THR A 1 405 ? 15.731 -1.589 -19.341 1.00 92.69 405 THR A N 1
ATOM 3193 C CA . THR A 1 405 ? 16.017 -3.027 -19.449 1.00 92.69 405 THR A CA 1
ATOM 3194 C C . THR A 1 405 ? 16.349 -3.633 -18.083 1.00 92.69 405 THR A C 1
ATOM 3196 O O . THR A 1 405 ? 15.871 -4.719 -17.757 1.00 92.69 405 THR A O 1
ATOM 3199 N N . GLN A 1 406 ? 17.102 -2.919 -17.243 1.00 96.06 406 GLN A N 1
ATOM 3200 C CA . GLN A 1 406 ? 17.394 -3.348 -15.873 1.00 96.06 406 GLN A CA 1
ATOM 3201 C C . GLN A 1 406 ? 16.143 -3.331 -14.983 1.00 96.06 406 GLN A C 1
ATOM 3203 O O . GLN A 1 406 ? 15.921 -4.272 -14.222 1.00 96.06 406 GLN A O 1
ATOM 3208 N N . ALA A 1 407 ? 15.280 -2.320 -15.113 1.00 96.62 407 ALA A N 1
ATOM 3209 C CA . ALA A 1 407 ? 13.999 -2.289 -14.409 1.00 96.62 407 ALA A CA 1
ATOM 3210 C C . ALA A 1 407 ? 13.110 -3.482 -14.806 1.00 96.62 407 ALA A C 1
ATOM 3212 O O . ALA A 1 407 ? 12.535 -4.143 -13.944 1.00 96.62 407 ALA A O 1
ATOM 3213 N N . SER A 1 408 ? 13.061 -3.807 -16.102 1.00 96.31 408 SER A N 1
ATOM 3214 C CA . SER A 1 408 ? 12.374 -4.993 -16.631 1.00 96.31 408 SER A CA 1
ATOM 3215 C C . SER A 1 408 ? 12.952 -6.291 -16.049 1.00 96.31 408 SER A C 1
ATOM 3217 O O . SER A 1 408 ? 12.203 -7.163 -15.616 1.00 96.31 408 SER A O 1
ATOM 3219 N N . HIS A 1 409 ? 14.279 -6.407 -15.923 1.00 96.94 409 HIS A N 1
ATOM 3220 C CA . HIS A 1 409 ? 14.915 -7.544 -15.247 1.00 96.94 409 HIS A CA 1
ATOM 3221 C C . HIS A 1 409 ? 14.462 -7.694 -13.783 1.00 96.94 409 HIS A C 1
ATOM 3223 O O . HIS A 1 409 ? 14.113 -8.795 -13.358 1.00 96.94 409 HIS A O 1
ATOM 3229 N N . HIS A 1 410 ? 14.389 -6.598 -13.024 1.00 98.12 410 HIS A N 1
ATOM 3230 C CA . HIS A 1 410 ? 13.873 -6.634 -11.654 1.00 98.12 410 HIS A CA 1
ATOM 3231 C C . HIS A 1 410 ? 12.383 -6.988 -11.573 1.00 98.12 410 HIS A C 1
ATOM 3233 O O . HIS A 1 410 ? 11.989 -7.695 -10.646 1.00 98.12 410 HIS A O 1
ATOM 3239 N N . ALA A 1 411 ? 11.571 -6.579 -12.551 1.00 97.75 411 ALA A N 1
ATOM 3240 C CA . ALA A 1 411 ? 10.176 -7.005 -12.652 1.00 97.75 411 ALA A CA 1
ATOM 3241 C C . ALA A 1 411 ? 10.045 -8.534 -12.806 1.00 97.75 411 ALA A C 1
ATOM 3243 O O . ALA A 1 411 ? 9.159 -9.140 -12.202 1.00 97.75 411 ALA A O 1
ATOM 3244 N N . TRP A 1 412 ? 10.952 -9.170 -13.557 1.00 97.69 412 TRP A N 1
ATOM 3245 C CA . TRP A 1 412 ? 11.003 -10.632 -13.687 1.00 97.69 412 TRP A CA 1
ATOM 3246 C C . TRP A 1 412 ? 11.416 -11.331 -12.391 1.00 97.69 412 TRP A C 1
ATOM 3248 O O . TRP A 1 412 ? 10.750 -12.280 -11.982 1.00 97.69 412 TRP A O 1
ATOM 3258 N N . LEU A 1 413 ? 12.457 -10.840 -11.711 1.00 97.44 413 LEU A N 1
ATOM 3259 C CA . LEU A 1 413 ? 12.883 -11.386 -10.414 1.00 97.44 413 LEU A CA 1
ATOM 3260 C C . LEU A 1 413 ? 11.778 -11.258 -9.353 1.00 97.44 413 LEU A C 1
ATOM 3262 O O . LEU A 1 413 ? 11.539 -12.173 -8.568 1.00 97.44 413 LEU A O 1
ATOM 3266 N N . LEU A 1 414 ? 11.055 -10.135 -9.359 1.00 96.75 414 LEU A N 1
ATOM 3267 C CA . LEU A 1 414 ? 9.890 -9.924 -8.503 1.00 96.75 414 LEU A CA 1
ATOM 3268 C C . LEU A 1 414 ? 8.816 -10.996 -8.744 1.00 96.75 414 LEU A C 1
ATOM 3270 O O . LEU A 1 414 ? 8.297 -11.566 -7.783 1.00 96.75 414 LEU A O 1
ATOM 3274 N N . LEU A 1 415 ? 8.498 -11.293 -10.010 1.00 96.44 415 LEU A N 1
ATOM 3275 C CA . LEU A 1 415 ? 7.526 -12.327 -10.379 1.00 96.44 415 LEU A CA 1
ATOM 3276 C C . LEU A 1 415 ? 7.983 -13.733 -9.949 1.00 96.44 415 LEU A C 1
ATOM 3278 O O . LEU A 1 415 ? 7.159 -14.525 -9.485 1.00 96.44 415 LEU A O 1
ATOM 3282 N N . GLU A 1 416 ? 9.276 -14.039 -10.067 1.00 95.69 416 GLU A N 1
ATOM 3283 C CA . GLU A 1 416 ? 9.859 -15.323 -9.654 1.00 95.69 416 GLU A CA 1
ATOM 3284 C C . GLU A 1 416 ? 9.656 -15.578 -8.154 1.00 95.69 416 GLU A C 1
ATOM 3286 O O . GLU A 1 416 ? 9.122 -16.618 -7.763 1.00 95.69 416 GLU A O 1
ATOM 3291 N N . HIS A 1 417 ? 9.989 -14.601 -7.306 1.00 94.12 417 HIS A N 1
ATOM 3292 C CA . HIS A 1 417 ? 9.806 -14.728 -5.857 1.00 94.12 417 HIS A CA 1
ATOM 3293 C C . HIS A 1 417 ? 8.334 -14.811 -5.444 1.00 94.12 417 HIS A C 1
ATOM 3295 O O . HIS A 1 417 ? 7.988 -15.525 -4.504 1.00 94.12 417 HIS A O 1
ATOM 3301 N N . ILE A 1 418 ? 7.456 -14.120 -6.166 1.00 91.06 418 ILE A N 1
ATOM 3302 C CA . ILE A 1 418 ? 6.006 -14.195 -5.977 1.00 91.06 418 ILE A CA 1
ATOM 3303 C C . ILE A 1 418 ? 5.479 -15.590 -6.326 1.00 91.06 418 ILE A C 1
ATOM 3305 O O . ILE A 1 418 ? 4.665 -16.127 -5.583 1.00 91.06 418 ILE A O 1
ATOM 3309 N N . SER A 1 419 ? 5.965 -16.207 -7.400 1.00 83.12 419 SER A N 1
ATOM 3310 C CA . SER A 1 419 ? 5.490 -17.522 -7.856 1.00 83.12 419 SER A CA 1
ATOM 3311 C C . SER A 1 419 ? 5.897 -18.672 -6.921 1.00 83.12 419 SER A C 1
ATOM 3313 O O . SER A 1 419 ? 5.276 -19.731 -6.932 1.00 83.12 419 SER A O 1
ATOM 3315 N N . ALA A 1 420 ? 6.928 -18.478 -6.093 1.00 76.69 420 ALA A N 1
ATOM 3316 C CA . ALA A 1 420 ? 7.453 -19.495 -5.178 1.00 76.69 420 ALA A CA 1
ATOM 3317 C C . ALA A 1 420 ? 6.639 -19.672 -3.875 1.00 76.69 420 ALA A C 1
ATOM 3319 O O . ALA A 1 420 ? 7.009 -20.484 -3.026 1.00 76.69 420 ALA A O 1
ATOM 3320 N N . ARG A 1 421 ? 5.558 -18.906 -3.673 1.00 73.50 421 ARG A N 1
ATOM 3321 C CA . ARG A 1 421 ? 4.801 -18.865 -2.406 1.00 73.50 421 ARG A CA 1
ATOM 3322 C C . ARG A 1 421 ? 3.631 -19.854 -2.359 1.00 73.50 421 ARG A C 1
ATOM 3324 O O . ARG A 1 421 ? 3.015 -20.160 -3.376 1.00 73.50 421 ARG A O 1
ATOM 3331 N N . SER A 1 422 ? 3.261 -20.266 -1.147 1.00 60.81 422 SER A N 1
ATOM 3332 C CA . SER A 1 422 ? 2.084 -21.106 -0.888 1.00 60.81 422 SER A CA 1
ATOM 3333 C C . SER A 1 422 ? 0.783 -20.309 -0.720 1.00 60.81 422 SER A C 1
ATOM 3335 O O . SER A 1 422 ? -0.268 -20.794 -1.129 1.00 60.81 422 SER A O 1
ATOM 3337 N N . THR A 1 423 ? 0.827 -19.091 -0.161 1.00 64.50 423 THR A N 1
ATOM 3338 C CA . THR A 1 423 ? -0.364 -18.239 0.043 1.00 64.50 423 THR A CA 1
ATOM 3339 C C . THR A 1 423 ? -0.028 -16.743 -0.068 1.00 64.50 423 THR A C 1
ATOM 3341 O O . THR A 1 423 ? 0.675 -16.233 0.802 1.00 64.50 423 THR A O 1
ATOM 3344 N N . PRO A 1 424 ? -0.511 -16.011 -1.095 1.00 61.53 424 PRO A N 1
ATOM 3345 C CA . PRO A 1 424 ? -0.333 -14.560 -1.190 1.00 61.53 424 PRO A CA 1
ATOM 3346 C C . PRO A 1 424 ? -1.177 -13.814 -0.158 1.00 61.53 424 PRO A C 1
ATOM 3348 O O . PRO A 1 424 ? -2.391 -13.672 -0.322 1.00 61.53 424 PRO A O 1
ATOM 3351 N N . ALA A 1 425 ? -0.506 -13.310 0.870 1.00 69.75 425 ALA A N 1
ATOM 3352 C CA . ALA A 1 425 ? -1.122 -12.626 1.997 1.00 69.75 425 ALA A CA 1
ATOM 3353 C C . ALA A 1 425 ? -0.903 -11.113 1.985 1.00 69.75 425 ALA A C 1
ATOM 3355 O O . ALA A 1 425 ? -1.795 -10.335 2.329 1.00 69.75 425 ALA A O 1
ATOM 3356 N N . ALA A 1 426 ? 0.294 -10.680 1.593 1.00 87.00 426 ALA A N 1
ATOM 3357 C CA . ALA A 1 426 ? 0.698 -9.300 1.782 1.00 87.00 426 ALA A CA 1
ATOM 3358 C C . ALA A 1 426 ? -0.133 -8.301 0.956 1.00 87.00 426 ALA A C 1
ATOM 3360 O O . ALA A 1 426 ? -0.224 -8.375 -0.272 1.00 87.00 426 ALA A O 1
ATOM 3361 N N . VAL A 1 427 ? -0.678 -7.298 1.651 1.00 88.81 427 VAL A N 1
ATOM 3362 C CA . VAL A 1 427 ? -1.536 -6.230 1.097 1.00 88.81 427 VAL A CA 1
ATOM 3363 C C . VAL A 1 427 ? -0.849 -5.359 0.037 1.00 88.81 427 VAL A C 1
ATOM 3365 O O . VAL A 1 427 ? -1.522 -4.685 -0.734 1.00 88.81 427 VAL A O 1
ATOM 3368 N N . TRP A 1 428 ? 0.486 -5.347 -0.030 1.00 91.19 428 TRP A N 1
ATOM 3369 C CA . TRP A 1 428 ? 1.232 -4.571 -1.030 1.00 91.19 428 TRP A CA 1
ATOM 3370 C C . TRP A 1 428 ? 1.504 -5.335 -2.328 1.00 91.19 428 TRP A C 1
ATOM 3372 O O . TRP A 1 428 ? 1.768 -4.707 -3.356 1.00 91.19 428 TRP A O 1
ATOM 3382 N N . LEU A 1 429 ? 1.429 -6.672 -2.305 1.00 93.56 429 LEU A N 1
ATOM 3383 C CA . LEU A 1 429 ? 1.795 -7.524 -3.439 1.00 93.56 429 LEU A CA 1
ATOM 3384 C C . LEU A 1 429 ? 0.989 -7.245 -4.714 1.00 93.56 429 LEU A C 1
ATOM 3386 O O . LEU A 1 429 ? 1.628 -7.141 -5.764 1.00 93.56 429 LEU A O 1
ATOM 3390 N N . PRO A 1 430 ? -0.352 -7.080 -4.670 1.00 95.12 430 PRO A N 1
ATOM 3391 C CA . PRO A 1 430 ? -1.131 -6.759 -5.866 1.00 95.12 430 PRO A CA 1
ATOM 3392 C C . PRO A 1 430 ? -0.590 -5.540 -6.607 1.00 95.12 430 PRO A C 1
ATOM 3394 O O . PRO A 1 430 ? -0.381 -5.571 -7.818 1.00 95.12 430 PRO A O 1
ATOM 3397 N N . VAL A 1 431 ? -0.310 -4.475 -5.850 1.00 95.69 431 VAL A N 1
ATOM 3398 C CA . VAL A 1 431 ? 0.114 -3.189 -6.398 1.00 95.69 431 VAL A CA 1
ATOM 3399 C C . VAL A 1 431 ? 1.504 -3.312 -7.008 1.00 95.69 431 VAL A C 1
ATOM 3401 O O . VAL A 1 431 ? 1.672 -2.965 -8.173 1.00 95.69 431 VAL A O 1
ATOM 3404 N N . ILE A 1 432 ? 2.490 -3.847 -6.281 1.00 96.69 432 ILE A N 1
ATOM 3405 C CA . ILE A 1 432 ? 3.859 -3.936 -6.814 1.00 96.69 432 ILE A CA 1
ATOM 3406 C C . ILE A 1 432 ? 3.957 -4.887 -8.015 1.00 96.69 432 ILE A C 1
ATOM 3408 O O . ILE A 1 432 ? 4.680 -4.588 -8.964 1.00 96.69 432 ILE A O 1
ATOM 3412 N N . LEU A 1 433 ? 3.189 -5.985 -8.017 1.00 97.31 433 LEU A N 1
ATOM 3413 C CA . LEU A 1 433 ? 3.150 -6.942 -9.123 1.00 97.31 433 LEU A CA 1
ATOM 3414 C C . LEU A 1 433 ? 2.523 -6.319 -10.371 1.00 97.31 433 LEU A C 1
ATOM 3416 O O . LEU A 1 433 ? 3.037 -6.487 -11.476 1.00 97.31 433 LEU A O 1
ATOM 3420 N N . TYR A 1 434 ? 1.435 -5.571 -10.195 1.00 97.56 434 TYR A N 1
ATOM 3421 C CA . TYR A 1 434 ? 0.808 -4.842 -11.287 1.00 97.56 434 TYR A CA 1
ATOM 3422 C C . TYR A 1 434 ? 1.754 -3.787 -11.879 1.00 97.56 434 TYR A C 1
ATOM 3424 O O . TYR A 1 434 ? 1.935 -3.745 -13.093 1.00 97.56 434 TYR A O 1
ATOM 3432 N N . MET A 1 435 ? 2.434 -2.993 -11.046 1.00 97.50 435 MET A N 1
ATOM 3433 C CA . MET A 1 435 ? 3.424 -2.018 -11.525 1.00 97.50 435 MET A CA 1
ATOM 3434 C C . MET A 1 435 ? 4.590 -2.697 -12.264 1.00 97.50 435 MET A C 1
ATOM 3436 O O . MET A 1 435 ? 5.029 -2.192 -13.295 1.00 97.50 435 MET A O 1
ATOM 3440 N N . ALA A 1 436 ? 5.059 -3.853 -11.786 1.00 98.12 436 ALA A N 1
ATOM 3441 C CA . ALA A 1 436 ? 6.091 -4.644 -12.456 1.00 98.12 436 ALA A CA 1
ATOM 3442 C C . ALA A 1 436 ? 5.639 -5.138 -13.840 1.00 98.12 436 ALA A C 1
ATOM 3444 O O . ALA A 1 436 ? 6.378 -5.009 -14.818 1.00 98.12 436 ALA A O 1
ATOM 3445 N N . ALA A 1 437 ? 4.396 -5.613 -13.953 1.00 98.00 437 ALA A N 1
ATOM 3446 C CA . ALA A 1 437 ? 3.809 -5.992 -15.236 1.00 98.00 437 ALA A CA 1
ATOM 3447 C C . ALA A 1 437 ? 3.771 -4.812 -16.220 1.00 98.00 437 ALA A C 1
ATOM 3449 O O . ALA A 1 437 ? 4.059 -4.979 -17.405 1.00 98.00 437 ALA A O 1
ATOM 3450 N N . LEU A 1 438 ? 3.466 -3.605 -15.730 1.00 97.06 438 LEU A N 1
ATOM 3451 C CA . LEU A 1 438 ? 3.464 -2.397 -16.554 1.00 97.06 438 LEU A CA 1
ATOM 3452 C C . LEU A 1 438 ? 4.865 -2.001 -17.039 1.00 97.06 438 LEU A C 1
ATOM 3454 O O . LEU A 1 438 ? 4.983 -1.518 -18.162 1.00 97.06 438 LEU A O 1
ATOM 3458 N N . VAL A 1 439 ? 5.922 -2.221 -16.248 1.00 96.50 439 VAL A N 1
ATOM 3459 C CA . VAL A 1 439 ? 7.313 -2.001 -16.698 1.00 96.50 439 VAL A CA 1
ATOM 3460 C C . VAL A 1 439 ? 7.657 -2.936 -17.847 1.00 96.50 439 VAL A C 1
ATOM 3462 O O . VAL A 1 439 ? 8.188 -2.484 -18.860 1.00 96.50 439 VAL A O 1
ATOM 3465 N N . VAL A 1 440 ? 7.314 -4.220 -17.718 1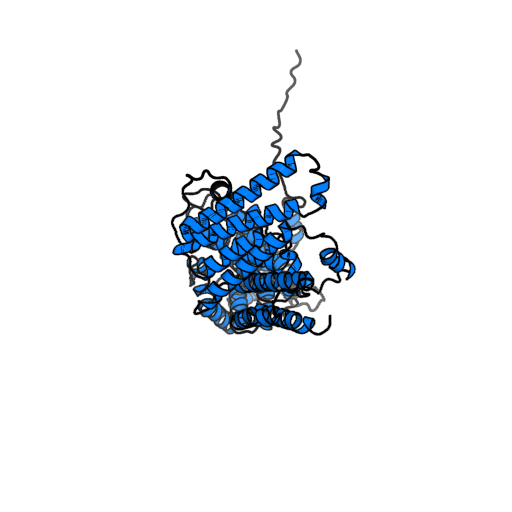.00 96.06 440 VAL A N 1
ATOM 3466 C CA . VAL A 1 440 ? 7.530 -5.218 -18.776 1.00 96.06 440 VAL A CA 1
ATOM 3467 C C . VAL A 1 440 ? 6.749 -4.846 -20.034 1.00 96.06 440 VAL A C 1
ATOM 3469 O O . VAL A 1 440 ? 7.314 -4.822 -21.126 1.00 96.06 440 VAL A O 1
ATOM 3472 N N . TRP A 1 441 ? 5.466 -4.507 -19.890 1.00 94.75 441 TRP A N 1
ATOM 3473 C CA . TRP A 1 441 ? 4.635 -4.034 -20.998 1.00 94.75 441 TRP A CA 1
ATOM 3474 C C . TRP A 1 441 ? 5.261 -2.822 -21.702 1.00 94.75 441 TRP A C 1
ATOM 3476 O O . TRP A 1 441 ? 5.399 -2.816 -22.927 1.00 94.75 441 TRP A O 1
ATOM 3486 N N . TYR A 1 442 ? 5.683 -1.817 -20.934 1.00 92.62 442 TYR A N 1
ATOM 3487 C CA . TYR A 1 442 ? 6.282 -0.598 -21.467 1.00 92.62 442 TYR A CA 1
ATOM 3488 C C . TYR A 1 442 ? 7.612 -0.864 -22.187 1.00 92.62 442 TYR A C 1
ATOM 3490 O O . TYR A 1 442 ? 7.853 -0.310 -23.263 1.00 92.62 442 TYR A O 1
ATOM 3498 N N . ASP A 1 443 ? 8.470 -1.724 -21.632 1.00 92.12 443 ASP A N 1
ATOM 3499 C CA . ASP A 1 443 ? 9.725 -2.134 -22.268 1.00 92.12 443 ASP A CA 1
ATOM 3500 C C . ASP A 1 443 ? 9.488 -2.865 -23.598 1.00 92.12 443 ASP A C 1
ATOM 3502 O O . ASP A 1 443 ? 10.147 -2.547 -24.587 1.00 92.12 443 ASP A O 1
ATOM 3506 N N . ILE A 1 444 ? 8.500 -3.767 -23.673 1.00 90.06 444 ILE A N 1
ATOM 3507 C CA . ILE A 1 444 ? 8.140 -4.450 -24.929 1.00 90.06 444 ILE A CA 1
ATOM 3508 C C . ILE A 1 444 ? 7.632 -3.441 -25.969 1.00 90.06 444 ILE A C 1
ATOM 3510 O O . ILE A 1 444 ? 8.114 -3.445 -27.102 1.00 90.06 444 ILE A O 1
ATOM 3514 N N . CYS A 1 445 ? 6.703 -2.550 -25.597 1.00 88.00 445 CYS A N 1
ATOM 3515 C CA . CYS A 1 445 ? 6.184 -1.504 -26.490 1.00 88.00 445 CYS A CA 1
ATOM 3516 C C . CYS A 1 445 ? 7.299 -0.601 -27.036 1.00 88.00 445 CYS A C 1
ATOM 3518 O O . CYS A 1 445 ? 7.321 -0.287 -28.223 1.00 88.00 445 CYS A O 1
ATOM 3520 N N . SER A 1 446 ? 8.254 -0.221 -26.185 1.00 85.94 446 SER A N 1
ATOM 3521 C CA . SER A 1 446 ? 9.350 0.683 -26.557 1.00 85.94 446 SER A CA 1
ATOM 3522 C C . SER A 1 446 ? 10.323 0.068 -27.571 1.00 85.94 446 SER A C 1
ATOM 3524 O O . SER A 1 446 ? 11.035 0.792 -28.262 1.00 85.94 446 SER A O 1
ATOM 3526 N N . ARG A 1 447 ? 10.367 -1.267 -27.676 1.00 83.06 447 ARG A N 1
ATOM 3527 C CA . ARG A 1 447 ? 11.295 -2.002 -28.549 1.00 83.06 447 ARG A CA 1
ATOM 3528 C C . ARG A 1 447 ? 10.722 -2.356 -29.920 1.00 83.06 447 ARG A C 1
ATOM 3530 O O . ARG A 1 447 ? 11.477 -2.863 -30.738 1.00 83.06 447 ARG A O 1
ATOM 3537 N N . GLN A 1 448 ? 9.450 -2.071 -30.213 1.00 65.25 448 GLN A N 1
ATOM 3538 C CA . GLN A 1 448 ? 8.779 -2.504 -31.455 1.00 65.25 448 GLN A CA 1
ATOM 3539 C C . GLN A 1 448 ? 9.418 -1.978 -32.764 1.00 65.25 448 GLN A C 1
ATOM 3541 O O . GLN A 1 448 ? 9.114 -2.493 -33.837 1.00 65.25 448 GLN A O 1
ATOM 3546 N N . GLY A 1 449 ? 10.343 -1.009 -32.700 1.00 64.19 449 GLY A N 1
ATOM 3547 C CA . GLY A 1 449 ? 11.157 -0.566 -33.844 1.00 64.19 449 GLY A CA 1
ATOM 3548 C C . GLY A 1 449 ? 12.457 -1.356 -34.077 1.00 64.19 449 GLY A C 1
ATOM 3549 O O . GLY A 1 449 ? 13.033 -1.280 -35.161 1.00 64.19 449 GLY A O 1
ATOM 3550 N N . SER A 1 450 ? 12.931 -2.126 -33.093 1.00 59.44 450 SER A N 1
ATOM 3551 C CA . SER A 1 450 ? 14.066 -3.043 -33.232 1.00 59.44 450 SER A CA 1
ATOM 3552 C C . SER A 1 450 ? 13.534 -4.475 -33.341 1.00 59.44 450 SER A C 1
ATOM 3554 O O . SER A 1 450 ? 12.467 -4.790 -32.830 1.00 59.44 450 SER A O 1
ATOM 3556 N N . ARG A 1 451 ? 14.233 -5.375 -34.042 1.00 54.31 451 ARG A N 1
ATOM 3557 C CA . ARG A 1 451 ? 13.795 -6.765 -34.321 1.00 54.31 451 ARG A CA 1
ATOM 3558 C C . ARG A 1 451 ? 13.752 -7.678 -33.070 1.00 54.31 451 ARG A C 1
ATOM 3560 O O . ARG A 1 451 ? 14.030 -8.869 -33.161 1.00 54.31 451 ARG A O 1
ATOM 3567 N N . SER A 1 452 ? 13.472 -7.120 -31.898 1.00 52.38 452 SER A N 1
ATOM 3568 C CA . SER A 1 452 ? 13.561 -7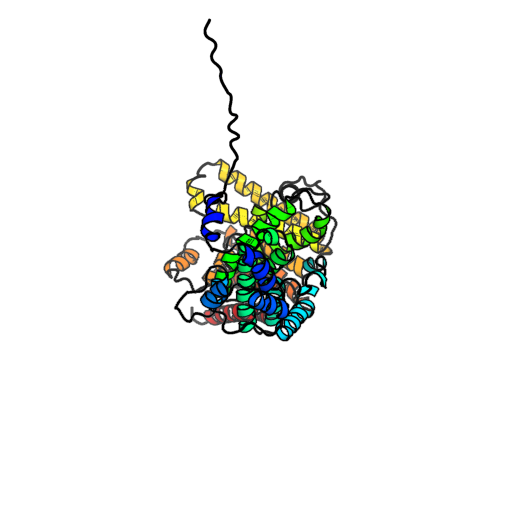.746 -30.585 1.00 52.38 452 SER A CA 1
ATOM 3569 C C . SER A 1 452 ? 12.306 -8.556 -30.250 1.00 52.38 452 SER A C 1
ATOM 3571 O O . SER A 1 452 ? 11.177 -8.072 -30.313 1.00 52.38 452 SER A O 1
ATOM 3573 N N . HIS A 1 453 ? 12.527 -9.822 -29.901 1.00 52.62 453 HIS A N 1
ATOM 3574 C CA . HIS A 1 453 ? 11.519 -10.834 -29.608 1.00 52.62 453 HIS A CA 1
ATOM 3575 C C . HIS A 1 453 ? 10.975 -10.701 -28.176 1.00 52.62 453 HIS A C 1
ATOM 3577 O O . HIS A 1 453 ? 11.517 -11.286 -27.243 1.00 52.62 453 HIS A O 1
ATOM 3583 N N . GLY A 1 454 ? 9.877 -9.968 -28.000 1.00 69.62 454 GLY A N 1
ATOM 3584 C CA . GLY A 1 454 ? 9.079 -9.994 -26.773 1.00 69.62 454 GLY A CA 1
ATOM 3585 C C . GLY A 1 454 ? 7.601 -10.121 -27.118 1.00 69.62 454 GLY A C 1
ATOM 3586 O O . GLY A 1 454 ? 7.022 -9.200 -27.684 1.00 69.62 454 GLY A O 1
ATOM 3587 N N . SER A 1 455 ? 6.983 -11.265 -26.820 1.00 87.06 455 SER A N 1
ATOM 3588 C CA . SER A 1 455 ? 5.539 -11.427 -27.018 1.00 87.06 455 SER A CA 1
ATOM 3589 C C . SER A 1 455 ? 4.781 -10.776 -25.866 1.00 87.06 455 SER A C 1
ATOM 3591 O O . SER A 1 455 ? 5.068 -11.072 -24.710 1.00 87.06 455 SER A O 1
ATOM 3593 N N . MET A 1 456 ? 3.746 -9.979 -26.154 1.00 89.06 456 MET A N 1
ATOM 3594 C CA . MET A 1 456 ? 2.832 -9.469 -25.117 1.00 89.06 456 MET A CA 1
ATOM 3595 C C . MET A 1 456 ? 2.131 -10.583 -24.331 1.00 89.06 456 MET A C 1
ATOM 3597 O O . MET A 1 456 ? 1.606 -10.340 -23.246 1.00 89.06 456 MET A O 1
ATOM 3601 N N . MET A 1 457 ? 2.176 -11.827 -24.825 1.00 90.81 457 MET A N 1
ATOM 3602 C CA . MET A 1 457 ? 1.678 -12.991 -24.098 1.00 90.81 457 MET A CA 1
ATOM 3603 C C . MET A 1 457 ? 2.344 -13.172 -22.733 1.00 90.81 457 MET A C 1
ATOM 3605 O O . MET A 1 457 ? 1.713 -13.740 -21.846 1.00 90.81 457 MET A O 1
ATOM 3609 N N . VAL A 1 458 ? 3.557 -12.652 -22.521 1.00 93.38 458 VAL A N 1
ATOM 3610 C CA . VAL A 1 458 ? 4.237 -12.753 -21.224 1.00 93.38 458 VAL A CA 1
ATOM 3611 C C . VAL A 1 458 ? 3.485 -12.044 -20.086 1.00 93.38 458 VAL A C 1
ATOM 3613 O O . VAL A 1 458 ? 3.629 -12.436 -18.930 1.00 93.38 458 VAL A O 1
ATOM 3616 N N . LEU A 1 459 ? 2.610 -11.073 -20.393 1.00 95.25 459 LEU A N 1
ATOM 3617 C CA . LEU A 1 459 ? 1.739 -10.434 -19.397 1.00 95.25 459 LEU A CA 1
ATOM 3618 C C . LEU A 1 459 ? 0.756 -11.423 -18.751 1.00 95.25 459 LEU A C 1
ATOM 3620 O O . LEU A 1 459 ? 0.340 -11.209 -17.613 1.00 95.25 459 LEU A O 1
ATOM 3624 N N . HIS A 1 460 ? 0.440 -12.545 -19.411 1.00 96.12 460 HIS A N 1
ATOM 3625 C CA . HIS A 1 460 ? -0.427 -13.578 -18.838 1.00 96.12 460 HIS A CA 1
ATOM 3626 C C . HIS A 1 460 ? 0.171 -14.235 -17.589 1.00 96.12 460 HIS A C 1
ATOM 3628 O O . HIS A 1 460 ? -0.582 -14.733 -16.754 1.00 96.12 460 HIS A O 1
ATOM 3634 N N . LEU A 1 461 ? 1.499 -14.212 -17.423 1.00 95.81 461 LEU A N 1
ATOM 3635 C CA . LEU A 1 461 ? 2.143 -14.703 -16.203 1.00 95.81 461 LEU A CA 1
ATOM 3636 C C . LEU A 1 461 ? 1.766 -13.825 -15.000 1.00 95.81 461 LEU A C 1
ATOM 3638 O O . LEU A 1 461 ? 1.363 -14.338 -13.960 1.00 95.81 461 LEU A O 1
ATOM 3642 N N . PHE A 1 462 ? 1.788 -12.502 -15.178 1.00 97.31 462 PHE A N 1
ATOM 3643 C CA . PHE A 1 462 ? 1.359 -11.541 -14.160 1.00 97.31 462 PHE A CA 1
ATOM 3644 C C . PHE A 1 462 ? -0.151 -11.613 -13.907 1.00 97.31 462 PHE A C 1
ATOM 3646 O O . PHE A 1 462 ? -0.583 -11.588 -12.758 1.00 97.31 462 PHE A O 1
ATOM 3653 N N . VAL A 1 463 ? -0.960 -11.755 -14.965 1.00 97.44 463 VAL A N 1
ATOM 3654 C CA . VAL A 1 463 ? -2.421 -11.941 -14.861 1.00 97.44 463 VAL A CA 1
ATOM 3655 C C . VAL A 1 463 ? -2.761 -13.183 -14.042 1.00 97.44 463 VAL A C 1
ATOM 3657 O O . VAL A 1 463 ? -3.628 -13.118 -13.171 1.00 97.44 463 VAL A O 1
ATOM 3660 N N . LYS A 1 464 ? -2.079 -14.307 -14.301 1.00 96.12 464 LYS A N 1
ATOM 3661 C CA . LYS A 1 464 ? -2.265 -15.556 -13.555 1.00 96.12 464 LYS A CA 1
ATOM 3662 C C . LYS A 1 464 ? -1.987 -15.346 -12.068 1.00 96.12 464 LYS A C 1
ATOM 3664 O O . LYS A 1 464 ? -2.815 -15.728 -11.247 1.00 96.12 464 LYS A O 1
ATOM 3669 N N . GLU A 1 465 ? -0.867 -14.707 -11.738 1.00 95.69 465 GLU A N 1
ATOM 3670 C CA . GLU A 1 465 ? -0.504 -14.431 -10.348 1.00 95.69 465 GLU A CA 1
ATOM 3671 C C . GLU A 1 465 ? -1.481 -13.469 -9.666 1.00 95.69 465 GLU A C 1
ATOM 3673 O O . GLU A 1 465 ? -1.905 -13.743 -8.548 1.00 95.69 465 GLU A O 1
ATOM 3678 N N . LEU A 1 466 ? -1.903 -12.387 -10.330 1.00 95.81 466 LEU A N 1
ATOM 3679 C CA . LEU A 1 466 ? -2.901 -11.458 -9.785 1.00 95.81 466 LEU A CA 1
ATOM 3680 C C . LEU A 1 466 ? -4.234 -12.163 -9.514 1.00 95.81 466 LEU A C 1
ATOM 3682 O O . LEU A 1 466 ? -4.789 -12.015 -8.429 1.00 95.81 466 LEU A O 1
ATOM 3686 N N . ARG A 1 467 ? -4.728 -12.974 -10.456 1.00 94.94 467 ARG A N 1
ATOM 3687 C CA . ARG A 1 467 ? -5.964 -13.758 -10.281 1.00 94.94 467 ARG A CA 1
ATOM 3688 C C . ARG A 1 467 ? -5.871 -14.810 -9.179 1.00 94.94 467 ARG A C 1
ATOM 3690 O O . ARG A 1 467 ? -6.901 -15.203 -8.645 1.00 94.94 467 ARG A O 1
ATOM 3697 N N . GLY A 1 468 ? -4.663 -15.273 -8.862 1.00 91.88 468 GLY A N 1
ATOM 3698 C CA . GLY A 1 468 ? -4.414 -16.189 -7.751 1.00 91.88 468 GLY A CA 1
ATOM 3699 C C . GLY A 1 468 ? -4.471 -15.523 -6.373 1.00 91.88 468 GLY A C 1
ATOM 3700 O O . GLY A 1 468 ? -4.500 -16.223 -5.364 1.00 91.88 468 GLY A O 1
ATOM 3701 N N . MET A 1 469 ? -4.486 -14.189 -6.303 1.00 91.56 469 MET A N 1
ATOM 3702 C CA . MET A 1 469 ? -4.600 -13.453 -5.044 1.00 91.56 469 MET A CA 1
ATOM 3703 C C . MET A 1 469 ? -6.066 -13.188 -4.688 1.00 91.56 469 MET A C 1
ATOM 3705 O O . MET A 1 469 ? -6.910 -12.979 -5.554 1.00 91.56 469 MET A O 1
ATOM 3709 N N . HIS A 1 470 ? -6.357 -13.124 -3.390 1.00 88.00 470 HIS A N 1
ATOM 3710 C CA . HIS A 1 470 ? -7.715 -12.944 -2.868 1.00 88.00 470 HIS A CA 1
ATOM 3711 C C . HIS A 1 470 ? -8.189 -11.477 -2.833 1.00 88.00 470 HIS A C 1
ATOM 3713 O O . HIS A 1 470 ? -9.333 -11.199 -2.474 1.00 88.00 470 HIS A O 1
ATOM 3719 N N . TRP A 1 471 ? -7.323 -10.521 -3.181 1.00 90.94 471 TRP A N 1
ATOM 3720 C CA . TRP A 1 471 ? -7.634 -9.095 -3.102 1.00 90.94 471 TRP A CA 1
ATOM 3721 C C . TRP A 1 471 ? -8.509 -8.635 -4.279 1.00 90.94 471 TRP A C 1
ATOM 3723 O O . TRP A 1 471 ? -8.166 -8.907 -5.430 1.00 90.94 471 TRP A O 1
ATOM 3733 N N . PRO A 1 472 ? -9.596 -7.872 -4.051 1.00 91.75 472 PRO A N 1
ATOM 3734 C CA . PRO A 1 472 ? -10.494 -7.466 -5.134 1.00 91.75 472 PRO A CA 1
ATOM 3735 C C . PRO A 1 472 ? -9.832 -6.625 -6.226 1.00 91.75 472 PRO A C 1
ATOM 3737 O O . PRO A 1 472 ? -10.137 -6.799 -7.404 1.00 91.75 472 PRO A O 1
ATOM 3740 N N . CYS A 1 473 ? -8.900 -5.738 -5.857 1.00 92.56 473 CYS A N 1
ATOM 3741 C CA . CYS A 1 473 ? -8.178 -4.896 -6.811 1.00 92.56 473 CYS A CA 1
ATOM 3742 C C . CYS A 1 473 ? -7.393 -5.703 -7.856 1.00 92.56 473 CYS A C 1
ATOM 3744 O O . CYS A 1 473 ? -7.150 -5.191 -8.953 1.00 92.56 473 CYS A O 1
ATOM 3746 N N . CYS A 1 474 ? -7.039 -6.959 -7.560 1.00 94.81 474 CYS A N 1
ATOM 3747 C CA . CYS A 1 474 ? -6.350 -7.835 -8.496 1.00 94.81 474 CYS A CA 1
ATOM 3748 C C . CYS A 1 474 ? -7.175 -8.132 -9.743 1.00 94.81 474 CYS A C 1
ATOM 3750 O O . CYS A 1 474 ? -6.598 -8.242 -10.822 1.00 94.81 474 CYS A O 1
ATOM 3752 N N . LEU A 1 475 ? -8.502 -8.245 -9.624 1.00 94.06 475 LEU A N 1
ATOM 3753 C CA . LEU A 1 475 ? -9.364 -8.522 -10.772 1.00 94.06 475 LEU A CA 1
ATOM 3754 C C . LEU A 1 475 ? -9.331 -7.362 -11.774 1.00 94.06 475 LEU A C 1
ATOM 3756 O O . LEU A 1 475 ? -9.180 -7.586 -12.977 1.00 94.06 475 LEU A O 1
ATOM 3760 N N . ASP A 1 476 ? -9.404 -6.128 -11.277 1.00 93.88 476 ASP A N 1
ATOM 3761 C CA . ASP A 1 476 ? -9.336 -4.925 -12.109 1.00 93.88 476 ASP A CA 1
ATOM 3762 C C . ASP A 1 476 ? -7.952 -4.770 -12.755 1.00 93.88 476 ASP A C 1
ATOM 3764 O O . ASP A 1 476 ? -7.843 -4.467 -13.945 1.00 93.88 476 ASP A O 1
ATOM 3768 N N . MET A 1 477 ? -6.883 -5.018 -11.988 1.00 96.25 477 MET A N 1
ATOM 3769 C CA . MET A 1 477 ? -5.499 -4.987 -12.482 1.00 96.25 477 MET A CA 1
ATOM 3770 C C . MET A 1 477 ? -5.260 -6.054 -13.557 1.00 96.25 477 MET A C 1
ATOM 3772 O O . MET A 1 477 ? -4.721 -5.752 -14.619 1.00 96.25 477 MET A O 1
ATOM 3776 N N . ALA A 1 478 ? -5.707 -7.289 -13.320 1.00 97.31 478 ALA A N 1
ATOM 3777 C CA . ALA A 1 478 ? -5.606 -8.391 -14.271 1.00 97.31 478 ALA A CA 1
ATOM 3778 C C . ALA A 1 478 ? -6.371 -8.092 -15.568 1.00 97.31 478 ALA A C 1
ATOM 3780 O O . ALA A 1 478 ? -5.825 -8.260 -16.655 1.00 97.31 478 ALA A O 1
ATOM 3781 N N . THR A 1 479 ? -7.599 -7.581 -15.454 1.00 96.62 479 THR A N 1
ATOM 3782 C CA . THR A 1 479 ? -8.420 -7.190 -16.610 1.00 96.62 479 THR A CA 1
ATOM 3783 C C . THR A 1 479 ? -7.737 -6.094 -17.428 1.00 96.62 479 THR A C 1
ATOM 3785 O O . THR A 1 479 ? -7.737 -6.145 -18.658 1.00 96.62 479 THR A O 1
ATOM 3788 N N . ASN A 1 480 ? -7.111 -5.113 -16.768 1.00 96.31 480 ASN A N 1
ATOM 3789 C CA . ASN A 1 480 ? -6.345 -4.086 -17.465 1.00 96.31 480 ASN A CA 1
ATOM 3790 C C . ASN A 1 480 ? -5.151 -4.681 -18.232 1.00 96.31 480 ASN A C 1
ATOM 3792 O O . ASN A 1 480 ? -4.978 -4.370 -19.408 1.00 96.31 480 ASN A O 1
ATOM 3796 N N . LEU A 1 481 ? -4.376 -5.582 -17.620 1.00 97.06 481 LEU A N 1
ATOM 3797 C CA . LEU A 1 481 ? -3.246 -6.235 -18.294 1.00 97.06 481 LEU A CA 1
ATOM 3798 C C . LEU A 1 481 ? -3.677 -7.091 -19.496 1.00 97.06 481 LEU A C 1
ATOM 3800 O O . LEU A 1 481 ? -2.995 -7.085 -20.519 1.00 97.06 481 LEU A O 1
ATOM 3804 N N . GLU A 1 482 ? -4.812 -7.790 -19.418 1.00 96.56 482 GLU A N 1
ATOM 3805 C CA . GLU A 1 482 ? -5.364 -8.545 -20.555 1.00 96.56 482 GLU A CA 1
ATOM 3806 C C . GLU A 1 482 ? -5.753 -7.628 -21.719 1.00 96.56 482 GLU A C 1
ATOM 3808 O O . GLU A 1 482 ? -5.466 -7.928 -22.881 1.00 96.56 482 GLU A O 1
ATOM 3813 N N . GLN A 1 483 ? -6.350 -6.471 -21.416 1.00 95.06 483 GLN A N 1
ATOM 3814 C CA . GLN A 1 483 ? -6.645 -5.462 -22.432 1.00 95.06 483 GLN A CA 1
ATOM 3815 C C . GLN A 1 483 ? -5.358 -4.988 -23.114 1.00 95.06 483 GLN A C 1
ATOM 3817 O O . GLN A 1 483 ? -5.309 -4.965 -24.344 1.00 95.06 483 GLN A O 1
ATOM 3822 N N . LEU A 1 484 ? -4.304 -4.685 -22.350 1.00 93.19 484 LEU A N 1
ATOM 3823 C CA . LEU A 1 484 ? -3.002 -4.299 -22.907 1.00 93.19 484 LEU A CA 1
ATOM 3824 C C . LEU A 1 484 ? -2.393 -5.408 -23.776 1.00 93.19 484 LEU A C 1
ATOM 3826 O O . LEU A 1 484 ? -1.885 -5.125 -24.861 1.00 93.19 484 LEU A O 1
ATOM 3830 N N . ALA A 1 485 ? -2.493 -6.670 -23.346 1.00 92.56 485 ALA A N 1
ATOM 3831 C CA . ALA A 1 485 ? -1.998 -7.812 -24.109 1.00 92.56 485 ALA A CA 1
ATOM 3832 C C . ALA A 1 485 ? -2.724 -7.979 -25.458 1.00 92.56 485 ALA A C 1
ATOM 3834 O O . ALA A 1 485 ? -2.098 -8.359 -26.445 1.00 92.56 485 ALA A O 1
ATOM 3835 N N . SER A 1 486 ? -4.021 -7.650 -25.522 1.00 90.94 486 SER A N 1
ATOM 3836 C CA . SER A 1 486 ? -4.840 -7.757 -26.742 1.00 90.94 486 SER A CA 1
ATOM 3837 C C . SER A 1 486 ? -4.654 -6.614 -27.753 1.00 90.94 486 SER A C 1
ATOM 3839 O O . SER A 1 486 ? -4.907 -6.793 -28.943 1.00 90.94 486 SER A O 1
ATOM 3841 N N . GLN A 1 487 ? -4.197 -5.435 -27.315 1.00 84.38 487 GLN A N 1
ATOM 3842 C CA . GLN A 1 487 ? -4.144 -4.222 -28.148 1.00 84.38 487 GLN A CA 1
ATOM 3843 C C . GLN A 1 487 ? -3.056 -4.236 -29.233 1.00 84.38 487 GLN A C 1
ATOM 3845 O O . GLN A 1 487 ? -3.100 -3.429 -30.157 1.00 84.38 487 GLN A O 1
ATOM 3850 N N . THR A 1 488 ? -2.096 -5.156 -29.168 1.00 64.31 488 THR A N 1
ATOM 3851 C CA . THR A 1 488 ? -0.933 -5.184 -30.075 1.00 64.31 488 THR A CA 1
ATOM 3852 C C . THR A 1 488 ? -1.183 -5.873 -31.420 1.00 64.31 488 THR A C 1
ATOM 3854 O O . THR A 1 488 ? -0.274 -5.948 -32.237 1.00 64.31 488 THR A O 1
ATOM 3857 N N . GLY A 1 489 ? -2.414 -6.323 -31.694 1.00 54.53 489 GLY A N 1
ATOM 3858 C CA . GLY A 1 489 ? -2.795 -6.882 -32.998 1.00 54.53 489 GLY A CA 1
ATOM 3859 C C . GLY A 1 489 ? -3.195 -5.861 -34.075 1.00 54.53 489 GLY A C 1
ATOM 3860 O O . GLY A 1 489 ? -3.452 -6.276 -35.199 1.00 54.53 489 GLY A O 1
ATOM 3861 N N . ASN A 1 490 ? -3.282 -4.562 -33.753 1.00 44.56 490 ASN A N 1
ATOM 3862 C CA . ASN A 1 490 ? -3.884 -3.532 -34.622 1.00 44.56 490 ASN A CA 1
ATOM 3863 C C . ASN A 1 490 ? -3.005 -2.280 -34.857 1.00 44.56 490 ASN A C 1
ATOM 3865 O O . ASN A 1 490 ? -3.549 -1.233 -35.216 1.00 44.56 490 ASN A O 1
ATOM 3869 N N . VAL A 1 491 ? -1.686 -2.349 -34.630 1.00 43.66 491 VAL A N 1
ATOM 3870 C CA . VAL A 1 491 ? -0.752 -1.230 -34.893 1.00 43.66 491 VAL A CA 1
ATOM 3871 C C . VAL A 1 491 ? 0.130 -1.533 -36.091 1.00 43.66 491 VAL A C 1
ATOM 3873 O O . VAL A 1 491 ? 0.688 -2.652 -36.122 1.00 43.66 491 VAL A O 1
#

Radius of gyration: 25.84 Å; chains: 1; bounding box: 72×82×71 Å

Foldseek 3Di:
DDDDDDDDDPPPPDDDDDVPPDPCDPVVVVVLVPPPDPPLLVLVLVCLLDPDPVSVVVSLVPDDPVVVCVVPPPPPPQDDPPCNLCPPVPDDDDPVLLVVLLVLLVVAFQVLLVLSVLPDVCVCVCSGVLLSLLSSLVSCLLVPNLVSSLVSLSVSLSSLRRNCVSPVVCLQPVSSLNSLLSLLLSLLLDPDPVSVVSSVVVLVSSLVSLQVNQVDPPVVCQSNSLSSLLSNLQSLLSCCLRQVNQRDNLVSQQQGQNDPPQGGSVSLLCCLQVNDPPRDQDDDDQSSLSSSLSSLLNVVSVLLCCVPPPVNCVVVPDPVVVVVSVVSLVSSVVSLVVSCVRPVVPHALQSQLSSLLSLLPSLQSCLSCLCVLLVLSPPDPDDPVVSVCVVPVDPQDPSNLVSLVSSLVSLVSSLVSLVPDDAPRDSNSLSSNLSSLSSNLVNVVVCPVPPDDDQLCVSVSSLVSLVRHSRNVSVSSSVSSVVSNPPVPPD

Secondary structure (DSSP, 8-state):
------------------TT-----HHHHHHTT-SS-TTTHHHHHHHHT-S-HHHHHHHHHHS-HHHHHHHH--S-----TTGGGGTT-SSPPPHHHHHHHHHHHHHHTGGG-GGGGGS-GGGG-TTSHHHHHHHHHHHHHHTT-HHHHHHHHHHHHHHHHHHHHH-GGGGG-HHHHHHHHHHHHHHHHS--HHHHHHHHHHHHHHHHHHHHHHTSS-GGGHHHHHHHHHHHHHHHHHHHHHHT----HHHHTTT-EEETTTEEHHHHHHHHHTS-TTSPPPPP-HHHHHHHHHHHHHHHHHHHHHHH-HHHHTT--SHHHHHHHHHHHHHHHHHHHHHHHHHTTT--HHHHHHHHHHHHHHH-TTGGGHHHHTTTTTTS---HHHHHHHHHS----HHHHHHHHHHHHHHHHHHHHHHT-S----TTHHHHHHHHHHHHHHHHHHTTTTT----GGGHHHHHHHHHTS--THHHHHHHHHHHHHHGGG--

pLDDT: mean 77.68, std 18.08, range [27.47, 98.19]

Sequence (491 aa):
MTQTHFDHEMDVVSGDLWTGQRNPGRLDGQHDQDVDDQRLLPAFKAALLSQHQSRCTDYLASAPPELLRTLTSPSNSRPSFPTSYFESVAQPPLNEEVERLSRLYLANVHTQLHFLNGISADSVSLTEQCLSLAAAALGSISIGDTVNGAWLCRLSARSMFAGLALDNRRARNHHVILAGLIQQTVAAMIHNTDTWRHTNITRGFPNGMMKRLYSSDNRQEITHGRSLITYALLIDTVRSLHFGVPASIARSLADVPCFPQNGSFSQLLSTTIFGSSRAQWLPYSEEDALLLLLLIFSEEQVWRTMMFNDSHQACFSGDSASANSVGHLKSIQRTLRRWKAEYMDQASPELKAFYHFCEMYLLFKNLESLPDVAGYRRKQKKSRKDLQGLTHTTATTSDDENERTQASHHAWLLLEHISARSTPAAVWLPVILYMAALVVWYDICSRQGSRSHGSMMVLHLFVKELRGMHWPCCLDMATNLEQLASQTGNV